Protein AF-0000000068600966 (afdb_homodimer)

Organism: Ostreococcus tauri (NCBI:txid70448)

Sequence (428 aa):
MFADVAVFPRAPSASERAAVIARGRARSFNYPKELVGTSGVDAREDEAQRARLRAHGWFWAIDRTRARVGRGQGCYERAKRALEAWEHFDLDWARADAERGTEVGGGVCVTTRAGPVWMANPLEIVRLREGARGGGGGKRFAFAHGTLVGHVLAGEERFAVELTSDGEVYYEAYTFSRPAHALSVLGYPVVRLLQKKFHRDSTRAMKRILGESEMFADVAVFPRAPSASERAAVIARGRARSFNYPKELVGTSGVDAREDEAQRARLRAHGWFWAIDRTRARVGRGQGCYERAKRALEAWEHFDLDWARADAERGTEVGGGVCVTTRAGPVWMANPLEIVRLREGARGGGGGKRFAFAHGTLVGHVLAGEERFAVELTSDGEVYYEAYTFSRPAHALSVLGYPVVRLLQKKFHRDSTRAMKRILGESE

Foldseek 3Di:
DDQQWDKFLDFDDPVRLVVQQVVQVVQFALDDPVQQPVQPDDPVCVVVNQVVVVVVPDQKDKDKDKDFQFFAPVLLVLLLVCVQVVLLQVDPFKDKDWPVRLDAFTKMWIWGDQPSMITTWIKGKRDWDWDADDPQGKIKTKTKIFGTRNGQKGWMKMWMWMQDNVTIIMIMIMIMIGGSDPVSVVVVVSVVVVVVVSRVSSRCSSNVSSVNHD/DDLQWDKFLDFDDPVRLVVQQVVQVVQFALDDPVQQPVQPDDPVCVVVNQVVVVVVPDQKDKDKDKDFQFFAPVLLVLLLVCVQVVLLQVDPFKDKDWPVRLDAFTKMWIWGDQPSMITTWIKGKRDWDWDADDPQGKIKTKTKIFGTRNGQKGWMKMWMWMQDNVTIIMIMIMIMIGGSDPVSVVVVVSVVVVVVVSRVSSRCSSNVSSVNHD

Radius of gyration: 26.73 Å; Cα contacts (8 Å, |Δi|>4): 957; chains: 2; bounding box: 40×84×56 Å

pLDDT: mean 91.37, std 9.96, range [37.34, 98.62]

Secondary structure (DSSP, 8-state):
--B--EEESSPPPHHHHHHHHHHHHHH-BSS-GGGTTGGG--GGGHHHHHHHHHTT-S--EEEEEEEEEEEHHHHHHHHHHHHHTTGGG--SSEEEEETTTT-TT-EEEEEEEETTEEEEEEEEEEEEEEEE-SSSS-EEEEEEEEEBTT-SEEEEEEEEEEE-TTSEEEEEEEEEEEESSTTHHHHHHHHHHHHHHHHHHHHHHHHHHHT---/--B--EEESSPPPHHHHHHHHHHHHHH-BSS-GGGTTGGG--GGGHHHHHHHHHTT-S--EEEEEEEEEEEHHHHHHHHHHHHHTTGGG--SSEEEEETTTT-TT-EEEEEEEETTEEEEEEEEEEEEEEEE-SSSS-EEEEEEEEEBTT-SEEEEEEEEEEE-TTSEEEEEEEEEEEESSTTHHHHHHHHHHHHHHHHHHHHHHHHHHHT---

InterPro domains:
  IPR018960 Domain of unknown function DUF1990 [PF09348] (57-205)

Solvent-accessible surface area (backbone atoms only — not comparable to full-atom values): 21811 Å² total; per-residue (Å²): 132,56,53,58,53,48,60,34,83,48,82,74,49,74,68,54,42,50,49,44,23,53,55,8,62,75,61,34,63,47,49,66,76,90,54,65,62,59,76,80,57,54,78,91,32,48,61,60,48,49,52,58,47,47,74,76,43,83,68,66,46,76,50,76,48,74,42,80,32,49,55,40,70,69,44,38,54,50,50,46,52,35,53,61,66,47,48,46,35,75,50,99,49,33,39,69,49,50,76,48,57,66,39,66,71,22,42,25,26,39,35,36,59,58,87,81,31,20,37,48,29,15,28,30,24,58,35,66,47,73,45,77,34,77,76,73,77,8,32,35,42,35,39,28,34,32,26,12,37,31,20,66,43,18,38,40,42,29,42,34,38,34,30,41,58,88,35,43,17,32,41,35,41,39,34,40,35,27,62,50,40,68,70,31,55,56,18,38,69,57,52,52,52,50,51,53,49,43,54,52,52,23,50,51,41,47,15,57,76,60,69,32,78,131,132,54,52,59,52,46,60,34,82,50,81,73,48,72,68,54,41,51,48,43,24,53,55,8,61,75,61,34,61,48,48,65,75,88,55,67,60,58,76,79,56,56,77,91,33,48,61,59,49,48,52,59,47,48,74,74,42,84,68,65,44,76,49,76,47,73,43,80,31,49,56,40,70,68,45,39,55,50,50,46,52,36,54,60,67,48,47,48,36,74,49,96,49,33,40,69,47,49,76,49,56,67,38,64,71,21,41,25,27,39,34,36,57,59,86,81,32,21,38,49,30,15,27,30,24,58,35,66,46,73,45,76,34,76,77,73,76,8,32,35,42,34,40,28,36,32,26,12,36,31,20,64,44,18,38,39,42,30,43,35,38,33,31,41,58,88,35,42,17,32,41,36,41,39,34,39,35,28,63,51,41,67,71,31,54,56,18,38,69,56,52,52,51,51,51,53,50,44,55,52,51,24,50,51,41,46,14,58,76,59,68,32,78,130

Nearest PDB structures (foldseek):
  5zch-assembly2_D  TM=6.313E-01  e=2.964E-06  Oryza sativa Japonica Group
  3w9r-assembly1_A  TM=6.392E-01  e=7.175E-06  Arabidopsis thaliana
  8ey0-assembly1_A  TM=5.810E-01  e=5.851E-06  Arabidopsis thaliana
  3put-assembly1_A  TM=6.276E-01  e=1.236E-05  Rhizobium etli CFN 42
  3otl-assembly1_B  TM=5.377E-01  e=1.079E-05  Rhizobium johnstonii 3841

Structure (mmCIF, N/CA/C/O backbone):
data_AF-0000000068600966-model_v1
#
loop_
_entity.id
_entity.type
_entity.pdbx_description
1 polymer 'DUF1990 domain-containing protein'
#
loop_
_atom_site.group_PDB
_atom_site.id
_atom_site.type_symbol
_atom_site.label_atom_id
_atom_site.label_alt_id
_atom_site.label_comp_id
_atom_site.label_asym_id
_atom_site.label_entity_id
_atom_site.label_seq_id
_atom_site.pdbx_PDB_ins_code
_atom_site.Cartn_x
_atom_site.Cartn_y
_atom_site.Cartn_z
_atom_site.occupancy
_atom_site.B_iso_or_equiv
_atom_site.auth_seq_id
_atom_site.auth_comp_id
_atom_site.auth_asym_id
_atom_site.auth_atom_id
_atom_site.pdbx_PDB_model_num
ATOM 1 N N . MET A 1 1 ? -4.242 -7.023 13.289 1 37.69 1 MET A N 1
ATOM 2 C CA . MET A 1 1 ? -3.338 -8 12.688 1 37.69 1 MET A CA 1
ATOM 3 C C . MET A 1 1 ? -2.328 -7.312 11.773 1 37.69 1 MET A C 1
ATOM 5 O O . MET A 1 1 ? -2.648 -6.312 11.125 1 37.69 1 MET A O 1
ATOM 9 N N . PHE A 1 2 ? -0.96 -7.418 12.125 1 48.66 2 PHE A N 1
ATOM 10 C CA . PHE A 1 2 ? 0.202 -6.766 11.531 1 48.66 2 PHE A CA 1
ATOM 11 C C . PHE A 1 2 ? 0.504 -7.34 10.156 1 48.66 2 PHE A C 1
ATOM 13 O O . PHE A 1 2 ? 0.273 -8.523 9.906 1 48.66 2 PHE A O 1
ATOM 20 N N . ALA A 1 3 ? 0.525 -6.441 9.172 1 59.66 3 ALA A N 1
ATOM 21 C CA . ALA A 1 3 ? 0.996 -6.969 7.895 1 59.66 3 ALA A CA 1
ATOM 22 C C . ALA A 1 3 ? 2.463 -7.383 7.977 1 59.66 3 ALA A C 1
ATOM 24 O O . ALA A 1 3 ? 3.312 -6.594 8.391 1 59.66 3 ALA A O 1
ATOM 25 N N . ASP A 1 4 ? 2.748 -8.664 8.102 1 79.19 4 ASP A N 1
ATOM 26 C CA . ASP A 1 4 ? 4.102 -9.203 8.195 1 79.19 4 ASP A CA 1
ATOM 27 C C . ASP A 1 4 ? 4.648 -9.555 6.816 1 79.19 4 ASP A C 1
ATOM 29 O O . ASP A 1 4 ? 5.176 -10.648 6.605 1 79.19 4 ASP A O 1
ATOM 33 N N . VAL A 1 5 ? 4.508 -8.602 5.918 1 86.12 5 VAL A N 1
ATOM 34 C CA . VAL A 1 5 ? 5.047 -8.797 4.574 1 86.12 5 VAL A CA 1
ATOM 35 C C . VAL A 1 5 ? 6.543 -8.492 4.57 1 86.12 5 VAL A C 1
ATOM 37 O O . VAL A 1 5 ? 6.977 -7.477 5.121 1 86.12 5 VAL A O 1
ATOM 40 N N . ALA A 1 6 ? 7.316 -9.328 3.994 1 91.06 6 ALA A N 1
ATOM 41 C CA . ALA A 1 6 ? 8.766 -9.148 3.932 1 91.06 6 ALA A CA 1
ATOM 42 C C . ALA A 1 6 ? 9.148 -8.242 2.764 1 91.06 6 ALA A C 1
ATOM 44 O O . ALA A 1 6 ? 8.922 -8.586 1.602 1 91.06 6 ALA A O 1
ATOM 45 N N . VAL A 1 7 ? 9.727 -7.121 3.055 1 89.56 7 VAL A N 1
ATOM 46 C CA . VAL A 1 7 ? 10.164 -6.145 2.064 1 89.56 7 VAL A CA 1
ATOM 47 C C . VAL A 1 7 ? 11.633 -5.809 2.283 1 89.56 7 VAL A C 1
ATOM 49 O O . VAL A 1 7 ? 12.086 -5.672 3.422 1 89.56 7 VAL A O 1
ATOM 52 N N . PHE A 1 8 ? 12.375 -5.68 1.188 1 91.19 8 PHE A N 1
ATOM 53 C CA . PHE A 1 8 ? 13.82 -5.473 1.233 1 91.19 8 PHE A CA 1
ATOM 54 C C . PHE A 1 8 ? 14.234 -4.348 0.294 1 91.19 8 PHE A C 1
ATOM 56 O O . PHE A 1 8 ? 13.609 -4.137 -0.746 1 91.19 8 PHE A O 1
ATOM 63 N N . PRO A 1 9 ? 15.305 -3.59 0.663 1 88.19 9 PRO A N 1
ATOM 64 C CA . PRO A 1 9 ? 15.82 -2.562 -0.244 1 88.19 9 PRO A CA 1
ATOM 65 C C . PRO A 1 9 ? 16.656 -3.145 -1.381 1 88.19 9 PRO A C 1
ATOM 67 O O . PRO A 1 9 ? 17.062 -2.418 -2.291 1 88.19 9 PRO A O 1
ATOM 70 N N . ARG A 1 10 ? 17 -4.457 -1.284 1 92.44 10 ARG A N 1
ATOM 71 C CA . ARG A 1 10 ? 17.719 -5.23 -2.291 1 92.44 10 ARG A CA 1
ATOM 72 C C . ARG A 1 10 ? 17.094 -6.613 -2.469 1 92.44 10 ARG A C 1
ATOM 74 O O . ARG A 1 10 ? 16.25 -7.023 -1.676 1 92.44 10 ARG A O 1
ATOM 81 N N . ALA A 1 11 ? 17.531 -7.277 -3.486 1 94.25 11 ALA A N 1
ATOM 82 C CA . ALA A 1 11 ? 17.062 -8.648 -3.635 1 94.25 11 ALA A CA 1
ATOM 83 C C . ALA A 1 11 ? 17.422 -9.492 -2.41 1 94.25 11 ALA A C 1
ATOM 85 O O . ALA A 1 11 ? 18.578 -9.492 -1.968 1 94.25 11 ALA A O 1
ATOM 86 N N . PRO A 1 12 ? 16.484 -10.133 -1.855 1 96.19 12 PRO A N 1
ATOM 87 C CA . PRO A 1 12 ? 16.781 -10.938 -0.67 1 96.19 12 PRO A CA 1
ATOM 88 C C . PRO A 1 12 ? 17.766 -12.078 -0.963 1 96.19 12 PRO A C 1
ATOM 90 O O . PRO A 1 12 ? 17.719 -12.664 -2.047 1 96.19 12 PRO A O 1
ATOM 93 N N . SER A 1 13 ? 18.516 -12.375 0.01 1 96.69 13 SER A N 1
ATOM 94 C CA . SER A 1 13 ? 19.453 -13.484 -0.077 1 96.69 13 SER A CA 1
ATOM 95 C C . SER A 1 13 ? 18.734 -14.828 0.027 1 96.69 13 SER A C 1
ATOM 97 O O . SER A 1 13 ? 17.547 -14.875 0.353 1 96.69 13 SER A O 1
ATOM 99 N N . ALA A 1 14 ? 19.547 -15.914 -0.275 1 96.12 14 ALA A N 1
ATOM 100 C CA . ALA A 1 14 ? 18.969 -17.25 -0.173 1 96.12 14 ALA A CA 1
ATOM 101 C C . ALA A 1 14 ? 18.484 -17.547 1.245 1 96.12 14 ALA A C 1
ATOM 103 O O . ALA A 1 14 ? 17.422 -18.125 1.438 1 96.12 14 ALA A O 1
ATOM 104 N N . SER A 1 15 ? 19.266 -17.078 2.203 1 97.12 15 SER A N 1
ATOM 105 C CA . SER A 1 15 ? 18.906 -17.312 3.598 1 97.12 15 SER A CA 1
ATOM 106 C C . SER A 1 15 ? 17.656 -16.516 3.98 1 97.12 15 SER A C 1
ATOM 108 O O . SER A 1 15 ? 16.812 -17 4.742 1 97.12 15 SER A O 1
ATOM 110 N N . GLU A 1 16 ? 17.547 -15.289 3.457 1 96.75 16 GLU A N 1
ATOM 111 C CA . GLU A 1 16 ? 16.375 -14.461 3.717 1 96.75 16 GLU A CA 1
ATOM 112 C C . GLU A 1 16 ? 15.117 -15.078 3.105 1 96.75 16 GLU A C 1
ATOM 114 O O . GLU A 1 16 ? 14.055 -15.086 3.729 1 96.75 16 GLU A O 1
ATOM 119 N N . ARG A 1 17 ? 15.305 -15.617 1.962 1 97.5 17 ARG A N 1
ATOM 120 C CA . ARG A 1 17 ? 14.172 -16.266 1.302 1 97.5 17 ARG A CA 1
ATOM 121 C C . ARG A 1 17 ? 13.742 -17.516 2.045 1 97.5 17 ARG A C 1
ATOM 123 O O . ARG A 1 17 ? 12.555 -17.781 2.219 1 97.5 17 ARG A O 1
ATOM 130 N N . ALA A 1 18 ? 14.703 -18.281 2.479 1 97.25 18 ALA A N 1
ATOM 131 C CA . ALA A 1 18 ? 14.398 -19.484 3.26 1 97.25 18 ALA A CA 1
ATOM 132 C C . ALA A 1 18 ? 13.672 -19.125 4.551 1 97.25 18 ALA A C 1
ATOM 134 O O . ALA A 1 18 ? 12.742 -19.828 4.965 1 97.25 18 ALA A O 1
ATOM 135 N N . ALA A 1 19 ? 14.102 -18.094 5.168 1 97.19 19 ALA A N 1
ATOM 136 C CA . ALA A 1 19 ? 13.469 -17.641 6.406 1 97.19 19 ALA A CA 1
ATOM 137 C C . ALA A 1 19 ? 12.016 -17.219 6.16 1 97.19 19 ALA A C 1
ATOM 139 O O . ALA A 1 19 ? 11.148 -17.453 7 1 97.19 19 ALA A O 1
ATOM 140 N N . VAL A 1 20 ? 11.805 -16.578 5.031 1 96.88 20 VAL A N 1
ATOM 141 C CA . VAL A 1 20 ? 10.461 -16.141 4.664 1 96.88 20 VAL A CA 1
ATOM 142 C C . VAL A 1 20 ? 9.555 -17.359 4.484 1 96.88 20 VAL A C 1
ATOM 144 O O . VAL A 1 20 ? 8.414 -17.359 4.953 1 96.88 20 VAL A O 1
ATOM 147 N N . ILE A 1 21 ? 10.062 -18.375 3.838 1 97.75 21 ILE A N 1
ATOM 148 C CA . ILE A 1 21 ? 9.289 -19.594 3.66 1 97.75 21 ILE A CA 1
ATOM 149 C C . ILE A 1 21 ? 8.977 -20.219 5.02 1 97.75 21 ILE A C 1
ATOM 151 O O . ILE A 1 21 ? 7.82 -20.547 5.309 1 97.75 21 ILE A O 1
ATOM 155 N N . ALA A 1 22 ? 10 -20.344 5.816 1 97.31 22 ALA A N 1
ATOM 156 C CA . ALA A 1 22 ? 9.852 -20.984 7.125 1 97.31 22 ALA A CA 1
ATOM 157 C C . ALA A 1 22 ? 8.812 -20.25 7.973 1 97.31 22 ALA A C 1
ATOM 159 O O . ALA A 1 22 ? 7.957 -20.875 8.594 1 97.31 22 ALA A O 1
ATOM 160 N N . ARG A 1 23 ? 8.883 -19 7.984 1 95.88 23 ARG A N 1
ATOM 161 C CA . ARG A 1 23 ? 7.953 -18.188 8.758 1 95.88 23 ARG A CA 1
ATOM 162 C C . ARG A 1 23 ? 6.527 -18.344 8.242 1 95.88 23 ARG A C 1
ATOM 164 O O . ARG A 1 23 ? 5.586 -18.469 9.023 1 95.88 23 ARG A O 1
ATOM 171 N N . GLY A 1 24 ? 6.395 -18.281 6.957 1 96.44 24 GLY A N 1
ATOM 172 C CA . GLY A 1 24 ? 5.082 -18.469 6.355 1 96.44 24 GLY A CA 1
ATOM 173 C C . GLY A 1 24 ? 4.473 -19.828 6.652 1 96.44 24 GLY A C 1
ATOM 174 O O . GLY A 1 24 ? 3.301 -19.906 7.027 1 96.44 24 GLY A O 1
ATOM 175 N N . ARG A 1 25 ? 5.281 -20.812 6.488 1 96.62 25 ARG A N 1
ATOM 176 C CA . ARG A 1 25 ? 4.789 -22.156 6.688 1 96.62 25 ARG A CA 1
ATOM 177 C C . ARG A 1 25 ? 4.387 -22.391 8.141 1 96.62 25 ARG A C 1
ATOM 179 O O . ARG A 1 25 ? 3.422 -23.109 8.422 1 96.62 25 ARG A O 1
ATOM 186 N N . ALA A 1 26 ? 5.098 -21.781 9.023 1 95.44 26 ALA A N 1
ATOM 187 C CA . ALA A 1 26 ? 4.789 -21.906 10.453 1 95.44 26 ALA A CA 1
ATOM 188 C C . ALA A 1 26 ? 3.432 -21.281 10.773 1 95.44 26 ALA A C 1
ATOM 190 O O . ALA A 1 26 ? 2.779 -21.672 11.742 1 95.44 26 ALA A O 1
ATOM 191 N N . ARG A 1 27 ? 2.943 -20.422 9.938 1 94.25 27 ARG A N 1
ATOM 192 C CA . ARG A 1 27 ? 1.729 -19.656 10.219 1 94.25 27 ARG A CA 1
ATOM 193 C C . ARG A 1 27 ? 0.592 -20.078 9.297 1 94.25 27 ARG A C 1
ATOM 195 O O . ARG A 1 27 ? -0.53 -19.578 9.422 1 94.25 27 ARG A O 1
ATOM 202 N N . SER A 1 28 ? 0.854 -20.891 8.297 1 96 28 SER A N 1
ATOM 203 C CA . SER A 1 28 ? -0.129 -21.547 7.43 1 96 28 SER A CA 1
ATOM 204 C C . SER A 1 28 ? -0.684 -20.562 6.398 1 96 28 SER A C 1
ATOM 206 O O . SER A 1 28 ? -0.116 -19.5 6.18 1 96 28 SER A O 1
ATOM 208 N N . PHE A 1 29 ? -1.729 -21 5.742 1 97.69 29 PHE A N 1
ATOM 209 C CA . PHE A 1 29 ? -2.336 -20.234 4.66 1 97.69 29 PHE A CA 1
ATOM 210 C C . PHE A 1 29 ? -3.051 -19 5.207 1 97.69 29 PHE A C 1
ATOM 212 O O . PHE A 1 29 ? -3.582 -19.031 6.316 1 97.69 29 PHE A O 1
ATOM 219 N N . ASN A 1 30 ? -3.084 -17.938 4.41 1 96 30 ASN A N 1
ATOM 220 C CA . ASN A 1 30 ? -3.715 -16.703 4.852 1 96 30 ASN A CA 1
ATOM 221 C C . ASN A 1 30 ? -5.047 -16.469 4.145 1 96 30 ASN A C 1
ATOM 223 O O . ASN A 1 30 ? -5.469 -15.32 3.973 1 96 30 ASN A O 1
ATOM 227 N N . TYR A 1 31 ? -5.668 -17.469 3.615 1 95.81 31 TYR A N 1
ATOM 228 C CA . TYR A 1 31 ? -6.992 -17.453 3 1 95.81 31 TYR A CA 1
ATOM 229 C C . TYR A 1 31 ? -7.824 -18.641 3.461 1 95.81 31 TYR A C 1
ATOM 231 O O . TYR A 1 31 ? -7.301 -19.562 4.098 1 95.81 31 TYR A O 1
ATOM 239 N N . PRO A 1 32 ? -9.125 -18.625 3.189 1 96 32 PRO A N 1
ATOM 240 C CA . PRO A 1 32 ? -10 -19.656 3.764 1 96 32 PRO A CA 1
ATOM 241 C C . PRO A 1 32 ? -9.578 -21.078 3.363 1 96 32 PRO A C 1
ATOM 243 O O . PRO A 1 32 ? -9.289 -21.328 2.191 1 96 32 PRO A O 1
ATOM 246 N N . LYS A 1 33 ? -9.609 -21.969 4.352 1 95.62 33 LYS A N 1
ATOM 247 C CA . LYS A 1 33 ? -9.188 -23.344 4.168 1 95.62 33 LYS A CA 1
ATOM 248 C C . LYS A 1 33 ? -10.016 -24.047 3.088 1 95.62 33 LYS A C 1
ATOM 250 O O . LYS A 1 33 ? -9.508 -24.891 2.359 1 95.62 33 LYS A O 1
ATOM 255 N N . GLU A 1 34 ? -11.266 -23.656 2.955 1 94.69 34 GLU A N 1
ATOM 256 C CA . GLU A 1 34 ? -12.195 -24.266 2.004 1 94.69 34 GLU A CA 1
ATOM 257 C C . GLU A 1 34 ? -11.773 -23.984 0.565 1 94.69 34 GLU A C 1
ATOM 259 O O . GLU A 1 34 ? -12.211 -24.672 -0.363 1 94.69 34 GLU A O 1
ATOM 264 N N . LEU A 1 35 ? -10.977 -22.969 0.459 1 95.38 35 LEU A N 1
ATOM 265 C CA . LEU A 1 35 ? -10.602 -22.547 -0.887 1 95.38 35 LEU A CA 1
ATOM 266 C C . LEU A 1 35 ? -9.258 -23.156 -1.287 1 95.38 35 LEU A C 1
ATOM 268 O O . LEU A 1 35 ? -8.844 -23.062 -2.445 1 95.38 35 LEU A O 1
ATOM 272 N N . VAL A 1 36 ? -8.57 -23.812 -0.382 1 96.44 36 VAL A N 1
ATOM 273 C CA . VAL A 1 36 ? -7.242 -24.359 -0.662 1 96.44 36 VAL A CA 1
ATOM 274 C C . VAL A 1 36 ? -7.355 -25.484 -1.686 1 96.44 36 VAL A C 1
ATOM 276 O O . VAL A 1 36 ? -8.078 -26.453 -1.469 1 96.44 36 VAL A O 1
ATOM 279 N N . GLY A 1 37 ? -6.719 -25.297 -2.805 1 94.56 37 GLY A N 1
ATOM 280 C CA . GLY A 1 37 ? -6.684 -26.312 -3.844 1 94.56 37 GLY A CA 1
ATOM 281 C C . GLY A 1 37 ? -7.797 -26.156 -4.863 1 94.56 37 GLY A C 1
ATOM 282 O O . GLY A 1 37 ? -7.973 -27.016 -5.73 1 94.56 37 GLY A O 1
ATOM 283 N N . THR A 1 38 ? -8.492 -25.047 -4.812 1 92.56 38 THR A N 1
ATOM 284 C CA . THR A 1 38 ? -9.688 -24.953 -5.641 1 92.56 38 THR A CA 1
ATOM 285 C C . THR A 1 38 ? -9.375 -24.281 -6.973 1 92.56 38 THR A C 1
ATOM 287 O O . THR A 1 38 ? -10.258 -24.125 -7.816 1 92.56 38 THR A O 1
ATOM 290 N N . SER A 1 39 ? -8.133 -23.922 -7.223 1 88.94 39 SER A N 1
ATOM 291 C CA . SER A 1 39 ? -7.801 -23.25 -8.469 1 88.94 39 SER A CA 1
ATOM 292 C C . SER A 1 39 ? -7.762 -24.219 -9.641 1 88.94 39 SER A C 1
ATOM 294 O O . SER A 1 39 ? -7.59 -23.812 -10.789 1 88.94 39 SER A O 1
ATOM 296 N N . GLY A 1 40 ? -7.859 -25.578 -9.391 1 77 40 GLY A N 1
ATOM 297 C CA . GLY A 1 40 ? -7.754 -26.594 -10.414 1 77 40 GLY A CA 1
ATOM 298 C C . GLY A 1 40 ? -8.961 -26.641 -11.336 1 77 40 GLY A C 1
ATOM 299 O O . GLY A 1 40 ? -9.18 -27.656 -12.016 1 77 40 GLY A O 1
ATOM 300 N N . VAL A 1 41 ? -9.742 -25.641 -11.312 1 63.34 41 VAL A N 1
ATOM 301 C CA . VAL A 1 41 ? -10.984 -25.656 -12.086 1 63.34 41 VAL A CA 1
ATOM 302 C C . VAL A 1 41 ? -10.695 -25.297 -13.539 1 63.34 41 VAL A C 1
ATOM 304 O O . VAL A 1 41 ? -9.727 -24.578 -13.828 1 63.34 41 VAL A O 1
ATOM 307 N N . ASP A 1 42 ? -11.453 -25.922 -14.375 1 66.06 42 ASP A N 1
ATOM 308 C CA . ASP A 1 42 ? -11.438 -25.578 -15.789 1 66.06 42 ASP A CA 1
ATOM 309 C C . ASP A 1 42 ? -12.125 -24.234 -16.031 1 66.06 42 ASP A C 1
ATOM 311 O O . ASP A 1 42 ? -12.875 -23.75 -15.18 1 66.06 42 ASP A O 1
ATOM 315 N N . ALA A 1 43 ? -11.68 -23.594 -17.141 1 58.94 43 ALA A N 1
ATOM 316 C CA . ALA A 1 43 ? -12.25 -22.297 -17.547 1 58.94 43 ALA A CA 1
ATOM 317 C C . ALA A 1 43 ? -13.766 -22.297 -17.359 1 58.94 43 ALA A C 1
ATOM 319 O O . ALA A 1 43 ? -14.344 -21.281 -16.969 1 58.94 43 ALA A O 1
ATOM 320 N N . ARG A 1 44 ? -14.391 -23.328 -17.812 1 59.78 44 ARG A N 1
ATOM 321 C CA . ARG A 1 44 ? -15.844 -23.438 -17.75 1 59.78 44 ARG A CA 1
ATOM 322 C C . ARG A 1 44 ? -16.344 -23.312 -16.312 1 59.78 44 ARG A C 1
ATOM 324 O O . ARG A 1 44 ? -17.531 -23.047 -16.078 1 59.78 44 ARG A O 1
ATOM 331 N N . GLU A 1 45 ? -15.281 -23.297 -15.539 1 66.62 45 GLU A N 1
ATOM 332 C CA . GLU A 1 45 ? -15.734 -23.312 -14.148 1 66.62 45 GLU A CA 1
ATOM 333 C C . GLU A 1 45 ? -15.43 -22 -13.445 1 66.62 45 GLU A C 1
ATOM 335 O O . GLU A 1 45 ? -15.383 -21.938 -12.219 1 66.62 45 GLU A O 1
ATOM 340 N N . ASP A 1 46 ? -15.234 -21.094 -14.297 1 75 46 ASP A N 1
ATOM 341 C CA . ASP A 1 46 ? -14.93 -19.781 -13.742 1 75 46 ASP A CA 1
ATOM 342 C C . ASP A 1 46 ? -16.094 -19.25 -12.906 1 75 46 ASP A C 1
ATOM 344 O O . ASP A 1 46 ? -15.891 -18.703 -11.828 1 75 46 ASP A O 1
ATOM 348 N N . GLU A 1 47 ? -17.234 -19.625 -13.438 1 80.62 47 GLU A N 1
ATOM 349 C CA . GLU A 1 47 ? -18.422 -19.141 -12.727 1 80.62 47 GLU A CA 1
ATOM 350 C C . GLU A 1 47 ? -18.562 -19.828 -11.367 1 80.62 47 GLU A C 1
ATOM 352 O O . GLU A 1 47 ? -18.922 -19.188 -10.375 1 80.62 47 GLU A O 1
ATOM 357 N N . ALA A 1 48 ? -18.328 -21.109 -11.422 1 84.75 48 ALA A N 1
ATOM 358 C CA . ALA A 1 48 ? -18.375 -21.844 -10.172 1 84.75 48 ALA A CA 1
ATOM 359 C C . ALA A 1 48 ? -17.328 -21.344 -9.188 1 84.75 48 ALA A C 1
ATOM 361 O O . ALA A 1 48 ? -17.594 -21.219 -7.988 1 84.75 48 ALA A O 1
ATOM 362 N N . GLN A 1 49 ? -16.203 -21.062 -9.703 1 89.81 49 GLN A N 1
ATOM 363 C CA . GLN A 1 49 ? -15.148 -20.531 -8.844 1 89.81 49 GLN A CA 1
ATOM 364 C C . GLN A 1 49 ? -15.516 -19.156 -8.305 1 89.81 49 GLN A C 1
ATOM 366 O O . GLN A 1 49 ? -15.297 -18.859 -7.129 1 89.81 49 GLN A O 1
ATOM 371 N N . ARG A 1 50 ? -16.078 -18.375 -9.125 1 89.94 50 ARG A N 1
ATOM 372 C CA . ARG A 1 50 ? -16.531 -17.047 -8.695 1 89.94 50 ARG A CA 1
ATOM 373 C C . ARG A 1 50 ? -17.562 -17.156 -7.578 1 89.94 50 ARG A C 1
ATOM 375 O O . ARG A 1 50 ? -17.516 -16.391 -6.613 1 89.94 50 ARG A O 1
ATOM 382 N N . ALA A 1 51 ? -18.438 -18.062 -7.758 1 89.69 51 ALA A N 1
ATOM 383 C CA . ALA A 1 51 ? -19.453 -18.281 -6.73 1 89.69 51 ALA A CA 1
ATOM 384 C C . ALA A 1 51 ? -18.812 -18.719 -5.414 1 89.69 51 ALA A C 1
ATOM 386 O O . ALA A 1 51 ? -19.219 -18.266 -4.34 1 89.69 51 ALA A O 1
ATOM 387 N N . ARG A 1 52 ? -17.906 -19.594 -5.512 1 91 52 ARG A N 1
ATOM 388 C CA . ARG A 1 52 ? -17.188 -20.062 -4.332 1 91 52 ARG A CA 1
ATOM 389 C C . ARG A 1 52 ? -16.484 -18.906 -3.627 1 91 52 ARG A C 1
ATOM 391 O O . ARG A 1 52 ? -16.531 -18.812 -2.4 1 91 52 ARG A O 1
ATOM 398 N N . LEU A 1 53 ? -15.859 -18.078 -4.426 1 93.19 53 LEU A N 1
ATOM 399 C CA . LEU A 1 53 ? -15.133 -16.938 -3.873 1 93.19 53 LEU A CA 1
ATOM 400 C C . LEU A 1 53 ? -16.094 -15.93 -3.252 1 93.19 53 LEU A 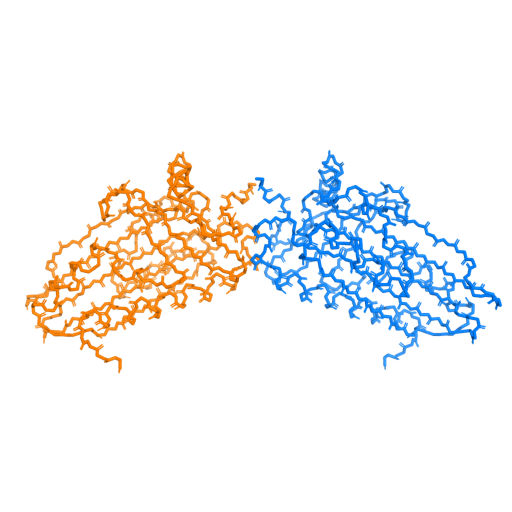C 1
ATOM 402 O O . LEU A 1 53 ? -15.82 -15.383 -2.18 1 93.19 53 LEU A O 1
ATOM 406 N N . ARG A 1 54 ? -17.219 -15.711 -3.873 1 91.06 54 ARG A N 1
ATOM 407 C CA . ARG A 1 54 ? -18.203 -14.75 -3.396 1 91.06 54 ARG A CA 1
ATOM 408 C C . ARG A 1 54 ? -18.734 -15.148 -2.025 1 91.06 54 ARG A C 1
ATOM 410 O O . ARG A 1 54 ? -19.062 -14.281 -1.207 1 91.06 54 ARG A O 1
ATOM 417 N N . ALA A 1 55 ? -18.75 -16.406 -1.861 1 93.25 55 ALA A N 1
ATOM 418 C CA . ALA A 1 55 ? -19.203 -16.906 -0.568 1 93.25 55 ALA A CA 1
ATOM 419 C C . ALA A 1 55 ? -18.266 -16.469 0.553 1 93.25 55 ALA A C 1
ATOM 421 O O . ALA A 1 55 ? -18.656 -16.469 1.727 1 93.25 55 ALA A O 1
ATOM 422 N N . HIS A 1 56 ? -17.109 -16.109 0.222 1 93.12 56 HIS A N 1
ATOM 423 C CA . HIS A 1 56 ? -16.125 -15.695 1.212 1 93.12 56 HIS A CA 1
ATOM 424 C C . HIS A 1 56 ? -15.805 -14.211 1.099 1 93.12 56 HIS A C 1
ATOM 426 O O . HIS A 1 56 ? -14.742 -13.758 1.533 1 93.12 56 HIS A O 1
ATOM 432 N N . GLY A 1 57 ? -16.719 -13.492 0.478 1 88.19 57 GLY A N 1
ATOM 433 C CA . GLY A 1 57 ? -16.531 -12.055 0.35 1 88.19 57 GLY A CA 1
ATOM 434 C C . GLY A 1 57 ? -16.469 -11.586 -1.092 1 88.19 57 GLY A C 1
ATOM 435 O O . GLY A 1 57 ? -16.375 -12.406 -2.01 1 88.19 57 GLY A O 1
ATOM 436 N N . TRP A 1 58 ? -16.469 -10.273 -1.276 1 77.5 58 TRP A N 1
ATOM 437 C CA . TRP A 1 58 ? -16.641 -9.727 -2.617 1 77.5 58 TRP A CA 1
ATOM 438 C C . TRP A 1 58 ? -15.352 -9.094 -3.117 1 77.5 58 TRP A C 1
ATOM 440 O O . TRP A 1 58 ? -15.305 -8.547 -4.223 1 77.5 58 TRP A O 1
ATOM 450 N N . PHE A 1 59 ? -14.227 -9.211 -2.611 1 84.94 59 PHE A N 1
ATOM 451 C CA . PHE A 1 59 ? -13.031 -8.469 -3.002 1 84.94 59 PHE A CA 1
ATOM 452 C C . PHE A 1 59 ? -12.055 -9.375 -3.738 1 84.94 59 PHE A C 1
ATOM 454 O O . PHE A 1 59 ? -10.859 -9.062 -3.824 1 84.94 59 PHE A O 1
ATOM 461 N N . TRP A 1 60 ? -12.594 -10.43 -4.34 1 91.62 60 TRP A N 1
ATOM 462 C CA . TRP A 1 60 ? -11.703 -11.367 -5.023 1 91.62 60 TRP A CA 1
ATOM 463 C C . TRP A 1 60 ? -11.508 -10.961 -6.48 1 91.62 60 TRP A C 1
ATOM 465 O O . TRP A 1 60 ? -12.461 -10.562 -7.156 1 91.62 60 TRP A O 1
ATOM 475 N N . ALA A 1 61 ? -10.336 -11 -6.902 1 91.94 61 ALA A N 1
ATOM 476 C CA . ALA A 1 61 ? -10.008 -10.859 -8.32 1 91.94 61 ALA A CA 1
ATOM 477 C C . ALA A 1 61 ? -9.617 -12.203 -8.93 1 91.94 61 ALA A C 1
ATOM 479 O O . ALA A 1 61 ? -9.008 -13.039 -8.258 1 91.94 61 ALA A O 1
ATOM 480 N N . ILE A 1 62 ? -9.977 -12.43 -10.141 1 92.5 62 ILE A N 1
ATOM 481 C CA . ILE A 1 62 ? -9.578 -13.594 -10.914 1 92.5 62 ILE A CA 1
ATOM 482 C C . ILE A 1 62 ? -8.883 -13.156 -12.203 1 92.5 62 ILE A C 1
ATOM 484 O O . ILE A 1 62 ? -9.391 -12.281 -12.914 1 92.5 62 ILE A O 1
ATOM 488 N N . ASP A 1 63 ? -7.73 -13.688 -12.398 1 91.94 63 ASP A N 1
ATOM 489 C CA . ASP A 1 63 ? -7.012 -13.461 -13.648 1 91.94 63 ASP A CA 1
ATOM 490 C C . ASP A 1 63 ? -6.652 -14.781 -14.328 1 91.94 63 ASP A C 1
ATOM 492 O O . ASP A 1 63 ? -6.285 -15.75 -13.664 1 91.94 63 ASP A O 1
ATOM 496 N N . ARG A 1 64 ? -6.793 -14.766 -15.602 1 92.75 64 ARG A N 1
ATOM 497 C CA . ARG A 1 64 ? -6.438 -15.922 -16.406 1 92.75 64 ARG A CA 1
ATOM 498 C C . ARG A 1 64 ? -5.77 -15.5 -17.719 1 92.75 64 ARG A C 1
ATOM 500 O O . ARG A 1 64 ? -6.285 -14.625 -18.422 1 92.75 64 ARG A O 1
ATOM 507 N N . THR A 1 65 ? -4.684 -16.094 -17.984 1 94.25 65 THR A N 1
ATOM 508 C CA . THR A 1 65 ? -4 -15.922 -19.266 1 94.25 65 THR A CA 1
ATOM 509 C C . THR A 1 65 ? -3.674 -17.266 -19.891 1 94.25 65 THR A C 1
ATOM 511 O O . THR A 1 65 ? -3.145 -18.156 -19.219 1 94.25 65 THR A O 1
ATOM 514 N N . ARG A 1 66 ? -4.043 -17.406 -21.031 1 94.38 66 ARG A N 1
ATOM 515 C CA . ARG A 1 66 ? -3.795 -18.625 -21.797 1 94.38 66 ARG A CA 1
ATOM 516 C C . ARG A 1 66 ? -3.258 -18.297 -23.188 1 94.38 66 ARG A C 1
ATOM 518 O O . ARG A 1 66 ? -3.791 -17.422 -23.875 1 94.38 66 ARG A O 1
ATOM 525 N N . ALA A 1 67 ? -2.209 -19 -23.562 1 96.81 67 ALA A N 1
ATOM 526 C CA . ALA A 1 67 ? -1.618 -18.734 -24.859 1 96.81 67 ALA A CA 1
ATOM 527 C C . ALA A 1 67 ? -1.068 -20 -25.5 1 96.81 67 ALA A C 1
ATOM 529 O O . ALA A 1 67 ? -0.527 -20.859 -24.812 1 96.81 67 ALA A O 1
ATOM 530 N N . ARG A 1 68 ? -1.217 -20.031 -26.781 1 97.38 68 ARG A N 1
ATOM 531 C CA . ARG A 1 68 ? -0.577 -21.109 -27.531 1 97.38 68 ARG A CA 1
ATOM 532 C C . ARG A 1 68 ? 0.94 -20.953 -27.531 1 97.38 68 ARG A C 1
ATOM 534 O O . ARG A 1 68 ? 1.452 -19.859 -27.781 1 97.38 68 ARG A O 1
ATOM 541 N N . VAL A 1 69 ? 1.583 -22.078 -27.25 1 97.38 69 VAL A N 1
ATOM 542 C CA . VAL A 1 69 ? 3.035 -21.953 -27.172 1 97.38 69 VAL A CA 1
ATOM 543 C C . VAL A 1 69 ? 3.693 -22.922 -28.156 1 97.38 69 VAL A C 1
ATOM 545 O O . VAL A 1 69 ? 4.922 -22.984 -28.234 1 97.38 69 VAL A O 1
ATOM 548 N N . GLY A 1 70 ? 2.949 -23.734 -28.844 1 96.81 70 GLY A N 1
ATOM 549 C CA . GLY A 1 70 ? 3.51 -24.641 -29.828 1 96.81 70 GLY A CA 1
ATOM 550 C C . GLY A 1 70 ? 2.566 -25.766 -30.203 1 96.81 70 GLY A C 1
ATOM 551 O O . GLY A 1 70 ? 1.347 -25.625 -30.125 1 96.81 70 GLY A O 1
ATOM 552 N N . ARG A 1 71 ? 3.301 -26.891 -30.75 1 96.62 71 ARG A N 1
ATOM 553 C CA . ARG A 1 71 ? 2.498 -28.016 -31.203 1 96.62 71 ARG A CA 1
ATOM 554 C C . ARG A 1 71 ? 3.238 -29.328 -31 1 96.62 71 ARG A C 1
ATOM 556 O O . ARG A 1 71 ? 4.465 -29.375 -31.094 1 96.62 71 ARG A O 1
ATOM 563 N N . GLY A 1 72 ? 2.361 -30.312 -30.656 1 95.56 72 GLY A N 1
ATOM 564 C CA . GLY A 1 72 ? 2.867 -31.672 -30.672 1 95.56 72 GLY A CA 1
ATOM 565 C C . GLY A 1 72 ? 3.336 -32.156 -29.312 1 95.56 72 GLY A C 1
ATOM 566 O O . GLY A 1 72 ? 3.523 -31.344 -28.391 1 95.56 72 GLY A O 1
ATOM 567 N N . GLN A 1 73 ? 3.516 -33.469 -29.203 1 95.25 73 GLN A N 1
ATOM 568 C CA . GLN A 1 73 ? 3.889 -34.156 -27.969 1 95.25 73 GLN A CA 1
ATOM 569 C C . GLN A 1 73 ? 5.258 -33.688 -27.484 1 95.25 73 GLN A C 1
ATOM 571 O O . GLN A 1 73 ? 5.473 -33.531 -26.281 1 95.25 73 GLN A O 1
ATOM 576 N N . GLY A 1 74 ? 6.16 -33.562 -28.391 1 96 74 GLY A N 1
ATOM 577 C CA . GLY A 1 74 ? 7.48 -33.062 -28.016 1 96 74 GLY A CA 1
ATOM 578 C C . GLY A 1 74 ? 7.449 -31.703 -27.359 1 96 74 GLY A C 1
ATOM 579 O O . GLY A 1 74 ? 8.133 -31.469 -26.359 1 96 74 GLY A O 1
ATOM 580 N N . CYS A 1 75 ? 6.691 -30.781 -27.953 1 96.94 75 CYS A N 1
ATOM 581 C CA . CYS A 1 75 ? 6.539 -29.453 -27.391 1 96.94 75 CYS A CA 1
ATOM 582 C C . CYS A 1 75 ? 5.926 -29.516 -26 1 96.94 75 CYS A C 1
ATOM 584 O O . CYS A 1 75 ? 6.379 -28.828 -25.078 1 96.94 75 CYS A O 1
ATOM 586 N N . TYR A 1 76 ? 4.918 -30.328 -25.797 1 96.94 76 TYR A N 1
ATOM 587 C CA . TYR A 1 76 ? 4.266 -30.5 -24.5 1 96.94 76 TYR A CA 1
ATOM 588 C C . TYR A 1 76 ? 5.262 -30.969 -23.438 1 96.94 76 TYR A C 1
ATOM 590 O O . TYR A 1 76 ? 5.297 -30.422 -22.344 1 96.94 76 TYR A O 1
ATOM 598 N N . GLU A 1 77 ? 6.047 -31.984 -23.797 1 97 77 GLU A N 1
ATOM 599 C CA . GLU A 1 77 ? 7.008 -32.531 -22.828 1 97 77 GLU A CA 1
ATOM 600 C C . GLU A 1 77 ? 8.055 -31.469 -22.453 1 97 77 GLU A C 1
ATOM 602 O O . GLU A 1 77 ? 8.461 -31.391 -21.281 1 97 77 GLU A O 1
ATOM 607 N N . ARG A 1 78 ? 8.477 -30.703 -23.375 1 97.31 78 ARG A N 1
ATOM 608 C CA . ARG A 1 78 ? 9.422 -29.641 -23.094 1 97.31 78 ARG A CA 1
ATOM 609 C C . ARG A 1 78 ? 8.789 -28.578 -22.203 1 97.31 78 ARG A C 1
ATOM 611 O O . ARG A 1 78 ? 9.438 -28.062 -21.281 1 97.31 78 ARG A O 1
ATOM 618 N N . ALA A 1 79 ? 7.598 -28.172 -22.578 1 97.69 79 ALA A N 1
ATOM 619 C CA . ALA A 1 79 ? 6.875 -27.188 -21.781 1 97.69 79 ALA A CA 1
ATOM 620 C C . ALA A 1 79 ? 6.703 -27.656 -20.344 1 97.69 79 ALA A C 1
ATOM 622 O O . ALA A 1 79 ? 6.875 -26.875 -19.406 1 97.69 79 ALA A O 1
ATOM 623 N N . LYS A 1 80 ? 6.328 -28.875 -20.203 1 97.44 80 LYS A N 1
ATOM 624 C CA . LYS A 1 80 ? 6.168 -29.469 -18.875 1 97.44 80 LYS A CA 1
ATOM 625 C C . LYS A 1 80 ? 7.469 -29.391 -18.094 1 97.44 80 LYS A C 1
ATOM 627 O O . LYS A 1 80 ? 7.469 -28.984 -16.922 1 97.44 80 LYS A O 1
ATOM 632 N N . ARG A 1 81 ? 8.531 -29.797 -18.672 1 97.38 81 ARG A N 1
ATOM 633 C CA . ARG A 1 81 ? 9.836 -29.75 -18.016 1 97.38 81 ARG A CA 1
ATOM 634 C C . ARG A 1 81 ? 10.188 -28.328 -17.609 1 97.38 81 ARG A C 1
ATOM 636 O O . ARG A 1 81 ? 10.727 -28.094 -16.531 1 97.38 81 ARG A O 1
ATOM 643 N N . ALA A 1 82 ? 9.922 -27.422 -18.516 1 97 82 ALA A N 1
ATOM 644 C CA . ALA A 1 82 ? 10.188 -26.016 -18.219 1 97 82 ALA A CA 1
ATOM 645 C C . ALA A 1 82 ? 9.383 -25.531 -17.016 1 97 82 ALA A C 1
ATOM 647 O O . ALA A 1 82 ? 9.906 -24.828 -16.156 1 97 82 ALA A O 1
ATOM 648 N N . LEU A 1 83 ? 8.148 -25.922 -17 1 96.5 83 LEU A N 1
ATOM 649 C CA . LEU A 1 83 ? 7.281 -25.547 -15.883 1 96.5 83 LEU A CA 1
ATOM 650 C C . LEU A 1 83 ? 7.766 -26.172 -14.586 1 96.5 83 LEU A C 1
ATOM 652 O O . LEU A 1 83 ? 7.805 -25.516 -13.539 1 96.5 83 LEU A O 1
ATOM 656 N N . GLU A 1 84 ? 8.125 -27.438 -14.633 1 96.88 84 GLU A N 1
ATOM 657 C CA . GLU A 1 84 ? 8.641 -28.156 -13.469 1 96.88 84 GLU A CA 1
ATOM 658 C C . GLU A 1 84 ? 9.914 -27.5 -12.938 1 96.88 84 GLU A C 1
ATOM 660 O O . GLU A 1 84 ? 10.172 -27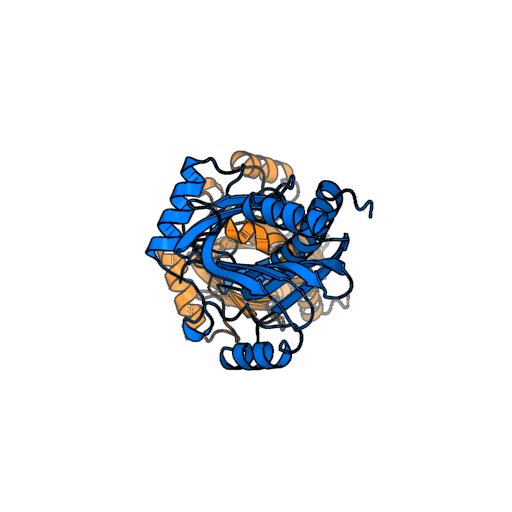.516 -11.734 1 96.88 84 GLU A O 1
ATOM 665 N N . ALA A 1 85 ? 10.609 -26.969 -13.844 1 96.44 85 ALA A N 1
ATOM 666 C CA . ALA A 1 85 ? 11.867 -26.312 -13.492 1 96.44 85 ALA A CA 1
ATOM 667 C C . ALA A 1 85 ? 11.656 -24.844 -13.164 1 96.44 85 ALA A C 1
ATOM 669 O O . ALA A 1 85 ? 12.609 -24.109 -12.898 1 96.44 85 ALA A O 1
ATOM 670 N N . TRP A 1 86 ? 10.438 -24.359 -13.242 1 97.38 86 TRP A N 1
ATOM 671 C CA . TRP A 1 86 ? 10.047 -23 -12.898 1 97.38 86 TRP A CA 1
ATOM 672 C C . TRP A 1 86 ? 10.688 -22 -13.852 1 97.38 86 TRP A C 1
ATOM 674 O O . TRP A 1 86 ? 11.023 -20.875 -13.453 1 97.38 86 TRP A O 1
ATOM 684 N N . GLU A 1 87 ? 10.867 -22.391 -15.031 1 96.19 87 GLU A N 1
ATOM 685 C CA . GLU A 1 87 ? 11.5 -21.5 -16.016 1 96.19 87 GLU A CA 1
ATOM 686 C C . GLU A 1 87 ? 10.562 -20.359 -16.406 1 96.19 87 GLU A C 1
ATOM 688 O O . GLU A 1 87 ? 11.008 -19.344 -16.938 1 96.19 87 GLU A O 1
ATOM 693 N N . HIS A 1 88 ? 9.258 -20.469 -16.188 1 95.19 88 HIS A N 1
ATOM 694 C CA . HIS A 1 88 ? 8.305 -19.406 -16.422 1 95.19 88 HIS A CA 1
ATOM 695 C C . HIS A 1 88 ? 8.531 -18.234 -15.469 1 95.19 88 HIS A C 1
ATOM 697 O O . HIS A 1 88 ? 8 -17.141 -15.672 1 95.19 88 HIS A O 1
ATOM 703 N N . PHE A 1 89 ? 9.336 -18.359 -14.367 1 93.94 89 PHE A N 1
ATOM 704 C CA . PHE A 1 89 ? 9.688 -17.312 -13.406 1 93.94 89 PHE A CA 1
ATOM 705 C C . PHE A 1 89 ? 11.062 -16.734 -13.719 1 93.94 89 PHE A C 1
ATOM 707 O O . PHE A 1 89 ? 11.594 -15.93 -12.945 1 93.94 89 PHE A O 1
ATOM 714 N N . ASP A 1 90 ? 11.672 -17.234 -14.695 1 88.44 90 ASP A N 1
ATOM 715 C CA . ASP A 1 90 ? 12.977 -16.688 -15.031 1 88.44 90 ASP A CA 1
ATOM 716 C C . ASP A 1 90 ? 12.852 -15.281 -15.633 1 88.44 90 ASP A C 1
ATOM 718 O O . ASP A 1 90 ? 13.078 -15.086 -16.828 1 88.44 90 ASP A O 1
ATOM 722 N N . LEU A 1 91 ? 12.531 -14.312 -14.852 1 94.25 91 LEU A N 1
ATOM 723 C CA . LEU A 1 91 ? 12.32 -12.914 -15.203 1 94.25 91 LEU A CA 1
ATOM 724 C C . LEU A 1 91 ? 13.289 -12.008 -14.445 1 94.25 91 LEU A C 1
ATOM 726 O O . LEU A 1 91 ? 13.812 -12.391 -13.398 1 94.25 9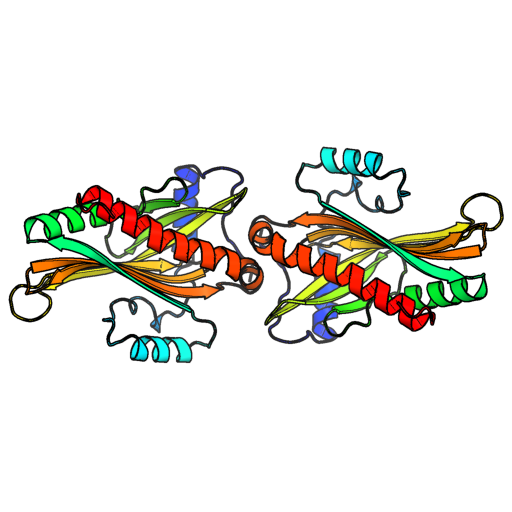1 LEU A O 1
ATOM 730 N N . ASP A 1 92 ? 13.633 -10.844 -14.922 1 92.75 92 ASP A N 1
ATOM 731 C CA . ASP A 1 92 ? 14.57 -9.914 -14.312 1 92.75 92 ASP A CA 1
ATOM 732 C C . ASP A 1 92 ? 13.992 -9.305 -13.031 1 92.75 92 ASP A C 1
ATOM 734 O O . ASP A 1 92 ? 14.742 -8.867 -12.156 1 92.75 92 ASP A O 1
ATOM 738 N N . TRP A 1 93 ? 12.766 -9.391 -12.93 1 95.5 93 TRP A N 1
ATOM 739 C CA . TRP A 1 93 ? 12.133 -8.664 -11.828 1 95.5 93 TRP A CA 1
ATOM 740 C C . TRP A 1 93 ? 11.375 -9.625 -10.914 1 95.5 93 TRP A C 1
ATOM 742 O O . TRP A 1 93 ? 10.844 -9.211 -9.875 1 95.5 93 TRP A O 1
ATOM 752 N N . ALA A 1 94 ? 11.305 -10.93 -11.258 1 96.69 94 ALA A N 1
ATOM 753 C CA . ALA A 1 94 ? 10.586 -11.938 -10.477 1 96.69 94 ALA A CA 1
ATOM 754 C C . ALA A 1 94 ? 11.32 -13.281 -10.516 1 96.69 94 ALA A C 1
ATOM 756 O O . ALA A 1 94 ? 11.797 -13.703 -11.578 1 96.69 94 ALA A O 1
ATOM 757 N N . ARG A 1 95 ? 11.352 -13.898 -9.336 1 95.69 95 ARG A N 1
ATOM 758 C CA . ARG A 1 95 ? 12 -15.203 -9.219 1 95.69 95 ARG A CA 1
ATOM 759 C C . ARG A 1 95 ? 11.281 -16.078 -8.195 1 95.69 95 ARG A C 1
ATOM 761 O O . ARG A 1 95 ? 10.688 -15.57 -7.242 1 95.69 95 ARG A O 1
ATOM 768 N N . ALA A 1 96 ? 11.391 -17.375 -8.461 1 97.44 96 ALA A N 1
ATOM 769 C CA . ALA A 1 96 ? 10.812 -18.328 -7.52 1 97.44 96 ALA A CA 1
ATOM 770 C C . ALA A 1 96 ? 11.883 -19.266 -6.965 1 97.44 96 ALA A C 1
ATOM 772 O O . ALA A 1 96 ? 12.742 -19.75 -7.711 1 97.44 96 ALA A O 1
ATOM 773 N N . ASP A 1 97 ? 11.883 -19.438 -5.703 1 96.44 97 ASP A N 1
ATOM 774 C CA . ASP A 1 97 ? 12.656 -20.469 -5.008 1 96.44 97 ASP A CA 1
ATOM 775 C C . ASP A 1 97 ? 11.742 -21.531 -4.398 1 96.44 97 ASP A C 1
ATOM 777 O O . ASP A 1 97 ? 11.023 -21.25 -3.439 1 96.44 97 ASP A O 1
ATOM 781 N N . ALA A 1 98 ? 11.82 -22.672 -4.977 1 96.25 98 ALA A N 1
ATOM 782 C CA . ALA A 1 98 ? 10.977 -23.766 -4.504 1 96.25 98 ALA A CA 1
ATOM 783 C C . ALA A 1 98 ? 11.812 -24.812 -3.764 1 96.25 98 ALA A C 1
ATOM 785 O O . ALA A 1 98 ? 12.75 -25.375 -4.324 1 96.25 98 ALA A O 1
ATOM 786 N N . GLU A 1 99 ? 11.398 -25.078 -2.574 1 93 99 GLU A N 1
ATOM 787 C CA . GLU A 1 99 ? 12.156 -26 -1.729 1 93 99 GLU A CA 1
ATOM 788 C C . GLU A 1 99 ? 12.148 -27.406 -2.303 1 93 99 GLU A C 1
ATOM 790 O O . GLU A 1 99 ? 13.164 -28.109 -2.25 1 93 99 GLU A O 1
ATOM 795 N N . ARG A 1 100 ? 11.031 -27.875 -2.834 1 95.56 100 ARG A N 1
ATOM 796 C CA . ARG A 1 100 ? 10.836 -29.234 -3.305 1 95.56 100 ARG A CA 1
ATOM 797 C C . ARG A 1 100 ? 10.195 -29.25 -4.688 1 95.56 100 ARG A C 1
ATOM 799 O O . ARG A 1 100 ? 9.32 -30.078 -4.965 1 95.56 100 ARG A O 1
ATOM 806 N N . GLY A 1 101 ? 10.633 -28.25 -5.438 1 96.25 101 GLY A N 1
ATOM 807 C CA . GLY A 1 101 ? 10.055 -28.203 -6.773 1 96.25 101 GLY A CA 1
ATOM 808 C C . GLY A 1 101 ? 8.555 -27.984 -6.766 1 96.25 101 GLY A C 1
ATOM 809 O O . GLY A 1 101 ? 8.062 -27.047 -6.148 1 96.25 101 GLY A O 1
ATOM 810 N N . THR A 1 102 ? 7.859 -28.875 -7.445 1 97.31 102 THR A N 1
ATOM 811 C CA . THR A 1 102 ? 6.414 -28.719 -7.566 1 97.31 102 THR A CA 1
ATOM 812 C C . THR A 1 102 ? 5.684 -29.703 -6.648 1 97.31 102 THR A C 1
ATOM 814 O O . THR A 1 102 ? 4.484 -29.938 -6.812 1 97.31 102 THR A O 1
ATOM 817 N N . GLU A 1 103 ? 6.383 -30.266 -5.719 1 97.38 103 GLU A N 1
ATOM 818 C CA . GLU A 1 103 ? 5.781 -31.234 -4.809 1 97.38 103 GLU A CA 1
ATOM 819 C C . GLU A 1 103 ? 4.777 -30.562 -3.875 1 97.38 103 GLU A C 1
ATOM 821 O O . GLU A 1 103 ? 5.074 -29.531 -3.275 1 97.38 103 GLU A O 1
ATOM 826 N N . VAL A 1 104 ? 3.633 -31.297 -3.672 1 97.31 104 VAL A N 1
ATOM 827 C CA . VAL A 1 104 ? 2.604 -30.766 -2.779 1 97.31 104 VAL A CA 1
ATOM 828 C C . VAL A 1 104 ? 3.152 -30.672 -1.356 1 97.31 104 VAL A C 1
ATOM 830 O O . VAL A 1 104 ? 3.818 -31.594 -0.88 1 97.31 104 VAL A O 1
ATOM 833 N N . GLY A 1 105 ? 2.945 -29.531 -0.778 1 97.56 105 GLY A N 1
ATOM 834 C CA . GLY A 1 105 ? 3.436 -29.312 0.573 1 97.56 105 GLY A CA 1
ATOM 835 C C . GLY A 1 105 ? 4.77 -28.594 0.612 1 97.56 105 GLY A C 1
ATOM 836 O O . GLY A 1 105 ? 5.203 -28.141 1.671 1 97.56 105 GLY A O 1
ATOM 837 N N . GLY A 1 106 ? 5.434 -28.484 -0.513 1 98.06 106 GLY A N 1
ATOM 838 C CA . GLY A 1 106 ? 6.699 -27.766 -0.588 1 98.06 106 GLY A CA 1
ATOM 839 C C . GLY A 1 106 ? 6.543 -26.266 -0.511 1 98.06 106 GLY A C 1
ATOM 840 O O . GLY A 1 106 ? 5.656 -25.688 -1.151 1 98.06 106 GLY A O 1
ATOM 841 N N . GLY A 1 107 ? 7.41 -25.625 0.255 1 98.38 107 GLY A N 1
ATOM 842 C CA . GLY A 1 107 ? 7.422 -24.172 0.348 1 98.38 107 GLY A CA 1
ATOM 843 C C . GLY A 1 107 ? 8.023 -23.5 -0.871 1 98.38 107 GLY A C 1
ATOM 844 O O . GLY A 1 107 ? 8.961 -24.031 -1.479 1 98.38 107 GLY A O 1
ATOM 845 N N . VAL A 1 108 ? 7.523 -22.391 -1.216 1 98.5 108 VAL A N 1
ATOM 846 C CA . VAL A 1 108 ? 8.023 -21.562 -2.32 1 98.5 108 VAL A CA 1
ATOM 847 C C . VAL A 1 108 ? 8.164 -20.125 -1.864 1 98.5 108 VAL A C 1
ATOM 849 O O . VAL A 1 108 ? 7.328 -19.609 -1.119 1 98.5 108 VAL A O 1
ATOM 852 N N . CYS A 1 109 ? 9.164 -19.453 -2.217 1 98.38 109 CYS A N 1
ATOM 853 C CA . CYS A 1 109 ? 9.312 -18.016 -2.057 1 98.38 109 CYS A CA 1
ATOM 854 C C . CYS A 1 109 ? 9.383 -17.328 -3.412 1 98.38 109 CYS A C 1
ATOM 856 O O . CYS A 1 109 ? 10.312 -17.562 -4.188 1 98.38 109 CYS A O 1
ATOM 858 N N . VAL A 1 110 ? 8.43 -16.562 -3.713 1 97.94 110 VAL A N 1
ATOM 859 C CA . VAL A 1 110 ? 8.484 -15.711 -4.902 1 97.94 110 VAL A CA 1
ATOM 860 C C . VAL A 1 110 ? 8.992 -14.32 -4.527 1 97.94 110 VAL A C 1
ATOM 862 O O . VAL A 1 110 ? 8.43 -13.664 -3.648 1 97.94 110 VAL A O 1
ATOM 865 N N . THR A 1 111 ? 10.008 -13.898 -5.16 1 97.12 111 THR A N 1
ATOM 866 C CA . THR A 1 111 ? 10.57 -12.562 -4.969 1 97.12 111 THR A CA 1
ATOM 867 C C . THR A 1 111 ? 10.273 -11.68 -6.176 1 97.12 111 THR A C 1
ATOM 869 O O . THR A 1 111 ? 10.414 -12.109 -7.32 1 97.12 111 THR A O 1
ATOM 872 N N . THR A 1 112 ? 9.797 -10.492 -5.914 1 96.06 112 THR A N 1
ATOM 873 C CA . THR A 1 112 ? 9.453 -9.555 -6.977 1 96.06 112 THR A CA 1
ATOM 874 C C . THR A 1 112 ? 10 -8.156 -6.664 1 96.06 112 THR A C 1
ATOM 876 O O . THR A 1 112 ? 9.953 -7.719 -5.516 1 96.06 112 THR A O 1
ATOM 879 N N . ARG A 1 113 ? 10.508 -7.543 -7.656 1 93.81 113 ARG A N 1
ATOM 880 C CA . ARG A 1 113 ? 10.875 -6.133 -7.547 1 93.81 113 ARG A CA 1
ATOM 881 C C . ARG A 1 113 ? 9.656 -5.234 -7.758 1 93.81 113 ARG A C 1
ATOM 883 O O . ARG A 1 113 ? 8.969 -5.344 -8.773 1 93.81 113 ARG A O 1
ATOM 890 N N . ALA A 1 114 ? 9.328 -4.379 -6.84 1 90.06 114 ALA A N 1
ATOM 891 C CA . ALA A 1 114 ? 8.258 -3.389 -6.93 1 90.06 114 ALA A CA 1
ATOM 892 C C . ALA A 1 114 ? 8.805 -1.978 -6.723 1 90.06 114 ALA A C 1
ATOM 894 O O . ALA A 1 114 ? 8.906 -1.503 -5.59 1 90.06 114 ALA A O 1
ATOM 895 N N . GLY A 1 115 ? 9.062 -1.349 -7.848 1 83.88 115 GLY A N 1
ATOM 896 C CA . GLY A 1 115 ? 9.742 -0.068 -7.742 1 83.88 115 GLY A CA 1
ATOM 897 C C . GLY A 1 115 ? 11.117 -0.174 -7.105 1 83.88 115 GLY A C 1
ATOM 898 O O . GLY A 1 115 ? 11.945 -0.97 -7.547 1 83.88 115 GLY A O 1
ATOM 899 N N . PRO A 1 116 ? 11.195 0.63 -5.871 1 84.25 116 PRO A N 1
ATOM 900 C CA . PRO A 1 116 ? 12.531 0.658 -5.27 1 84.25 116 PRO A CA 1
ATOM 901 C C . PRO A 1 116 ? 12.742 -0.464 -4.254 1 84.25 116 PRO A C 1
ATOM 903 O O . PRO A 1 116 ? 13.805 -0.545 -3.631 1 84.25 116 PRO A O 1
ATOM 906 N N . VAL A 1 117 ? 11.766 -1.303 -4.141 1 88.94 117 VAL A N 1
ATOM 907 C CA . VAL A 1 117 ? 11.906 -2.324 -3.109 1 88.94 117 VAL A CA 1
ATOM 908 C C . VAL A 1 117 ? 11.68 -3.707 -3.715 1 88.94 117 VAL A C 1
ATOM 910 O O . VAL A 1 117 ? 11.258 -3.824 -4.867 1 88.94 117 VAL A O 1
ATOM 913 N N . TRP A 1 118 ? 12.078 -4.723 -2.908 1 93.06 118 TRP A N 1
ATOM 914 C CA . TRP A 1 118 ? 11.828 -6.125 -3.225 1 93.06 118 TRP A CA 1
ATOM 915 C C . TRP A 1 118 ? 10.891 -6.758 -2.203 1 93.06 118 TRP A C 1
ATOM 917 O O . TRP A 1 118 ? 11.008 -6.504 -1.002 1 93.06 118 TRP A O 1
ATOM 927 N N . MET A 1 119 ? 10.016 -7.5 -2.723 1 93.81 119 MET A N 1
ATOM 928 C CA . MET A 1 119 ? 9.109 -8.25 -1.857 1 93.81 119 MET A CA 1
ATOM 929 C C . MET A 1 119 ? 9.422 -9.742 -1.913 1 93.81 119 MET A C 1
ATOM 931 O O . MET A 1 119 ? 9.742 -10.273 -2.977 1 93.81 119 MET A O 1
ATOM 935 N N . ALA A 1 120 ? 9.375 -10.383 -0.784 1 96.31 120 ALA A N 1
ATOM 936 C CA . ALA A 1 120 ? 9.453 -11.836 -0.701 1 96.31 120 ALA A CA 1
ATOM 937 C C . ALA A 1 120 ? 8.133 -12.438 -0.216 1 96.31 120 ALA A C 1
ATOM 939 O O . ALA A 1 120 ? 7.711 -12.18 0.914 1 96.31 120 ALA A O 1
ATOM 940 N N . ASN A 1 121 ? 7.555 -13.227 -1.01 1 96.62 121 ASN A N 1
ATOM 941 C CA . ASN A 1 121 ? 6.219 -13.75 -0.765 1 96.62 121 ASN A CA 1
ATOM 942 C C . ASN A 1 121 ? 6.238 -15.258 -0.539 1 96.62 121 ASN A C 1
ATOM 944 O O . ASN A 1 121 ? 6.605 -16.016 -1.437 1 96.62 121 ASN A O 1
ATOM 948 N N . PRO A 1 122 ? 5.836 -15.695 0.602 1 98.12 122 PRO A N 1
ATOM 949 C CA . PRO A 1 122 ? 5.828 -17.125 0.881 1 98.12 122 PRO A CA 1
ATOM 950 C C . PRO A 1 122 ? 4.566 -17.828 0.371 1 98.12 122 PRO A C 1
ATOM 952 O O . PRO A 1 122 ? 3.461 -17.312 0.539 1 98.12 122 PRO A O 1
ATOM 955 N N . LEU A 1 123 ? 4.77 -18.938 -0.186 1 98.56 123 LEU A N 1
ATOM 956 C CA . LEU A 1 123 ? 3.701 -19.781 -0.697 1 98.56 123 LEU A CA 1
ATOM 957 C C . LEU A 1 123 ? 3.996 -21.25 -0.415 1 98.56 123 LEU A C 1
ATOM 959 O O . LEU A 1 123 ? 5.082 -21.594 0.059 1 98.56 123 LEU A O 1
ATOM 963 N N . GLU A 1 124 ? 3.016 -22.047 -0.672 1 98.62 124 GLU A N 1
ATOM 964 C CA . GLU A 1 124 ? 3.133 -23.5 -0.568 1 98.62 124 GLU A CA 1
ATOM 965 C C . GLU A 1 124 ? 2.367 -24.203 -1.689 1 98.62 124 GLU A C 1
ATOM 967 O O . GLU A 1 124 ? 1.254 -23.797 -2.033 1 98.62 124 GLU A O 1
ATOM 972 N N . ILE A 1 125 ? 3.018 -25.266 -2.291 1 98.25 125 ILE A N 1
ATOM 973 C CA . ILE A 1 125 ? 2.332 -26.031 -3.324 1 98.25 125 ILE A CA 1
ATOM 974 C C . ILE A 1 125 ? 1.136 -26.766 -2.717 1 98.25 125 ILE A C 1
ATOM 976 O O . ILE A 1 125 ? 1.277 -27.469 -1.722 1 98.25 125 ILE A O 1
ATOM 980 N N . VAL A 1 126 ? -0.043 -26.609 -3.338 1 97.94 126 VAL A N 1
ATOM 981 C CA . VAL A 1 126 ? -1.247 -27.156 -2.725 1 97.94 126 VAL A CA 1
ATOM 982 C C . VAL A 1 126 ? -1.838 -28.25 -3.629 1 97.94 126 VAL A C 1
ATOM 984 O O . VAL A 1 126 ? -2.672 -29.031 -3.191 1 97.94 126 VAL A O 1
ATOM 987 N N . ARG A 1 127 ? -1.448 -28.203 -4.855 1 96.31 127 ARG A N 1
ATOM 988 C CA . ARG A 1 127 ? -2.002 -29.172 -5.801 1 96.31 127 ARG A CA 1
ATOM 989 C C . ARG A 1 127 ? -1.025 -29.453 -6.938 1 96.31 127 ARG A C 1
ATOM 991 O O . ARG A 1 127 ? -0.313 -28.547 -7.383 1 96.31 127 ARG A O 1
ATOM 998 N N . LEU A 1 128 ? -0.949 -30.625 -7.348 1 96.25 128 LEU A N 1
ATOM 999 C CA . LEU A 1 128 ? -0.241 -31.078 -8.539 1 96.25 128 LEU A CA 1
ATOM 1000 C C . LEU A 1 128 ? -1.074 -32.094 -9.305 1 96.25 128 LEU A C 1
ATOM 1002 O O . LEU A 1 128 ? -1.592 -33.062 -8.719 1 96.25 128 LEU A O 1
ATOM 1006 N N . ARG A 1 129 ? -1.29 -31.812 -10.57 1 93.56 129 ARG A N 1
ATOM 1007 C CA . ARG A 1 129 ? -2.068 -32.719 -11.406 1 93.56 129 ARG A CA 1
ATOM 1008 C C . ARG A 1 129 ? -1.386 -32.938 -12.75 1 93.56 129 ARG A C 1
ATOM 1010 O O . ARG A 1 129 ? -0.923 -32 -13.383 1 93.56 129 ARG A O 1
ATOM 1017 N N . GLU A 1 130 ? -1.267 -34.188 -13 1 92.5 130 GLU A N 1
ATOM 1018 C CA . GLU A 1 130 ? -0.791 -34.594 -14.32 1 92.5 130 GLU A CA 1
ATOM 1019 C C . GLU A 1 130 ? -1.621 -35.75 -14.883 1 92.5 130 GLU A C 1
ATOM 1021 O O . GLU A 1 130 ? -1.968 -36.688 -14.148 1 92.5 130 GLU A O 1
ATOM 1026 N N . GLY A 1 131 ? -2.029 -35.594 -16.125 1 89 131 GLY A N 1
ATOM 1027 C CA . GLY A 1 131 ? -2.729 -36.75 -16.703 1 89 131 GLY A CA 1
ATOM 1028 C C . GLY A 1 131 ? -3.447 -36.406 -18 1 89 131 GLY A C 1
ATOM 1029 O O . GLY A 1 131 ? -3.277 -35.312 -18.547 1 89 131 GLY A O 1
ATOM 1030 N N . ALA A 1 132 ? -4.219 -37.375 -18.422 1 85.31 132 ALA A N 1
ATOM 1031 C CA . ALA A 1 132 ? -4.996 -37.25 -19.656 1 85.31 132 ALA A CA 1
ATOM 1032 C C . ALA A 1 132 ? -6.121 -36.219 -19.484 1 85.31 132 ALA A C 1
ATOM 1034 O O . ALA A 1 132 ? -6.629 -36.031 -18.375 1 85.31 132 ALA A O 1
ATOM 1035 N N . ARG A 1 133 ? -6.184 -35.5 -20.453 1 79.69 133 ARG A N 1
ATOM 1036 C CA . ARG A 1 133 ? -7.266 -34.531 -20.469 1 79.69 133 ARG A CA 1
ATOM 1037 C C . ARG A 1 133 ? -8.164 -34.719 -21.688 1 79.69 133 ARG A C 1
ATOM 1039 O O . ARG A 1 133 ? -7.684 -34.688 -22.828 1 79.69 133 ARG A O 1
ATOM 1046 N N . GLY A 1 134 ? -9.352 -34.812 -21.312 1 71.56 134 GLY A N 1
ATOM 1047 C CA . GLY A 1 134 ? -10.297 -35 -22.406 1 71.56 134 GLY A CA 1
ATOM 1048 C C . GLY A 1 134 ? -10.086 -36.281 -23.172 1 71.56 134 GLY A C 1
ATOM 1049 O O . GLY A 1 134 ? -9.195 -37.062 -22.828 1 71.56 134 GLY A O 1
ATOM 1050 N N . GLY A 1 135 ? -11.008 -36.688 -24.047 1 68.88 135 GLY A N 1
ATOM 1051 C CA . GLY A 1 135 ? -10.914 -37.781 -24.984 1 68.88 135 GLY A CA 1
ATOM 1052 C C . GLY A 1 135 ? -9.938 -37.531 -26.125 1 68.88 135 GLY A C 1
ATOM 1053 O O . GLY A 1 135 ? -9.578 -36.375 -26.375 1 68.88 135 GLY A O 1
ATOM 1054 N N . GLY A 1 136 ? -9.164 -38.406 -26.625 1 76.94 136 GLY A N 1
ATOM 1055 C CA . GLY A 1 136 ? -8.453 -38.281 -27.891 1 76.94 136 GLY A CA 1
ATOM 1056 C C . GLY A 1 136 ? -6.98 -38 -27.719 1 76.94 136 GLY A C 1
ATOM 1057 O O . GLY A 1 136 ? -6.371 -37.344 -28.562 1 76.94 136 GLY A O 1
ATOM 1058 N N . GLY A 1 137 ? -6.383 -38.125 -26.516 1 81.31 137 GLY A N 1
ATOM 1059 C CA . GLY A 1 137 ? -4.941 -38.031 -26.359 1 81.31 137 GLY A CA 1
ATOM 1060 C C . GLY A 1 137 ? -4.496 -36.75 -25.703 1 81.31 137 GLY A C 1
ATOM 1061 O O . GLY A 1 137 ? -3.305 -36.406 -25.688 1 81.31 137 GLY A O 1
ATOM 1062 N N . GLY A 1 138 ? -5.344 -35.906 -25.344 1 90.62 138 GLY A N 1
ATOM 1063 C CA . GLY A 1 138 ? -4.98 -34.688 -24.641 1 90.62 138 GLY A CA 1
ATOM 1064 C C . GLY A 1 138 ? -4.332 -34.938 -23.297 1 90.62 138 GLY A C 1
ATOM 1065 O O . GLY A 1 138 ? -4.559 -36 -22.688 1 90.62 138 GLY A O 1
ATOM 1066 N N . LYS A 1 139 ? -3.391 -34.062 -22.891 1 95.06 139 LYS A N 1
ATOM 1067 C CA . LYS A 1 139 ? -2.668 -34.125 -21.625 1 95.06 139 LYS A CA 1
ATOM 1068 C C . LYS A 1 139 ? -2.578 -32.781 -20.953 1 95.06 139 LYS A C 1
ATOM 1070 O O . LYS A 1 139 ? -2.594 -31.734 -21.625 1 95.06 139 LYS A O 1
ATOM 1075 N N . ARG A 1 140 ? -2.504 -32.906 -19.719 1 95.44 140 ARG A N 1
ATOM 1076 C CA . ARG A 1 140 ? -2.352 -31.656 -18.969 1 95.44 140 ARG A CA 1
ATOM 1077 C C . ARG A 1 140 ? -1.453 -31.859 -17.75 1 95.44 140 ARG A C 1
ATOM 1079 O O . ARG A 1 140 ? -1.538 -32.875 -17.078 1 95.44 140 ARG A O 1
ATOM 1086 N N . PHE A 1 141 ? -0.552 -30.953 -17.609 1 96.69 141 PHE A N 1
ATOM 1087 C CA . PHE A 1 141 ? 0.24 -30.812 -16.391 1 96.69 141 PHE A CA 1
ATOM 1088 C C . PHE A 1 141 ? -0.019 -29.469 -15.727 1 96.69 141 PHE A C 1
ATOM 1090 O O . PHE A 1 141 ? 0.019 -28.422 -16.391 1 96.69 141 PHE A O 1
ATOM 1097 N N . ALA A 1 142 ? -0.352 -29.531 -14.398 1 96.31 142 ALA A N 1
ATOM 1098 C CA . ALA A 1 142 ? -0.654 -28.281 -13.695 1 96.31 142 ALA A CA 1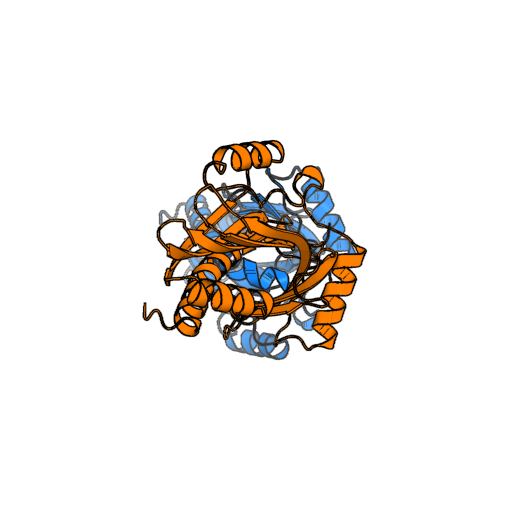
ATOM 1099 C C . ALA A 1 142 ? -0.262 -28.359 -12.227 1 96.31 142 ALA A C 1
ATOM 1101 O O . ALA A 1 142 ? -0.353 -29.438 -11.617 1 96.31 142 ALA A O 1
ATOM 1102 N N . PHE A 1 143 ? 0.205 -27.297 -11.672 1 96.94 143 PHE A N 1
ATOM 1103 C CA . PHE A 1 143 ? 0.36 -27.188 -10.227 1 96.94 143 PHE A CA 1
ATOM 1104 C C . PHE A 1 143 ? -0.097 -25.812 -9.734 1 96.94 143 PHE A C 1
ATOM 1106 O O . PHE A 1 143 ? -0.172 -24.859 -10.516 1 96.94 143 PHE A O 1
ATOM 1113 N N . ALA A 1 144 ? -0.461 -25.766 -8.461 1 97.06 144 ALA A N 1
ATOM 1114 C CA . ALA A 1 144 ? -0.934 -24.531 -7.836 1 97.06 144 ALA A CA 1
ATOM 1115 C C . ALA A 1 144 ? -0.229 -24.297 -6.504 1 97.06 144 ALA A C 1
ATOM 1117 O O . ALA A 1 144 ? 0.091 -25.25 -5.781 1 97.06 144 ALA A O 1
ATOM 1118 N N . HIS A 1 145 ? 0.067 -23.094 -6.266 1 97.88 145 HIS A N 1
ATOM 1119 C CA . HIS A 1 145 ? 0.561 -22.734 -4.941 1 97.88 145 HIS A CA 1
ATOM 1120 C C . HIS A 1 145 ? -0.33 -21.672 -4.293 1 97.88 145 HIS A C 1
ATOM 1122 O O . HIS A 1 145 ? -0.92 -20.844 -4.984 1 97.88 145 HIS A O 1
ATOM 1128 N N . GLY A 1 146 ? -0.464 -21.797 -2.996 1 98.19 146 GLY A N 1
ATOM 1129 C CA . GLY A 1 146 ? -1.294 -20.906 -2.189 1 98.19 146 GLY A CA 1
ATOM 1130 C C . GLY A 1 146 ? -0.489 -19.984 -1.302 1 98.19 146 GLY A C 1
ATOM 1131 O O . GLY A 1 146 ? 0.611 -20.328 -0.865 1 98.19 146 GLY A O 1
ATOM 1132 N N . THR A 1 147 ? -1.038 -18.891 -1.022 1 98 147 THR A N 1
ATOM 1133 C CA . THR A 1 147 ? -0.352 -17.859 -0.249 1 98 147 THR A CA 1
ATOM 1134 C C . THR A 1 147 ? -0.359 -18.203 1.237 1 98 147 THR A C 1
ATOM 1136 O O . THR A 1 147 ? -1.347 -18.734 1.753 1 98 147 THR A O 1
ATOM 1139 N N . LEU A 1 148 ? 0.73 -17.922 1.865 1 97.75 148 LEU A N 1
ATOM 1140 C CA . LEU A 1 148 ? 0.891 -18.109 3.305 1 97.75 148 LEU A CA 1
ATOM 1141 C C . LEU A 1 148 ? 0.841 -16.766 4.027 1 97.75 148 LEU A C 1
ATOM 1143 O O . LEU A 1 148 ? 0.907 -15.703 3.393 1 97.75 148 LEU A O 1
ATOM 1147 N N . VAL A 1 149 ? 0.603 -16.875 5.344 1 94.94 149 VAL A N 1
ATOM 1148 C CA . VAL A 1 149 ? 0.734 -15.648 6.137 1 94.94 149 VAL A CA 1
ATOM 1149 C C . VAL A 1 149 ? 2.064 -14.969 5.824 1 94.94 149 VAL A C 1
ATOM 1151 O O . VAL A 1 149 ? 3.111 -15.625 5.797 1 94.94 149 VAL A O 1
ATOM 1154 N N . GLY A 1 150 ? 1.984 -13.625 5.566 1 91.88 150 GLY A N 1
ATOM 1155 C CA . GLY A 1 150 ? 3.164 -12.891 5.141 1 91.88 150 GLY A CA 1
ATOM 1156 C C . GLY A 1 150 ? 3.119 -12.492 3.676 1 91.88 150 GLY A C 1
ATOM 1157 O O . GLY A 1 150 ? 3.881 -11.633 3.238 1 91.88 150 GLY A O 1
ATOM 1158 N N . HIS A 1 151 ? 2.303 -13.195 2.92 1 94.12 151 HIS A N 1
ATOM 1159 C CA . HIS A 1 151 ? 2.1 -12.82 1.524 1 94.12 151 HIS A CA 1
ATOM 1160 C C . HIS A 1 151 ? 1.259 -11.555 1.408 1 94.12 151 HIS A C 1
ATOM 1162 O O . HIS A 1 151 ? 0.317 -11.359 2.18 1 94.12 151 HIS A O 1
ATOM 1168 N N . VAL A 1 152 ? 1.513 -10.75 0.477 1 91 152 VAL A N 1
ATOM 1169 C CA . VAL A 1 152 ? 0.847 -9.461 0.324 1 91 152 VAL A CA 1
ATOM 1170 C C . VAL A 1 152 ? -0.603 -9.672 -0.103 1 91 152 VAL A C 1
ATOM 1172 O O . VAL A 1 152 ? -1.478 -8.867 0.223 1 91 152 VAL A O 1
ATOM 1175 N N . LEU A 1 153 ? -0.864 -10.766 -0.784 1 94.56 153 LEU A N 1
ATOM 1176 C CA . LEU A 1 153 ? -2.203 -11.148 -1.219 1 94.56 153 LEU A CA 1
ATOM 1177 C C . LEU A 1 153 ? -2.65 -12.43 -0.53 1 94.56 153 LEU A C 1
ATOM 1179 O O . LEU A 1 153 ? -1.843 -13.117 0.101 1 94.56 153 LEU A O 1
ATOM 1183 N N . ALA A 1 154 ? -3.863 -12.688 -0.58 1 95.5 154 ALA A N 1
ATOM 1184 C CA . ALA A 1 154 ? -4.457 -13.953 -0.173 1 95.5 154 ALA A CA 1
ATOM 1185 C C . ALA A 1 154 ? -5.086 -14.672 -1.365 1 95.5 154 ALA A C 1
ATOM 1187 O O . ALA A 1 154 ? -5.875 -14.086 -2.107 1 95.5 154 ALA A O 1
ATOM 1188 N N . GLY A 1 155 ? -4.676 -15.836 -1.624 1 96.62 155 GLY A N 1
ATOM 1189 C CA . GLY A 1 155 ? -5.262 -16.578 -2.73 1 96.62 155 GLY A CA 1
ATOM 1190 C C . GLY A 1 155 ? -4.352 -17.672 -3.256 1 96.62 155 GLY A C 1
ATOM 1191 O O . GLY A 1 155 ? -3.607 -18.297 -2.492 1 96.62 155 GLY A O 1
ATOM 1192 N N . GLU A 1 156 ? -4.594 -18.016 -4.574 1 97.06 156 GLU A N 1
ATOM 1193 C CA . GLU A 1 156 ? -3.867 -19.094 -5.234 1 97.06 156 GLU A CA 1
ATOM 1194 C C . GLU A 1 156 ? -3.461 -18.703 -6.648 1 97.06 156 GLU A C 1
ATOM 1196 O O . GLU A 1 156 ? -4.109 -17.859 -7.277 1 97.06 156 GLU A O 1
ATOM 1201 N N . GLU A 1 157 ? -2.42 -19.25 -7.008 1 96.75 157 GLU A N 1
ATOM 1202 C CA . GLU A 1 157 ? -1.952 -19.141 -8.383 1 96.75 157 GLU A CA 1
ATOM 1203 C C . GLU A 1 157 ? -1.649 -20.516 -8.977 1 96.75 157 GLU A C 1
ATOM 1205 O O . GLU A 1 157 ? -0.937 -21.312 -8.367 1 96.75 157 GLU A O 1
ATOM 1210 N N . ARG A 1 158 ? -2.184 -20.797 -10.133 1 96.75 158 ARG A N 1
ATOM 1211 C CA . ARG A 1 158 ? -1.994 -22.062 -10.828 1 96.75 158 ARG A CA 1
ATOM 1212 C C . ARG A 1 158 ? -1.303 -21.859 -12.172 1 96.75 158 ARG A C 1
ATOM 1214 O O . ARG A 1 158 ? -1.608 -20.891 -12.891 1 96.75 158 ARG A O 1
ATOM 1221 N N . PHE A 1 159 ? -0.408 -22.766 -12.484 1 97.06 159 PHE A N 1
ATOM 1222 C CA . PHE A 1 159 ? 0.262 -22.828 -13.781 1 97.06 159 PHE A CA 1
ATOM 1223 C C . PHE A 1 159 ? 0.007 -24.156 -14.461 1 97.06 159 PHE A C 1
ATOM 1225 O O . PHE A 1 159 ? 0.014 -25.203 -13.805 1 97.06 159 PHE A O 1
ATOM 1232 N N . ALA A 1 160 ? -0.2 -24.062 -15.805 1 96.62 160 ALA A N 1
ATOM 1233 C CA . ALA A 1 160 ? -0.504 -25.312 -16.5 1 96.62 160 ALA A CA 1
ATOM 1234 C C . ALA A 1 160 ? 0.026 -25.297 -17.922 1 96.62 160 ALA A C 1
ATOM 1236 O O . ALA A 1 160 ? 0.174 -24.219 -18.516 1 96.62 160 ALA A O 1
ATOM 1237 N N . VAL A 1 161 ? 0.338 -26.422 -18.406 1 96.88 161 VAL A N 1
ATOM 1238 C CA . VAL A 1 161 ? 0.552 -26.688 -19.828 1 96.88 161 VAL A CA 1
ATOM 1239 C C . VAL A 1 161 ? -0.39 -27.797 -20.297 1 96.88 161 VAL A C 1
ATOM 1241 O O . VAL A 1 161 ? -0.636 -28.766 -19.578 1 96.88 161 VAL A O 1
ATOM 1244 N N . GLU A 1 162 ? -0.927 -27.609 -21.453 1 95.75 162 GLU A N 1
ATOM 1245 C CA . GLU A 1 162 ? -1.929 -28.531 -21.969 1 95.75 162 GLU A CA 1
ATOM 1246 C C . GLU A 1 162 ? -1.666 -28.875 -23.438 1 95.75 162 GLU A C 1
ATOM 1248 O O . GLU A 1 162 ? -1.369 -28 -24.234 1 95.75 162 GLU A O 1
ATOM 1253 N N . LEU A 1 163 ? -1.715 -30.156 -23.688 1 96.38 163 LEU A N 1
ATOM 1254 C CA . LEU A 1 163 ? -1.784 -30.656 -25.062 1 96.38 163 LEU A CA 1
ATOM 1255 C C . LEU A 1 163 ? -3.221 -30.984 -25.438 1 96.38 163 LEU A C 1
ATOM 1257 O O . LEU A 1 163 ? -3.814 -31.922 -24.875 1 96.38 163 LEU A O 1
ATOM 1261 N N . THR A 1 164 ? -3.697 -30.281 -26.391 1 94.94 164 THR A N 1
ATOM 1262 C CA . THR A 1 164 ? -5.066 -30.562 -26.828 1 94.94 164 THR A CA 1
ATOM 1263 C C . THR A 1 164 ? -5.109 -31.75 -27.781 1 94.94 164 THR A C 1
ATOM 1265 O O . THR A 1 164 ? -4.07 -32.188 -28.266 1 94.94 164 THR A O 1
ATOM 1268 N N . SER A 1 165 ? -6.305 -32.219 -28.016 1 93.12 165 SER A N 1
ATOM 1269 C CA . SER A 1 165 ? -6.488 -33.406 -28.875 1 93.12 165 SER A CA 1
ATOM 1270 C C . SER A 1 165 ? -6.066 -33.094 -30.312 1 93.12 165 SER A C 1
ATOM 1272 O O . SER A 1 165 ? -5.641 -33.969 -31.047 1 93.12 165 SER A O 1
ATOM 1274 N N . ASP A 1 166 ? -6.164 -31.859 -30.719 1 93.31 166 ASP A N 1
ATOM 1275 C CA . ASP A 1 166 ? -5.793 -31.469 -32.062 1 93.31 166 ASP A CA 1
ATOM 1276 C C . ASP A 1 166 ? -4.301 -31.172 -32.156 1 93.31 166 ASP A C 1
ATOM 1278 O O . ASP A 1 166 ? -3.822 -30.688 -33.188 1 93.31 166 ASP A O 1
ATOM 1282 N N . GLY A 1 167 ? -3.602 -31.344 -31.062 1 94.88 167 GLY A N 1
ATOM 1283 C CA . GLY A 1 167 ? -2.148 -31.312 -31.109 1 94.88 167 GLY A CA 1
ATOM 1284 C C . GLY A 1 167 ? -1.568 -29.953 -30.75 1 94.88 167 GLY A C 1
ATOM 1285 O O . GLY A 1 167 ? -0.367 -29.734 -30.906 1 94.88 167 GLY A O 1
ATOM 1286 N N . GLU A 1 168 ? -2.41 -29 -30.266 1 96.31 168 GLU A N 1
ATOM 1287 C CA . GLU A 1 168 ? -1.919 -27.688 -29.859 1 96.31 168 GLU A CA 1
ATOM 1288 C C . GLU A 1 168 ? -1.467 -27.703 -28.406 1 96.31 168 GLU A C 1
ATOM 1290 O O . GLU A 1 168 ? -2.059 -28.39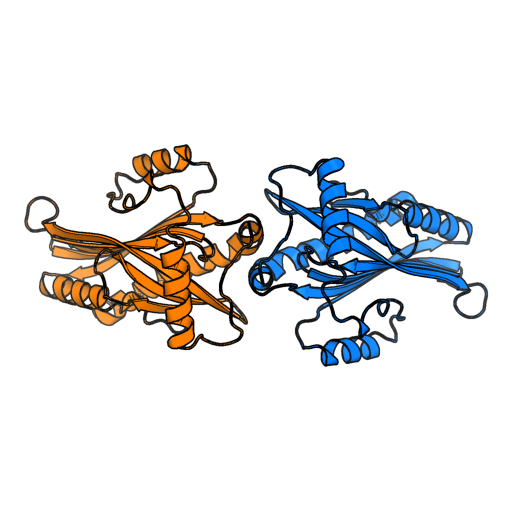1 -27.562 1 96.31 168 GLU A O 1
ATOM 1295 N N . VAL A 1 169 ? -0.404 -26.953 -28.109 1 97.12 169 VAL A N 1
ATOM 1296 C CA . VAL A 1 169 ? 0.108 -26.859 -26.75 1 97.12 169 VAL A CA 1
ATOM 1297 C C . VAL A 1 169 ? -0.135 -25.453 -26.203 1 97.12 169 VAL A C 1
ATOM 1299 O O . VAL A 1 169 ? 0.206 -24.453 -26.859 1 97.12 169 VAL A O 1
ATOM 1302 N N . TYR A 1 170 ? -0.758 -25.359 -25.016 1 96.5 170 TYR A N 1
ATOM 1303 C CA . TYR A 1 170 ? -1.066 -24.078 -24.391 1 96.5 170 TYR A CA 1
ATOM 1304 C C . TYR A 1 170 ? -0.368 -23.953 -23.047 1 96.5 170 TYR A C 1
ATOM 1306 O O . TYR A 1 170 ? -0.196 -24.953 -22.328 1 96.5 170 TYR A O 1
ATOM 1314 N N . TYR A 1 171 ? 0.048 -22.766 -22.766 1 97.12 171 TYR A N 1
ATOM 1315 C CA . TYR A 1 171 ? 0.442 -22.344 -21.422 1 97.12 171 TYR A CA 1
ATOM 1316 C C . TYR A 1 171 ? -0.642 -21.5 -20.781 1 97.12 171 TYR A C 1
ATOM 1318 O O . TYR A 1 171 ? -1.22 -20.625 -21.438 1 97.12 171 TYR A O 1
ATOM 1326 N N . GLU A 1 172 ? -0.899 -21.812 -19.516 1 96 172 GLU A N 1
ATOM 1327 C CA . GLU A 1 172 ? -1.938 -21.078 -18.797 1 96 172 GLU A CA 1
ATOM 1328 C C . GLU A 1 172 ? -1.475 -20.672 -17.391 1 96 172 GLU A C 1
ATOM 1330 O O . GLU A 1 172 ? -0.854 -21.469 -16.688 1 96 172 GLU A O 1
ATOM 1335 N N . ALA A 1 173 ? -1.731 -19.453 -17.047 1 96.19 173 ALA A N 1
ATOM 1336 C CA . ALA A 1 173 ? -1.605 -18.922 -15.695 1 96.19 173 ALA A CA 1
ATOM 1337 C C . ALA A 1 173 ? -2.953 -18.438 -15.172 1 96.19 173 ALA A C 1
ATOM 1339 O O . ALA A 1 173 ? -3.65 -17.672 -15.836 1 96.19 173 ALA A O 1
ATOM 1340 N N . TYR A 1 174 ? -3.318 -18.938 -14 1 94.62 174 TYR A N 1
ATOM 1341 C CA . TYR A 1 174 ? -4.602 -18.641 -13.375 1 94.62 174 TYR A CA 1
ATOM 1342 C C . TYR A 1 174 ? -4.414 -18.234 -11.922 1 94.62 174 TYR A C 1
ATOM 1344 O O . TYR A 1 174 ? -3.688 -18.891 -11.172 1 94.62 174 TYR A O 1
ATOM 1352 N N . THR A 1 175 ? -5.098 -17.109 -11.539 1 95.06 175 THR A N 1
ATOM 1353 C CA . THR A 1 175 ? -4.98 -16.656 -10.156 1 95.06 175 THR A CA 1
ATOM 1354 C C . THR A 1 175 ? -6.328 -16.188 -9.625 1 95.06 175 THR A C 1
ATOM 1356 O O . THR A 1 175 ? -7.129 -15.617 -10.375 1 95.06 175 THR A O 1
ATOM 1359 N N . PHE A 1 176 ? -6.645 -16.516 -8.414 1 94.81 176 PHE A N 1
ATOM 1360 C CA . PHE A 1 176 ? -7.625 -15.766 -7.648 1 94.81 176 PHE A CA 1
ATOM 1361 C C . PHE A 1 176 ? -6.984 -15.164 -6.398 1 94.81 176 PHE A C 1
ATOM 1363 O O . PHE A 1 176 ? -6.16 -15.812 -5.746 1 94.81 176 PHE A O 1
ATOM 1370 N N . SER A 1 177 ? -7.277 -13.945 -6.141 1 94.94 177 SER A N 1
ATOM 1371 C CA . SER A 1 177 ? -6.609 -13.289 -5.02 1 94.94 177 SER A CA 1
ATOM 1372 C C . SER A 1 177 ? -7.422 -12.109 -4.504 1 94.94 177 SER A C 1
ATOM 1374 O O . SER A 1 177 ? -8.336 -11.633 -5.18 1 94.94 177 SER A O 1
ATOM 1376 N N . ARG A 1 178 ? -7.137 -11.656 -3.309 1 93.5 178 ARG A N 1
ATOM 1377 C CA . ARG A 1 178 ? -7.621 -10.445 -2.652 1 93.5 178 ARG A CA 1
ATOM 1378 C C . ARG A 1 178 ? -6.566 -9.867 -1.717 1 93.5 178 ARG A C 1
ATOM 1380 O O . ARG A 1 178 ? -5.574 -10.531 -1.405 1 93.5 178 ARG A O 1
ATOM 1387 N N . PRO A 1 179 ? -6.723 -8.617 -1.381 1 90.75 179 PRO A N 1
ATOM 1388 C CA . PRO A 1 179 ? -5.773 -8.102 -0.39 1 90.75 179 PRO A CA 1
ATOM 1389 C C . PRO A 1 179 ? -5.766 -8.922 0.899 1 90.75 179 PRO A C 1
ATOM 1391 O O . PRO A 1 179 ? -6.824 -9.328 1.385 1 90.75 179 PRO A O 1
ATOM 1394 N N . ALA A 1 180 ? -4.586 -9.188 1.432 1 87.88 180 ALA A N 1
ATOM 1395 C CA . ALA A 1 180 ? -4.449 -10.047 2.605 1 87.88 180 ALA A CA 1
ATOM 1396 C C . ALA A 1 180 ? -4.793 -9.289 3.883 1 87.88 180 ALA A C 1
ATOM 1398 O O . ALA A 1 180 ? -5.184 -9.891 4.887 1 87.88 180 ALA A O 1
ATOM 1399 N N . HIS A 1 181 ? -4.5 -7.961 3.844 1 81.06 181 HIS A N 1
ATOM 1400 C CA . HIS A 1 181 ? -4.723 -7.129 5.023 1 81.06 181 HIS A CA 1
ATOM 1401 C C . HIS A 1 181 ? -5.27 -5.762 4.637 1 81.06 181 HIS A C 1
ATOM 1403 O O . HIS A 1 181 ? -5.25 -5.391 3.459 1 81.06 181 HIS A O 1
ATOM 1409 N N . ALA A 1 182 ? -5.738 -5.164 5.59 1 74.31 182 ALA A N 1
ATOM 1410 C CA . ALA A 1 182 ? -6.336 -3.852 5.367 1 74.31 182 ALA A CA 1
ATOM 1411 C C . ALA A 1 182 ? -5.332 -2.895 4.727 1 74.31 182 ALA A C 1
ATOM 1413 O O . ALA A 1 182 ? -5.684 -2.127 3.83 1 74.31 182 ALA A O 1
ATOM 1414 N N . LEU A 1 183 ? -4.07 -2.926 5.141 1 75.69 183 LEU A N 1
ATOM 1415 C CA . LEU A 1 183 ? -3.062 -2.029 4.586 1 75.69 183 LEU A CA 1
ATOM 1416 C C . LEU A 1 183 ? -2.74 -2.4 3.143 1 75.69 183 LEU A C 1
ATOM 1418 O O . LEU A 1 183 ? -2.426 -1.53 2.328 1 75.69 183 LEU A O 1
ATOM 1422 N N . SER A 1 184 ? -2.895 -3.686 2.896 1 82.44 184 SER A N 1
ATOM 1423 C CA . SER A 1 184 ? -2.596 -4.133 1.539 1 82.44 184 SER A CA 1
ATOM 1424 C C . SER A 1 184 ? -3.594 -3.561 0.538 1 82.44 184 SER A C 1
ATOM 1426 O O . SER A 1 184 ? -3.314 -3.508 -0.663 1 82.44 184 SER A O 1
ATOM 1428 N N . VAL A 1 185 ? -4.684 -3.078 1.054 1 82.88 185 VAL A N 1
ATOM 1429 C CA . VAL A 1 185 ? -5.684 -2.465 0.185 1 82.88 185 VAL A CA 1
ATOM 1430 C C . VAL A 1 185 ? -5.086 -1.242 -0.507 1 82.88 185 VAL A C 1
ATOM 1432 O O . VAL A 1 185 ? -5.359 -0.99 -1.683 1 82.88 185 VAL A O 1
ATOM 1435 N N . LEU A 1 186 ? -4.184 -0.555 0.167 1 84.69 186 LEU A N 1
ATOM 1436 C CA . LEU A 1 186 ? -3.602 0.665 -0.384 1 84.69 186 LEU A CA 1
ATOM 1437 C C . LEU A 1 186 ? -2.609 0.341 -1.495 1 84.69 186 LEU A C 1
ATOM 1439 O O . LEU A 1 186 ? -2.453 1.118 -2.439 1 84.69 186 LEU A O 1
ATOM 1443 N N . GLY A 1 187 ? -1.966 -0.753 -1.336 1 87.75 187 GLY A N 1
ATOM 1444 C CA . GLY A 1 187 ? -0.983 -1.158 -2.328 1 87.75 187 GLY A CA 1
ATOM 1445 C C . GLY A 1 187 ? -1.563 -2.037 -3.42 1 87.75 187 GLY A C 1
ATOM 1446 O O . GLY A 1 187 ? -0.876 -2.371 -4.387 1 87.75 187 GLY A O 1
ATOM 1447 N N . TYR A 1 188 ? -2.83 -2.357 -3.383 1 88.62 188 TYR A N 1
ATOM 1448 C CA . TYR A 1 188 ? -3.457 -3.398 -4.191 1 88.62 188 TYR A CA 1
ATOM 1449 C C . TYR A 1 188 ? -3.373 -3.062 -5.676 1 88.62 188 TYR A C 1
ATOM 1451 O O . TYR A 1 188 ? -3.057 -3.926 -6.496 1 88.62 188 TYR A O 1
ATOM 1459 N N . PRO A 1 189 ? -3.584 -1.775 -6.09 1 87.56 189 PRO A N 1
ATOM 1460 C CA . PRO A 1 189 ? -3.467 -1.477 -7.52 1 87.56 189 PRO A CA 1
ATOM 1461 C C . PRO A 1 189 ? -2.08 -1.791 -8.078 1 87.56 189 PRO A C 1
ATOM 1463 O O . PRO A 1 189 ? -1.961 -2.287 -9.195 1 87.56 189 PRO A O 1
ATOM 1466 N N . VAL A 1 190 ? -1.091 -1.527 -7.277 1 89 190 VAL A N 1
ATOM 1467 C CA . VAL A 1 190 ? 0.275 -1.794 -7.715 1 89 190 VAL A CA 1
ATOM 1468 C C . VAL A 1 190 ? 0.507 -3.301 -7.797 1 89 190 VAL A C 1
ATOM 1470 O O . VAL A 1 190 ? 1.073 -3.797 -8.773 1 89 190 VAL A O 1
ATOM 1473 N N . VAL A 1 191 ? 0.048 -4.02 -6.871 1 91.94 191 VAL A N 1
ATOM 1474 C CA . VAL A 1 191 ? 0.228 -5.469 -6.816 1 91.94 191 VAL A CA 1
ATOM 1475 C C . VAL A 1 191 ? -0.507 -6.125 -7.98 1 91.94 191 VAL A C 1
ATOM 1477 O O . VAL A 1 191 ? 0.016 -7.047 -8.609 1 91.94 191 VAL A O 1
ATOM 1480 N N . ARG A 1 192 ? -1.695 -5.57 -8.305 1 91.62 192 ARG A N 1
ATOM 1481 C CA . ARG A 1 192 ? -2.473 -6.102 -9.422 1 91.62 192 ARG A CA 1
ATOM 1482 C C . ARG A 1 192 ? -1.747 -5.887 -10.75 1 91.62 192 ARG A C 1
ATOM 1484 O O . ARG A 1 192 ? -1.77 -6.754 -11.617 1 91.62 192 ARG A O 1
ATOM 1491 N N . LEU A 1 193 ? -1.131 -4.766 -10.859 1 91.5 193 LEU A N 1
ATOM 1492 C CA . LEU A 1 193 ? -0.361 -4.484 -12.062 1 91.5 193 LEU A CA 1
ATOM 1493 C C . LEU A 1 193 ? 0.819 -5.441 -12.195 1 91.5 193 LEU A C 1
ATOM 1495 O O . LEU A 1 193 ? 1.124 -5.91 -13.297 1 91.5 193 LEU A O 1
ATOM 1499 N N . LEU A 1 194 ? 1.446 -5.738 -11.094 1 93.56 194 LEU A N 1
ATOM 1500 C CA . LEU A 1 194 ? 2.576 -6.66 -11.109 1 93.56 194 LEU A CA 1
ATOM 1501 C C . LEU A 1 194 ? 2.119 -8.07 -11.445 1 93.56 194 LEU A C 1
ATOM 1503 O O . LEU A 1 194 ? 2.83 -8.812 -12.125 1 93.56 194 LEU A O 1
ATOM 1507 N N . GLN A 1 195 ? 0.957 -8.461 -10.984 1 93.69 195 GLN A N 1
ATOM 1508 C CA . GLN A 1 195 ? 0.404 -9.766 -11.32 1 93.69 195 GLN A CA 1
ATOM 1509 C C . GLN A 1 195 ? 0.155 -9.891 -12.82 1 93.69 195 GLN A C 1
ATOM 1511 O O . GLN A 1 195 ? 0.551 -10.883 -13.438 1 93.69 195 GLN A O 1
ATOM 1516 N N . LYS A 1 196 ? -0.472 -8.906 -13.352 1 93.81 196 LYS A N 1
ATOM 1517 C CA . LYS A 1 196 ? -0.736 -8.898 -14.789 1 93.81 196 LYS A CA 1
ATOM 1518 C C . LYS A 1 196 ? 0.564 -8.938 -15.586 1 93.81 196 LYS A C 1
ATOM 1520 O O . LYS A 1 196 ? 0.671 -9.664 -16.578 1 93.81 196 LYS A O 1
ATOM 1525 N N . LYS A 1 197 ? 1.487 -8.125 -15.203 1 95.88 197 LYS A N 1
ATOM 1526 C CA . LYS A 1 197 ? 2.803 -8.125 -15.836 1 95.88 197 LYS A CA 1
ATOM 1527 C C . LYS A 1 197 ? 3.449 -9.508 -15.766 1 95.88 197 LYS A C 1
ATOM 1529 O O . LYS A 1 197 ? 4.062 -9.961 -16.734 1 95.88 197 LYS A O 1
ATOM 1534 N N . PHE A 1 198 ? 3.287 -10.109 -14.633 1 96.75 198 PHE A N 1
ATOM 1535 C CA . PHE A 1 198 ? 3.859 -11.445 -14.477 1 96.75 198 PHE A CA 1
ATOM 1536 C C . PHE A 1 198 ? 3.229 -12.422 -15.461 1 96.75 198 PHE A C 1
ATOM 1538 O O . PHE A 1 198 ? 3.934 -13.188 -16.125 1 96.75 198 PHE A O 1
ATOM 1545 N N . HIS A 1 199 ? 1.948 -12.453 -15.5 1 96 199 HIS A N 1
ATOM 1546 C CA . HIS A 1 199 ? 1.271 -13.344 -16.438 1 96 199 HIS A CA 1
ATOM 1547 C C . HIS A 1 199 ? 1.758 -13.133 -17.859 1 96 199 HIS A C 1
ATOM 1549 O O . HIS A 1 199 ? 2.039 -14.094 -18.578 1 96 199 HIS A O 1
ATOM 1555 N N . ARG A 1 200 ? 1.889 -11.93 -18.203 1 95.88 200 ARG A N 1
ATOM 1556 C CA . ARG A 1 200 ? 2.354 -11.586 -19.547 1 95.88 200 ARG A CA 1
ATOM 1557 C C . ARG A 1 200 ? 3.789 -12.055 -19.766 1 95.88 200 ARG A C 1
ATOM 1559 O O . ARG A 1 200 ? 4.078 -12.75 -20.75 1 95.88 200 ARG A O 1
ATOM 1566 N N . ASP A 1 201 ? 4.625 -11.688 -18.859 1 97.12 201 ASP A N 1
ATOM 1567 C CA . ASP A 1 201 ? 6.047 -11.969 -19.016 1 97.12 201 ASP A CA 1
ATOM 1568 C C . ASP A 1 201 ? 6.332 -13.461 -18.891 1 97.12 201 ASP A C 1
ATOM 1570 O O . ASP A 1 201 ? 7.227 -13.984 -19.562 1 97.12 201 ASP A O 1
ATOM 1574 N N . SER A 1 202 ? 5.637 -14.156 -18.031 1 97.31 202 SER A N 1
ATOM 1575 C CA . SER A 1 202 ? 5.781 -15.602 -17.938 1 97.31 202 SER A CA 1
ATOM 1576 C C . SER A 1 202 ? 5.355 -16.281 -19.234 1 97.31 202 SER A C 1
ATOM 1578 O O . SER A 1 202 ? 5.988 -17.25 -19.672 1 97.31 202 SER A O 1
ATOM 1580 N N . THR A 1 203 ? 4.301 -15.812 -19.797 1 96.62 203 THR A N 1
ATOM 1581 C CA . THR A 1 203 ? 3.848 -16.328 -21.078 1 96.62 203 THR A CA 1
ATOM 1582 C C . THR A 1 203 ? 4.918 -16.141 -22.156 1 96.62 203 THR A C 1
ATOM 1584 O O . THR A 1 203 ? 5.227 -17.062 -22.906 1 96.62 203 THR A O 1
ATOM 1587 N N . ARG A 1 204 ? 5.469 -14.977 -22.172 1 95.81 204 ARG A N 1
ATOM 1588 C CA . ARG A 1 204 ? 6.539 -14.688 -23.125 1 95.81 204 ARG A CA 1
ATOM 1589 C C . ARG A 1 204 ? 7.742 -15.594 -22.891 1 95.81 204 ARG A C 1
ATOM 1591 O O . ARG A 1 204 ? 8.375 -16.062 -23.844 1 95.81 204 ARG A O 1
ATOM 1598 N N . ALA A 1 205 ? 8.047 -15.773 -21.672 1 96.31 205 ALA A N 1
ATOM 1599 C CA . ALA A 1 205 ? 9.156 -16.656 -21.328 1 96.31 205 ALA A CA 1
ATOM 1600 C C . ALA A 1 205 ? 8.922 -18.078 -21.844 1 96.31 205 ALA A C 1
ATOM 1602 O O . ALA A 1 205 ? 9.812 -18.688 -22.438 1 96.31 205 ALA A O 1
ATOM 1603 N N . MET A 1 206 ? 7.73 -18.562 -21.688 1 96.5 206 MET A N 1
ATOM 1604 C CA . MET A 1 206 ? 7.395 -19.906 -22.141 1 96.5 206 MET A CA 1
ATOM 1605 C C . MET A 1 206 ? 7.453 -19.984 -23.672 1 96.5 206 MET A C 1
ATOM 1607 O O . MET A 1 206 ? 7.934 -20.984 -24.219 1 96.5 206 MET A O 1
ATOM 1611 N N . LYS A 1 207 ? 7.035 -18.969 -24.312 1 95.75 207 LYS A N 1
ATOM 1612 C CA . LYS A 1 207 ? 7.113 -18.938 -25.766 1 95.75 207 LYS A CA 1
ATOM 1613 C C . LYS A 1 207 ? 8.562 -18.953 -26.234 1 95.75 207 LYS A C 1
ATOM 1615 O O . LYS A 1 207 ? 8.898 -19.609 -27.219 1 95.75 207 LYS A O 1
ATOM 1620 N N . ARG A 1 208 ? 9.367 -18.188 -25.562 1 94.25 208 ARG A N 1
ATOM 1621 C CA . ARG A 1 208 ? 10.789 -18.141 -25.906 1 94.25 208 ARG A CA 1
ATOM 1622 C C . ARG A 1 208 ? 11.438 -19.516 -25.75 1 94.25 208 ARG A C 1
ATOM 1624 O O . ARG A 1 208 ? 12.211 -19.938 -26.609 1 94.25 208 ARG A O 1
ATOM 1631 N N . ILE A 1 209 ? 11.164 -20.141 -24.688 1 93.62 209 ILE A N 1
ATOM 1632 C CA . ILE A 1 209 ? 11.727 -21.438 -24.359 1 93.62 209 ILE A CA 1
ATOM 1633 C C . ILE A 1 209 ? 11.312 -22.453 -25.422 1 93.62 209 ILE A C 1
ATOM 1635 O O . ILE A 1 209 ? 12.109 -23.312 -25.812 1 93.62 209 ILE A O 1
ATOM 1639 N N . LEU A 1 210 ? 10.102 -22.328 -25.953 1 93.75 210 LEU A N 1
ATOM 1640 C CA . LEU A 1 210 ? 9.531 -23.359 -26.812 1 93.75 210 LEU A CA 1
ATOM 1641 C C . LEU A 1 210 ? 9.641 -22.953 -28.281 1 93.75 210 LEU A C 1
ATOM 1643 O O . LEU A 1 210 ? 9.273 -23.719 -29.172 1 93.75 210 LEU A O 1
ATOM 1647 N N . GLY A 1 211 ? 10.391 -21.875 -28.562 1 83.38 211 GLY A N 1
ATOM 1648 C CA . GLY A 1 211 ? 10.695 -21.453 -29.922 1 83.38 211 GLY A CA 1
ATOM 1649 C C . GLY A 1 211 ? 9.516 -20.844 -30.641 1 83.38 211 GLY A C 1
ATOM 1650 O O . GLY A 1 211 ? 9.469 -20.812 -31.875 1 83.38 211 GLY A O 1
ATOM 1651 N N . GLU A 1 212 ? 8.422 -20.547 -29.922 1 65.5 212 GLU A N 1
ATOM 1652 C CA . GLU A 1 212 ? 7.289 -19.906 -30.578 1 65.5 212 GLU A CA 1
ATOM 1653 C C . GLU A 1 212 ? 7.398 -18.375 -30.469 1 65.5 212 GLU A C 1
ATOM 1655 O O . GLU A 1 212 ? 7.641 -17.844 -29.391 1 65.5 212 GLU A O 1
ATOM 1660 N N . SER A 1 213 ? 8.258 -17.766 -31.5 1 52 213 SER A N 1
ATOM 1661 C CA . SER A 1 213 ? 8.359 -16.312 -31.5 1 52 213 SER A CA 1
ATOM 1662 C C . SER A 1 213 ? 6.992 -15.656 -31.359 1 52 213 SER A C 1
ATOM 1664 O O . SER A 1 213 ? 5.992 -16.172 -31.844 1 52 213 SER A O 1
ATOM 1666 N N . GLU A 1 214 ? 6.773 -14.742 -30.344 1 46.94 214 GLU A N 1
ATOM 1667 C CA . GLU A 1 214 ? 5.57 -13.922 -30.266 1 46.94 214 GLU A CA 1
ATOM 1668 C C . GLU A 1 214 ? 5.215 -13.32 -31.625 1 46.94 214 GLU A C 1
ATOM 1670 O O . GLU A 1 214 ? 6.102 -13.039 -32.438 1 46.94 214 GLU A O 1
ATOM 1675 N N . MET B 1 1 ? 8.883 -5.426 11.867 1 37.34 1 MET B N 1
ATOM 1676 C CA . MET B 1 1 ? 7.973 -4.465 12.484 1 37.34 1 MET B CA 1
ATOM 1677 C C . MET B 1 1 ? 6.684 -4.34 11.68 1 37.34 1 MET B C 1
ATOM 1679 O O . MET B 1 1 ? 6.703 -4.426 10.453 1 37.34 1 MET B O 1
ATOM 1683 N N . PHE B 1 2 ? 5.48 -4.723 12.312 1 48.62 2 PHE B N 1
ATOM 1684 C CA . PHE B 1 2 ? 4.137 -4.852 11.766 1 48.62 2 PHE B CA 1
ATOM 1685 C C . PHE B 1 2 ? 3.545 -3.484 11.453 1 48.62 2 PHE B C 1
ATOM 1687 O O . PHE B 1 2 ? 3.838 -2.504 12.141 1 48.62 2 PHE B O 1
ATOM 1694 N N . ALA B 1 3 ? 3.166 -3.348 10.195 1 59.41 3 ALA B N 1
ATOM 1695 C CA . ALA B 1 3 ? 2.438 -2.105 9.961 1 59.41 3 ALA B CA 1
ATOM 1696 C C . ALA B 1 3 ? 1.115 -2.09 10.719 1 59.41 3 ALA B C 1
ATOM 1698 O O . ALA B 1 3 ? 0.307 -3.012 10.594 1 59.41 3 ALA B O 1
ATOM 1699 N N . ASP B 1 4 ? 1.042 -1.412 11.859 1 79.12 4 ASP B N 1
ATOM 1700 C CA . ASP B 1 4 ? -0.15 -1.314 12.695 1 79.12 4 ASP B CA 1
ATOM 1701 C C . ASP B 1 4 ? -1.01 -0.12 12.289 1 79.12 4 ASP B C 1
ATOM 1703 O O . ASP B 1 4 ? -1.427 0.669 13.141 1 79.12 4 ASP B O 1
ATOM 1707 N N . VAL B 1 5 ? -1.242 -0.025 11.008 1 86.19 5 VAL B N 1
ATOM 1708 C CA . VAL B 1 5 ? -2.1 1.045 10.508 1 86.19 5 VAL B CA 1
ATOM 1709 C C . VAL B 1 5 ? -3.566 0.657 10.688 1 86.19 5 VAL B C 1
ATOM 1711 O O . VAL B 1 5 ? -3.959 -0.468 10.367 1 86.19 5 VAL B O 1
ATOM 1714 N N . ALA B 1 6 ? -4.348 1.529 11.195 1 91 6 ALA B N 1
ATOM 1715 C CA . ALA B 1 6 ? -5.77 1.266 11.414 1 91 6 ALA B CA 1
ATOM 1716 C C . ALA B 1 6 ? -6.574 1.521 10.148 1 91 6 ALA B C 1
ATOM 1718 O O . ALA B 1 6 ? -6.625 2.65 9.648 1 91 6 ALA B O 1
ATOM 1719 N N . VAL B 1 7 ? -7.199 0.515 9.625 1 89.5 7 VAL B N 1
ATOM 1720 C CA . VAL B 1 7 ? -8.016 0.587 8.414 1 89.5 7 VAL B CA 1
ATOM 1721 C C . VAL B 1 7 ? -9.406 0.016 8.695 1 89.5 7 VAL B C 1
ATOM 1723 O O . VAL B 1 7 ? -9.539 -0.995 9.391 1 89.5 7 VAL B O 1
ATOM 1726 N N . PHE B 1 8 ? -10.422 0.675 8.164 1 91.06 8 PHE B N 1
ATOM 1727 C CA . PHE B 1 8 ? -11.812 0.321 8.43 1 91.06 8 PHE B CA 1
ATOM 1728 C C . PHE B 1 8 ? -12.609 0.258 7.129 1 91.06 8 PHE B C 1
ATOM 1730 O O . PHE B 1 8 ? -12.328 0.994 6.184 1 91.06 8 PHE B O 1
ATOM 1737 N N . PRO B 1 9 ? -13.641 -0.644 7.066 1 88 9 PRO B N 1
ATOM 1738 C CA . PRO B 1 9 ? -14.516 -0.681 5.895 1 88 9 PRO B CA 1
ATOM 1739 C C . PRO B 1 9 ? -15.547 0.447 5.887 1 88 9 PRO B C 1
ATOM 1741 O O . PRO B 1 9 ? -16.266 0.622 4.906 1 88 9 PRO B O 1
ATOM 1744 N N . ARG B 1 10 ? -15.664 1.17 7.035 1 92.31 10 ARG B N 1
ATOM 1745 C CA . ARG B 1 10 ? -16.531 2.334 7.219 1 92.31 10 ARG B CA 1
ATOM 1746 C C . ARG B 1 10 ? -15.805 3.432 7.992 1 92.31 10 ARG B C 1
ATOM 1748 O O . ARG B 1 10 ? -14.727 3.207 8.539 1 92.31 10 ARG B O 1
ATOM 1755 N N . ALA B 1 11 ? -16.422 4.562 8.016 1 94.12 11 ALA B N 1
ATOM 1756 C CA . ALA B 1 11 ? -15.828 5.617 8.844 1 94.12 11 ALA B CA 1
ATOM 1757 C C . ALA B 1 11 ? -15.727 5.176 10.297 1 94.12 11 ALA B C 1
ATOM 1759 O O . ALA B 1 11 ? -16.703 4.695 10.883 1 94.12 11 ALA B O 1
ATOM 1760 N N . PRO B 1 12 ? -14.602 5.285 10.844 1 96.12 12 PRO B N 1
ATOM 1761 C CA . PRO B 1 12 ? -14.461 4.863 12.234 1 96.12 12 PRO B CA 1
ATOM 1762 C C . PRO B 1 12 ? -15.32 5.684 13.195 1 96.12 12 PRO B C 1
ATOM 1764 O O . PRO B 1 12 ? -15.5 6.887 12.992 1 96.12 12 PRO B O 1
ATOM 1767 N N . SER B 1 13 ? -15.727 5.043 14.211 1 96.69 13 SER B N 1
ATOM 1768 C CA . SER B 1 13 ? -16.5 5.699 15.266 1 96.69 13 SER B CA 1
ATOM 1769 C C . SER B 1 13 ? -15.609 6.57 16.141 1 96.69 13 SER B C 1
ATOM 1771 O O . SER B 1 13 ? -14.383 6.508 16.047 1 96.69 13 SER B O 1
ATOM 1773 N N . ALA B 1 14 ? -16.312 7.379 17.016 1 96.19 14 ALA B N 1
ATOM 1774 C CA . ALA B 1 14 ? -15.562 8.234 17.938 1 96.19 14 ALA B CA 1
ATOM 1775 C C . ALA B 1 14 ? -14.68 7.398 18.859 1 96.19 14 ALA B C 1
ATOM 1777 O O . ALA B 1 14 ? -13.531 7.762 19.109 1 96.19 14 ALA B O 1
ATOM 1778 N N . SER B 1 15 ? -15.203 6.277 19.297 1 97.12 15 SER B N 1
ATOM 1779 C CA . SER B 1 15 ? -14.445 5.414 20.188 1 97.12 15 SER B CA 1
ATOM 1780 C C . SER B 1 15 ? -13.258 4.781 19.469 1 97.12 15 SER B C 1
ATOM 1782 O O . SER B 1 15 ? -12.18 4.621 20.062 1 97.12 15 SER B O 1
ATOM 1784 N N . GLU B 1 16 ? -13.469 4.406 18.203 1 96.69 16 GLU B N 1
ATOM 1785 C CA . GLU B 1 16 ? -12.383 3.836 17.406 1 96.69 16 GLU B CA 1
ATOM 1786 C C . GLU B 1 16 ? -11.273 4.859 17.172 1 96.69 16 GLU B C 1
ATOM 1788 O O . GLU B 1 16 ? -10.094 4.527 17.25 1 96.69 16 GLU B O 1
ATOM 1793 N N . ARG B 1 17 ? -11.695 6.055 16.953 1 97.5 17 ARG B N 1
ATOM 1794 C CA . ARG B 1 17 ? -10.719 7.113 16.734 1 97.5 17 ARG B CA 1
ATOM 1795 C C . ARG B 1 17 ? -9.938 7.41 18.016 1 97.5 17 ARG B C 1
ATOM 1797 O O . ARG B 1 17 ? -8.727 7.598 17.969 1 97.5 17 ARG B O 1
ATOM 1804 N N . ALA B 1 18 ? -10.633 7.434 19.109 1 97.25 18 ALA B N 1
ATOM 1805 C CA . ALA B 1 18 ? -9.969 7.648 20.391 1 97.25 18 ALA B CA 1
ATOM 1806 C C . ALA B 1 18 ? -8.961 6.535 20.688 1 97.25 18 ALA B C 1
ATOM 1808 O O . ALA B 1 18 ? -7.879 6.793 21.219 1 97.25 18 ALA B O 1
ATOM 1809 N N . ALA B 1 19 ? -9.336 5.348 20.391 1 97.12 19 ALA B N 1
ATOM 1810 C CA . ALA B 1 19 ? -8.453 4.207 20.594 1 97.12 19 ALA B CA 1
ATOM 1811 C C . ALA B 1 19 ? -7.199 4.316 19.734 1 97.12 19 ALA B C 1
ATOM 1813 O O . ALA B 1 19 ? -6.109 3.941 20.172 1 97.12 19 ALA B O 1
ATOM 1814 N N . VAL B 1 20 ? -7.387 4.793 18.531 1 96.81 20 VAL B N 1
ATOM 1815 C CA . VAL B 1 20 ? -6.266 4.969 17.609 1 96.81 20 VAL B CA 1
ATOM 1816 C C . VAL B 1 20 ? -5.293 6.004 18.172 1 96.81 20 VAL B C 1
ATOM 1818 O O . VAL B 1 20 ? -4.078 5.801 18.156 1 96.81 20 VAL B O 1
ATOM 1821 N N . ILE B 1 21 ? -5.828 7.078 18.703 1 97.69 21 ILE B N 1
ATOM 1822 C CA . ILE B 1 21 ? -4.98 8.094 19.328 1 97.69 21 ILE B CA 1
ATOM 1823 C C . ILE B 1 21 ? -4.223 7.496 20.5 1 97.69 21 ILE B C 1
ATOM 1825 O O . ILE B 1 21 ? -3.004 7.645 20.609 1 97.69 21 ILE B O 1
ATOM 1829 N N . ALA B 1 22 ? -4.961 6.836 21.344 1 97.31 22 ALA B N 1
ATOM 1830 C CA . ALA B 1 22 ? -4.371 6.27 22.562 1 97.31 22 ALA B CA 1
ATOM 1831 C C . ALA B 1 22 ? -3.25 5.293 22.219 1 97.31 22 ALA B C 1
ATOM 1833 O O . ALA B 1 22 ? -2.176 5.336 22.828 1 97.31 22 ALA B O 1
ATOM 1834 N N . ARG B 1 23 ? -3.48 4.473 21.297 1 95.75 23 ARG B N 1
ATOM 1835 C CA . ARG B 1 23 ? -2.482 3.492 20.875 1 95.75 23 ARG B CA 1
ATOM 1836 C C . ARG B 1 23 ? -1.247 4.176 20.312 1 95.75 23 ARG B C 1
ATOM 1838 O O . ARG B 1 23 ? -0.118 3.785 20.609 1 95.75 23 ARG B O 1
ATOM 1845 N N . GLY B 1 24 ? -1.474 5.137 19.469 1 96.38 24 GLY B N 1
ATOM 1846 C CA . GLY B 1 24 ? -0.363 5.879 18.891 1 96.38 24 GLY B CA 1
ATOM 1847 C C . GLY B 1 24 ? 0.475 6.602 19.922 1 96.38 24 GLY B C 1
ATOM 1848 O O . GLY B 1 24 ? 1.705 6.527 19.906 1 96.38 24 GLY B O 1
ATOM 1849 N N . ARG B 1 25 ? -0.215 7.254 20.797 1 96.62 25 ARG B N 1
ATOM 1850 C CA . ARG B 1 25 ? 0.486 8.039 21.812 1 96.62 25 ARG B CA 1
ATOM 1851 C C . ARG B 1 25 ? 1.296 7.137 22.734 1 96.62 25 ARG B C 1
ATOM 1853 O O . ARG B 1 25 ? 2.385 7.508 23.188 1 96.62 25 ARG B O 1
ATOM 1860 N N . ALA B 1 26 ? 0.784 5.977 22.984 1 95.44 26 ALA B N 1
ATOM 1861 C CA . ALA B 1 26 ? 1.483 5.016 23.844 1 95.44 26 ALA B CA 1
ATOM 1862 C C . ALA B 1 26 ? 2.787 4.559 23.188 1 95.44 26 ALA B C 1
ATOM 1864 O O . ALA B 1 26 ? 3.727 4.16 23.891 1 95.44 26 ALA B O 1
ATOM 1865 N N . ARG B 1 27 ? 2.906 4.695 21.922 1 94.31 27 ARG B N 1
ATOM 1866 C CA . ARG B 1 27 ? 4.043 4.156 21.188 1 94.31 27 ARG B CA 1
ATOM 1867 C C . ARG B 1 27 ? 4.926 5.277 20.641 1 94.31 27 ARG B C 1
ATOM 1869 O O . ARG B 1 27 ? 5.965 5.02 20.031 1 94.31 27 ARG B O 1
ATOM 1876 N N . SER B 1 28 ? 4.504 6.52 20.719 1 96 28 SER B N 1
ATOM 1877 C CA . SER B 1 28 ? 5.285 7.719 20.422 1 96 28 SER B CA 1
ATOM 1878 C C . SER B 1 28 ? 5.406 7.949 18.922 1 96 28 SER B C 1
ATOM 1880 O O . SER B 1 28 ? 4.664 7.352 18.141 1 96 28 SER B O 1
ATOM 1882 N N . PHE B 1 29 ? 6.273 8.852 18.578 1 97.69 29 PHE B N 1
ATOM 1883 C CA . PHE B 1 29 ? 6.457 9.266 17.188 1 97.69 29 PHE B CA 1
ATOM 1884 C C . PHE B 1 29 ? 7.121 8.156 16.375 1 97.69 29 PHE B C 1
ATOM 1886 O O . PHE B 1 29 ? 7.938 7.398 16.906 1 97.69 29 PHE B O 1
ATOM 1893 N N . ASN B 1 30 ? 6.793 8.086 15.109 1 95.94 30 ASN B N 1
ATOM 1894 C CA . ASN B 1 30 ? 7.355 7.043 14.25 1 95.94 30 ASN B CA 1
ATOM 1895 C C . ASN B 1 30 ? 8.398 7.605 13.289 1 95.94 30 ASN B C 1
ATOM 1897 O O . ASN B 1 30 ? 8.602 7.062 12.203 1 95.94 30 ASN B O 1
ATOM 1901 N N . TYR B 1 31 ? 8.969 8.727 13.57 1 95.88 31 TYR B N 1
ATOM 1902 C CA . TYR B 1 31 ? 10.062 9.359 12.836 1 95.88 31 TYR B CA 1
ATOM 1903 C C . TYR B 1 31 ? 11.133 9.875 13.781 1 95.88 31 TYR B C 1
ATOM 1905 O O . TYR B 1 31 ? 10.938 9.906 15 1 95.88 31 TYR B O 1
ATOM 1913 N N . PRO B 1 32 ? 12.289 10.258 13.258 1 96 32 PRO B N 1
ATOM 1914 C CA . PRO B 1 32 ? 13.414 10.594 14.141 1 96 32 PRO B CA 1
ATOM 1915 C C . PRO B 1 32 ? 13.086 11.742 15.094 1 96 32 PRO B C 1
ATOM 1917 O O . PRO B 1 32 ? 12.516 12.758 14.672 1 96 32 PRO B O 1
ATOM 1920 N N . LYS B 1 33 ? 13.508 11.562 16.344 1 95.69 33 LYS B N 1
ATOM 1921 C CA . LYS B 1 33 ? 13.227 12.531 17.406 1 95.69 33 LYS B CA 1
ATOM 1922 C C . LYS B 1 33 ? 13.812 13.898 17.062 1 95.69 33 LYS B C 1
ATOM 1924 O O . LYS B 1 33 ? 13.242 14.93 17.422 1 95.69 33 LYS B O 1
ATOM 1929 N N . GLU B 1 34 ? 14.922 13.938 16.359 1 94.69 34 GLU B N 1
ATOM 1930 C CA . GLU B 1 34 ? 15.617 15.172 16 1 94.69 34 GLU B CA 1
ATOM 1931 C C . GLU B 1 34 ? 14.781 16.016 15.047 1 94.69 34 GLU B C 1
ATOM 1933 O O . GLU B 1 34 ? 15.031 17.219 14.898 1 94.69 34 GLU B O 1
ATOM 1938 N N . LEU B 1 35 ? 13.867 15.336 14.422 1 95.31 35 LEU B N 1
ATOM 1939 C CA . LEU B 1 35 ? 13.078 16.047 13.422 1 95.31 35 LEU B CA 1
ATOM 1940 C C . LEU B 1 35 ? 11.773 16.562 14.016 1 95.31 35 LEU B C 1
ATOM 1942 O O . LEU B 1 35 ? 11.047 17.312 13.367 1 95.31 35 LEU B O 1
ATOM 1946 N N . VAL B 1 36 ? 11.445 16.188 15.234 1 96.38 36 VAL B N 1
ATOM 1947 C CA . VAL B 1 36 ? 10.18 16.578 15.844 1 96.38 36 VAL B CA 1
ATOM 1948 C C . VAL B 1 36 ? 10.156 18.094 16.062 1 9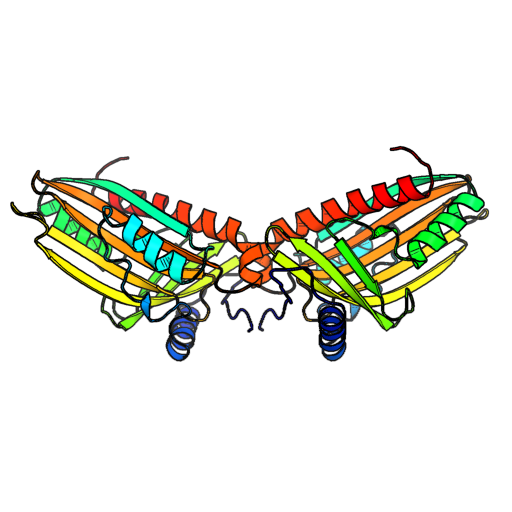6.38 36 VAL B C 1
ATOM 1950 O O . VAL B 1 36 ? 11.031 18.641 16.734 1 96.38 36 VAL B O 1
ATOM 1953 N N . GLY B 1 37 ? 9.211 18.734 15.43 1 94.44 37 GLY B N 1
ATOM 1954 C CA . GLY B 1 37 ? 9.031 20.156 15.602 1 94.44 37 GLY B CA 1
ATOM 1955 C C . GLY B 1 37 ? 9.797 20.984 14.578 1 94.44 37 GLY B C 1
ATOM 1956 O O . GLY B 1 37 ? 9.828 22.219 14.664 1 94.44 37 GLY B O 1
ATOM 1957 N N . THR B 1 38 ? 10.336 20.328 13.578 1 92.5 38 THR B N 1
ATOM 1958 C CA . THR B 1 38 ? 11.242 21.062 12.68 1 92.5 38 THR B CA 1
ATOM 1959 C C . THR B 1 38 ? 10.484 21.609 11.477 1 92.5 38 THR B C 1
ATOM 1961 O O . THR B 1 38 ? 11.062 22.266 10.617 1 92.5 38 THR B O 1
ATOM 1964 N N . SER B 1 39 ? 9.188 21.391 11.398 1 89 39 SER B N 1
ATOM 1965 C CA . SER B 1 39 ? 8.43 21.875 10.25 1 89 39 SER B CA 1
ATOM 1966 C C . SER B 1 39 ? 8.195 23.375 10.328 1 89 39 SER B C 1
ATOM 1968 O O . SER B 1 39 ? 7.664 23.984 9.398 1 89 39 SER B O 1
ATOM 1970 N N . GLY B 1 40 ? 8.539 24.062 11.484 1 76.69 40 GLY B N 1
ATOM 1971 C CA . GLY B 1 40 ? 8.289 25.469 11.703 1 76.69 40 GLY B CA 1
ATOM 1972 C C . GLY B 1 40 ? 9.188 26.375 10.883 1 76.69 40 GLY B C 1
ATOM 1973 O O . GLY B 1 40 ? 9.297 27.562 11.156 1 76.69 40 GLY B O 1
ATOM 1974 N N . VAL B 1 41 ? 9.844 25.812 9.938 1 62.66 41 VAL B N 1
ATOM 1975 C CA . VAL B 1 41 ? 10.82 26.594 9.18 1 62.66 41 VAL B CA 1
ATOM 1976 C C . VAL B 1 41 ? 10.109 27.406 8.094 1 62.66 41 VAL B C 1
ATOM 1978 O O . VAL B 1 41 ? 9.031 27.016 7.629 1 62.66 41 VAL B O 1
ATOM 1981 N N . ASP B 1 42 ? 10.656 28.547 7.887 1 64.75 42 ASP B N 1
ATOM 1982 C CA . ASP B 1 42 ? 10.203 29.391 6.785 1 64.75 42 ASP B CA 1
ATOM 1983 C C . ASP B 1 42 ? 10.617 28.797 5.438 1 64.75 42 ASP B C 1
ATOM 1985 O O . ASP B 1 42 ? 11.508 27.953 5.371 1 64.75 42 ASP B O 1
ATOM 1989 N N . ALA B 1 43 ? 9.773 29.125 4.422 1 58.09 43 ALA B N 1
ATOM 1990 C CA . ALA B 1 43 ? 10.016 28.688 3.053 1 58.09 43 ALA B CA 1
ATOM 1991 C C . ALA B 1 43 ? 11.5 28.75 2.709 1 58.09 43 ALA B C 1
ATOM 1993 O O . ALA B 1 43 ? 12.016 27.891 1.984 1 58.09 43 ALA B O 1
ATOM 1994 N N . ARG B 1 44 ? 12.125 29.844 3.033 1 59.12 44 ARG B N 1
ATOM 1995 C CA . ARG B 1 44 ? 13.539 30.078 2.729 1 59.12 44 ARG B CA 1
ATOM 1996 C C . ARG B 1 44 ? 14.406 28.969 3.32 1 59.12 44 ARG B C 1
ATOM 1998 O O . ARG B 1 44 ? 15.562 28.797 2.912 1 59.12 44 ARG B O 1
ATOM 2005 N N . GLU B 1 45 ? 13.617 28.219 4.062 1 65.75 45 GLU B N 1
ATOM 2006 C CA . GLU B 1 45 ? 14.445 27.25 4.762 1 65.75 45 GLU B CA 1
ATOM 2007 C C . GLU B 1 45 ? 14.188 25.828 4.258 1 65.75 45 GLU B C 1
ATOM 2009 O O . GLU B 1 45 ? 14.477 24.859 4.953 1 65.75 45 GLU B O 1
ATOM 2014 N N . ASP B 1 46 ? 13.656 25.875 3.125 1 74.5 46 ASP B N 1
ATOM 2015 C CA . ASP B 1 46 ? 13.352 24.578 2.531 1 74.5 46 ASP B CA 1
ATOM 2016 C C . ASP B 1 46 ? 14.625 23.766 2.312 1 74.5 46 ASP B C 1
ATOM 2018 O O . ASP B 1 46 ? 14.656 22.562 2.59 1 74.5 46 ASP B O 1
ATOM 2022 N N . GLU B 1 47 ? 15.609 24.562 1.969 1 79.94 47 GLU B N 1
ATOM 2023 C CA . GLU B 1 47 ? 16.859 23.875 1.706 1 79.94 47 GLU B CA 1
ATOM 2024 C C . GLU B 1 47 ? 17.453 23.297 2.99 1 79.94 47 GLU B C 1
ATOM 2026 O O . GLU B 1 47 ? 17.984 22.188 2.996 1 79.94 47 GLU B O 1
ATOM 2031 N N . ALA B 1 48 ? 17.375 24.125 3.99 1 84.44 48 ALA B N 1
ATOM 2032 C CA . ALA B 1 48 ? 17.875 23.656 5.285 1 84.44 48 ALA B CA 1
ATOM 2033 C C . ALA B 1 48 ? 17.078 22.453 5.766 1 84.44 48 ALA B C 1
ATOM 2035 O O . ALA B 1 48 ? 17.641 21.5 6.305 1 84.44 48 ALA B O 1
ATOM 2036 N N . GLN B 1 49 ? 15.82 22.516 5.551 1 89.56 49 GLN B N 1
ATOM 2037 C CA . GLN B 1 49 ? 14.977 21.391 5.941 1 89.56 49 GLN B CA 1
ATOM 2038 C C . GLN B 1 49 ? 15.305 20.156 5.109 1 89.56 49 GLN B C 1
ATOM 2040 O O . GLN B 1 49 ? 15.383 19.047 5.645 1 89.56 49 GLN B O 1
ATOM 2045 N N . ARG B 1 50 ? 15.516 20.359 3.879 1 89.69 50 ARG B N 1
ATOM 2046 C CA . ARG B 1 50 ? 15.891 19.25 3.01 1 89.69 50 ARG B CA 1
ATOM 2047 C C . ARG B 1 50 ? 17.188 18.594 3.473 1 89.69 50 ARG B C 1
ATOM 2049 O O . ARG B 1 50 ? 17.312 17.375 3.469 1 89.69 50 ARG B O 1
ATOM 2056 N N . ALA B 1 51 ? 18.094 19.438 3.828 1 89.5 51 ALA B N 1
ATOM 2057 C CA . ALA B 1 51 ? 19.375 18.922 4.32 1 89.5 51 ALA B CA 1
ATOM 2058 C C . ALA B 1 51 ? 19.188 18.125 5.605 1 89.5 51 ALA B C 1
ATOM 2060 O O . ALA B 1 51 ? 19.812 17.078 5.785 1 89.5 51 ALA B O 1
ATOM 2061 N N . ARG B 1 52 ? 18.406 18.625 6.453 1 90.88 52 ARG B N 1
ATOM 2062 C CA . ARG B 1 52 ? 18.094 17.938 7.699 1 90.88 52 ARG B CA 1
ATOM 2063 C C . ARG B 1 52 ? 17.469 16.562 7.43 1 90.88 52 ARG B C 1
ATOM 2065 O O . ARG B 1 52 ? 17.844 15.578 8.062 1 90.88 52 ARG B O 1
ATOM 2072 N N . LEU B 1 53 ? 16.562 16.562 6.496 1 93.06 53 LEU B N 1
ATOM 2073 C CA . LEU B 1 53 ? 15.867 15.32 6.16 1 93.06 53 LEU B CA 1
ATOM 2074 C C . LEU B 1 53 ? 16.828 14.336 5.496 1 93.06 53 LEU B C 1
ATOM 2076 O O . LEU B 1 53 ? 16.797 13.133 5.789 1 93.06 53 LEU B O 1
ATOM 2080 N N . ARG B 1 54 ? 17.688 14.82 4.656 1 91 54 ARG B N 1
ATOM 2081 C CA . ARG B 1 54 ? 18.641 13.977 3.938 1 91 54 ARG B CA 1
ATOM 2082 C C . ARG B 1 54 ? 19.578 13.258 4.906 1 91 54 ARG B C 1
ATOM 2084 O O . ARG B 1 54 ? 20 12.133 4.645 1 91 54 ARG B O 1
ATOM 2091 N N . ALA B 1 55 ? 19.797 13.938 5.945 1 93.19 55 ALA B N 1
ATOM 2092 C CA . ALA B 1 55 ? 20.656 13.344 6.969 1 93.19 55 ALA B CA 1
ATOM 2093 C C . ALA B 1 55 ? 20.016 12.086 7.551 1 93.19 55 ALA B C 1
ATOM 2095 O O . ALA B 1 55 ? 20.703 11.258 8.156 1 93.19 55 ALA B O 1
ATOM 2096 N N . HIS B 1 56 ? 18.766 11.961 7.395 1 93.12 56 HIS B N 1
ATOM 2097 C CA . HIS B 1 56 ? 18.047 10.812 7.941 1 93.12 56 HIS B CA 1
ATOM 2098 C C . HIS B 1 56 ? 17.516 9.906 6.836 1 93.12 56 HIS B C 1
ATOM 2100 O O . HIS B 1 56 ? 16.562 9.156 7.043 1 93.12 56 HIS B O 1
ATOM 2106 N N . GLY B 1 57 ? 18.125 10.047 5.668 1 88.25 57 GLY B N 1
ATOM 2107 C CA . GLY B 1 57 ? 17.734 9.195 4.555 1 88.25 57 GLY B CA 1
ATOM 2108 C C . GLY B 1 57 ? 17.203 9.977 3.369 1 88.25 57 GLY B C 1
ATOM 2109 O O . GLY B 1 57 ? 16.969 11.188 3.467 1 88.25 57 GLY B O 1
ATOM 2110 N N . TRP B 1 58 ? 16.984 9.266 2.264 1 77.62 58 TRP B N 1
ATOM 2111 C CA . TRP B 1 58 ? 16.703 9.945 1.006 1 77.62 58 TRP B CA 1
ATOM 2112 C C . TRP B 1 58 ? 15.25 9.758 0.601 1 77.62 58 TRP B C 1
ATOM 2114 O O . TRP B 1 58 ? 14.82 10.242 -0.447 1 77.62 58 TRP B O 1
ATOM 2124 N N . PHE B 1 59 ? 14.328 9.305 1.295 1 84.88 59 PHE B N 1
ATOM 2125 C CA . PHE B 1 59 ? 12.984 8.977 0.832 1 84.88 59 PHE B CA 1
ATOM 2126 C C . PHE B 1 59 ? 11.969 9.977 1.372 1 84.88 59 PHE B C 1
ATOM 2128 O O . PHE B 1 59 ? 10.773 9.672 1.464 1 84.88 59 PHE B O 1
ATOM 2135 N N . TRP B 1 60 ? 12.453 11.18 1.631 1 91.5 60 TRP B N 1
ATOM 2136 C CA . TRP B 1 60 ? 11.547 12.18 2.186 1 91.5 60 TRP B CA 1
ATOM 2137 C C . TRP B 1 60 ? 10.906 13.008 1.075 1 91.5 60 TRP B C 1
ATOM 2139 O O . TRP B 1 60 ? 11.57 13.391 0.113 1 91.5 60 TRP B O 1
ATOM 2149 N N . ALA B 1 61 ? 9.688 13.203 1.19 1 91.94 61 ALA B N 1
ATOM 2150 C CA . ALA B 1 61 ? 8.961 14.141 0.335 1 91.94 61 ALA B CA 1
ATOM 2151 C C . ALA B 1 61 ? 8.602 15.414 1.099 1 91.94 61 ALA B C 1
ATOM 2153 O O . ALA B 1 61 ? 8.32 15.359 2.299 1 91.94 61 ALA B O 1
ATOM 2154 N N . ILE B 1 62 ? 8.633 16.516 0.441 1 92.38 62 ILE B N 1
ATOM 2155 C CA . ILE B 1 62 ? 8.195 17.797 0.981 1 92.38 62 ILE B CA 1
ATOM 2156 C C . ILE B 1 62 ? 7.125 18.406 0.073 1 92.38 62 ILE B C 1
ATOM 2158 O O . ILE B 1 62 ? 7.293 18.453 -1.147 1 92.38 62 ILE B O 1
ATOM 2162 N N . ASP B 1 63 ? 6.043 18.75 0.683 1 91.94 63 ASP B N 1
ATOM 2163 C CA . ASP B 1 63 ? 4.984 19.453 -0.032 1 91.94 63 ASP B CA 1
ATOM 2164 C C . ASP B 1 63 ? 4.629 20.766 0.663 1 91.94 63 ASP B C 1
ATOM 2166 O O . ASP B 1 63 ? 4.598 20.828 1.893 1 91.94 63 ASP B O 1
ATOM 2170 N N . ARG B 1 64 ? 4.406 21.734 -0.15 1 92.69 64 ARG B N 1
ATOM 2171 C CA . ARG B 1 64 ? 3.992 23.047 0.348 1 92.69 64 ARG B CA 1
ATOM 2172 C C . ARG B 1 64 ? 2.943 23.672 -0.565 1 92.69 64 ARG B C 1
ATOM 2174 O O . ARG B 1 64 ? 3.119 23.719 -1.784 1 92.69 64 ARG B O 1
ATOM 2181 N N . THR B 1 65 ? 1.916 24.109 0.026 1 94.19 65 THR B N 1
ATOM 2182 C CA . THR B 1 65 ? 0.889 24.875 -0.668 1 94.19 65 THR B CA 1
ATOM 2183 C C . THR B 1 65 ? 0.584 26.172 0.08 1 94.19 65 THR B C 1
ATOM 2185 O O . THR B 1 65 ? 0.381 26.156 1.296 1 94.19 65 THR B O 1
ATOM 2188 N N . ARG B 1 66 ? 0.635 27.172 -0.606 1 94.38 66 ARG B N 1
ATOM 2189 C CA . ARG B 1 66 ? 0.345 28.5 -0.068 1 94.38 66 ARG B CA 1
ATOM 2190 C C . ARG B 1 66 ? -0.59 29.266 -0.991 1 94.38 66 ARG B C 1
ATOM 2192 O O . ARG B 1 66 ? -0.384 29.312 -2.205 1 94.38 66 ARG B O 1
ATOM 2199 N N . ALA B 1 67 ? -1.603 29.875 -0.368 1 96.75 67 ALA B N 1
ATOM 2200 C CA . ALA B 1 67 ? -2.561 30.609 -1.189 1 96.75 67 ALA B CA 1
ATOM 2201 C C . ALA B 1 67 ? -3.094 31.828 -0.448 1 96.75 67 ALA B C 1
ATOM 2203 O O . ALA B 1 67 ? -3.309 31.781 0.766 1 96.75 67 ALA B O 1
ATOM 2204 N N . ARG B 1 68 ? -3.289 32.844 -1.224 1 97.38 68 ARG B N 1
ATOM 2205 C CA . ARG B 1 68 ? -3.965 34 -0.672 1 97.38 68 ARG B CA 1
ATOM 2206 C C . ARG B 1 68 ? -5.43 33.719 -0.379 1 97.38 68 ARG B C 1
ATOM 2208 O O . ARG B 1 68 ? -6.129 33.125 -1.212 1 97.38 68 ARG B O 1
ATOM 2215 N N . VAL B 1 69 ? -5.824 34.125 0.81 1 97.38 69 VAL B N 1
ATOM 2216 C CA . VAL B 1 69 ? -7.199 33.812 1.17 1 97.38 69 VAL B CA 1
ATOM 2217 C C . VAL B 1 69 ? -7.973 35.062 1.503 1 97.38 69 VAL B C 1
ATOM 2219 O O . VAL B 1 69 ? -9.156 35.031 1.843 1 97.38 69 VAL B O 1
ATOM 2222 N N . GLY B 1 70 ? -7.352 36.219 1.507 1 96.75 70 GLY B N 1
ATOM 2223 C CA . GLY B 1 70 ? -8.039 37.469 1.773 1 96.75 70 GLY B CA 1
ATOM 2224 C C . GLY B 1 70 ? -7.09 38.594 2.152 1 96.75 70 GLY B C 1
ATOM 2225 O O . GLY B 1 70 ? -5.926 38.594 1.752 1 96.75 70 GLY B O 1
ATOM 2226 N N . ARG B 1 71 ? -7.793 39.625 2.869 1 96.56 71 ARG B N 1
ATOM 2227 C CA . ARG B 1 71 ? -7.004 40.781 3.236 1 96.56 71 ARG B CA 1
ATOM 2228 C C . ARG B 1 71 ? -7.477 41.375 4.562 1 96.56 71 ARG B C 1
ATOM 2230 O O . ARG B 1 71 ? -8.672 41.344 4.879 1 96.56 71 ARG B O 1
ATOM 2237 N N . GLY B 1 72 ? -6.414 41.875 5.277 1 95.56 72 GLY B N 1
ATOM 2238 C CA . GLY B 1 72 ? -6.723 42.688 6.441 1 95.56 72 GLY B CA 1
ATOM 2239 C C . GLY B 1 72 ? -6.73 41.875 7.734 1 95.56 72 GLY B C 1
ATOM 2240 O O . GLY B 1 72 ? -6.758 40.656 7.715 1 95.56 72 GLY B O 1
ATOM 2241 N N . GLN B 1 73 ? -6.711 42.625 8.852 1 95.19 73 GLN B N 1
ATOM 2242 C CA . GLN B 1 73 ? -6.641 42.062 10.195 1 95.19 73 GLN B CA 1
ATOM 2243 C C . GLN B 1 73 ? -7.871 41.219 10.5 1 95.19 73 GLN B C 1
ATOM 2245 O O . GLN B 1 73 ? -7.77 40.156 11.156 1 95.19 73 GLN B O 1
ATOM 2250 N N . GLY B 1 74 ? -8.992 41.688 10.102 1 96 74 GLY B N 1
ATOM 2251 C CA . GLY B 1 74 ? -10.203 40.938 10.32 1 96 74 GLY B CA 1
ATOM 2252 C C . GLY B 1 74 ? -10.172 39.562 9.664 1 96 74 GLY B C 1
ATOM 2253 O O . GLY B 1 74 ? -10.586 38.562 10.266 1 96 74 GLY B O 1
ATOM 2254 N N . CYS B 1 75 ? -9.742 39.531 8.406 1 96.88 75 CYS B N 1
ATOM 2255 C CA . CYS B 1 75 ? -9.609 38.281 7.688 1 96.88 75 CYS B CA 1
ATOM 2256 C C . CYS B 1 75 ? -8.633 37.344 8.391 1 96.88 75 CYS B C 1
ATOM 2258 O O . CYS B 1 75 ? -8.906 36.156 8.539 1 96.88 75 CYS B O 1
ATOM 2260 N N . TYR B 1 76 ? -7.516 37.844 8.867 1 96.88 76 TYR B N 1
ATOM 2261 C CA . TYR B 1 76 ? -6.516 37.062 9.586 1 96.88 76 TYR B CA 1
ATOM 2262 C C . TYR B 1 76 ? -7.121 36.406 10.828 1 96.88 76 TYR B C 1
ATOM 2264 O O . TYR B 1 76 ? -6.914 35.219 11.086 1 96.88 76 TYR B O 1
ATOM 2272 N N . GLU B 1 77 ? -7.828 37.219 11.602 1 96.94 77 GLU B N 1
ATOM 2273 C CA . GLU B 1 77 ? -8.414 36.719 12.844 1 96.94 77 GLU B CA 1
ATOM 2274 C C . GLU B 1 77 ? -9.438 35.625 12.562 1 96.94 77 GLU B C 1
ATOM 2276 O O . GLU B 1 77 ? -9.516 34.625 13.305 1 96.94 77 GLU B O 1
ATOM 2281 N N . ARG B 1 78 ? -10.188 35.781 11.547 1 97.31 78 ARG B N 1
ATOM 2282 C CA . ARG B 1 78 ? -11.148 34.75 11.164 1 97.31 78 ARG B CA 1
ATOM 2283 C C . ARG B 1 78 ? -10.445 33.5 10.711 1 97.31 78 ARG B C 1
ATOM 2285 O O . ARG B 1 78 ? -10.867 32.375 11.047 1 97.31 78 ARG B O 1
ATOM 2292 N N . ALA B 1 79 ? -9.469 33.688 9.867 1 97.62 79 ALA B N 1
ATOM 2293 C CA . ALA B 1 79 ? -8.688 32.531 9.383 1 97.62 79 ALA B CA 1
ATOM 2294 C C . ALA B 1 79 ? -8.07 31.766 10.547 1 97.62 79 ALA B C 1
ATOM 2296 O O . ALA B 1 79 ? -8.07 30.531 10.555 1 97.62 79 ALA B O 1
ATOM 2297 N N . LYS B 1 80 ? -7.512 32.5 11.453 1 97.38 80 LYS B N 1
ATOM 2298 C CA . LYS B 1 80 ? -6.922 31.875 12.641 1 97.38 80 LYS B CA 1
ATOM 2299 C C . LYS B 1 80 ? -7.953 31.062 13.406 1 97.38 80 LYS B C 1
ATOM 2301 O O . LYS B 1 80 ? -7.68 29.922 13.789 1 97.38 80 LYS B O 1
ATOM 2306 N N . ARG B 1 81 ? -9.07 31.625 13.656 1 97.31 81 ARG B N 1
ATOM 2307 C CA . ARG B 1 81 ? -10.133 30.922 14.367 1 97.31 81 ARG B CA 1
ATOM 2308 C C . ARG B 1 81 ? -10.547 29.672 13.617 1 97.31 81 ARG B C 1
ATOM 2310 O O . ARG B 1 81 ? -10.797 28.625 14.234 1 97.31 81 ARG B O 1
ATOM 2317 N N . ALA B 1 82 ? -10.664 29.812 12.328 1 97 82 ALA B N 1
ATOM 2318 C CA . ALA B 1 82 ? -11.023 28.656 11.5 1 97 82 ALA B CA 1
ATOM 2319 C C . ALA B 1 82 ? -9.984 27.547 11.633 1 97 82 ALA B C 1
ATOM 2321 O O . ALA B 1 82 ? -10.344 26.359 11.75 1 97 82 ALA B O 1
ATOM 2322 N N . LEU B 1 83 ? -8.75 27.922 11.594 1 96.44 83 LEU B N 1
ATOM 2323 C CA . LEU B 1 83 ? -7.672 26.953 11.734 1 96.44 83 LEU B CA 1
ATOM 2324 C C . LEU B 1 83 ? -7.691 26.312 13.117 1 96.44 83 LEU B C 1
ATOM 2326 O O . LEU B 1 83 ? -7.527 25.094 13.234 1 96.44 83 LEU B O 1
ATOM 2330 N N . GLU B 1 84 ? -7.879 27.109 14.141 1 96.81 84 GLU B N 1
ATOM 2331 C CA . GLU B 1 84 ? -7.953 26.609 15.516 1 96.81 84 GLU B CA 1
ATOM 2332 C C . GLU B 1 84 ? -9.109 25.625 15.68 1 96.81 84 GLU B C 1
ATOM 2334 O O . GLU B 1 84 ? -9.016 24.688 16.469 1 96.81 84 GLU B O 1
ATOM 2339 N N . ALA B 1 85 ? -10.094 25.891 14.922 1 96.38 85 ALA B N 1
ATOM 2340 C CA . ALA B 1 85 ? -11.281 25.031 14.984 1 96.38 85 ALA B CA 1
ATOM 2341 C C . ALA B 1 85 ? -11.18 23.875 14 1 96.38 85 ALA B C 1
ATOM 2343 O O . ALA B 1 85 ? -12.117 23.094 13.859 1 96.38 85 ALA B O 1
ATOM 2344 N N . TRP B 1 86 ? -10.117 23.781 13.25 1 97.31 86 TRP B N 1
ATOM 2345 C CA . TRP B 1 86 ? -9.828 22.703 12.312 1 97.31 86 TRP B CA 1
ATOM 2346 C C . TRP B 1 86 ? -10.828 22.703 11.156 1 97.31 86 TRP B C 1
ATOM 2348 O O . TRP B 1 86 ? -11.18 21.641 10.641 1 97.31 86 TRP B O 1
ATOM 2358 N N . GLU B 1 87 ? -11.258 23.828 10.812 1 96.19 87 GLU B N 1
ATOM 2359 C CA . GLU B 1 87 ? -12.242 23.922 9.734 1 96.19 87 GLU B CA 1
ATOM 2360 C C . GLU B 1 87 ? -11.609 23.625 8.383 1 96.19 87 GLU B C 1
ATOM 2362 O O . GLU B 1 87 ? -12.312 23.312 7.414 1 96.19 87 GLU B O 1
ATOM 2367 N N . HIS B 1 88 ? -10.305 23.703 8.242 1 95.06 88 HIS B N 1
ATOM 2368 C CA . HIS B 1 88 ? -9.602 23.328 7.02 1 95.06 88 HIS B CA 1
ATOM 2369 C C . HIS B 1 88 ? -9.711 21.828 6.762 1 95.06 88 HIS B C 1
ATOM 2371 O O . HIS B 1 88 ? -9.406 21.359 5.664 1 95.06 88 HIS B O 1
ATOM 2377 N N . PHE B 1 89 ? -10.148 20.953 7.727 1 93.81 89 PHE B N 1
ATOM 2378 C CA . PHE B 1 89 ? -10.359 19.516 7.602 1 93.81 89 PHE B CA 1
ATOM 2379 C C . PHE B 1 89 ? -11.828 19.203 7.348 1 93.81 89 PHE B C 1
ATOM 2381 O O . PHE B 1 89 ? -12.227 18.031 7.336 1 93.81 89 PHE B O 1
ATOM 2388 N N . ASP B 1 90 ? -12.609 20.188 7.316 1 88.38 90 ASP B N 1
ATOM 2389 C CA . ASP B 1 90 ? -14.023 19.922 7.055 1 88.38 90 ASP B CA 1
ATOM 2390 C C . ASP B 1 90 ? -14.242 19.5 5.602 1 88.38 90 ASP B C 1
ATOM 2392 O O . ASP B 1 90 ? -14.812 20.25 4.812 1 88.38 90 ASP B O 1
ATOM 2396 N N . LEU B 1 91 ? -13.852 18.328 5.25 1 94.25 91 LEU B N 1
ATOM 2397 C CA . LEU B 1 91 ? -13.93 17.719 3.92 1 94.25 91 LEU B CA 1
ATOM 2398 C C . LEU B 1 91 ? -14.758 16.453 3.947 1 94.25 91 LEU B C 1
ATOM 2400 O O . LEU B 1 91 ? -14.906 15.82 5 1 94.25 91 LEU B O 1
ATOM 2404 N N . ASP B 1 92 ? -15.359 16.031 2.883 1 92.75 92 ASP B N 1
ATOM 2405 C CA . ASP B 1 92 ? -16.219 14.844 2.787 1 92.75 92 ASP B CA 1
ATOM 2406 C C . ASP B 1 92 ? -15.391 13.562 2.928 1 92.75 92 ASP B C 1
ATOM 2408 O O . ASP B 1 92 ? -15.914 12.523 3.324 1 92.75 92 ASP B O 1
ATOM 2412 N N . TRP B 1 93 ? -14.164 13.688 2.715 1 95.56 93 TRP B N 1
ATOM 2413 C CA . TRP B 1 93 ? -13.352 12.477 2.648 1 95.56 93 TRP B CA 1
ATOM 2414 C C . TRP B 1 93 ? -12.258 12.5 3.709 1 95.56 93 TRP B C 1
ATOM 2416 O O . TRP B 1 93 ? -11.523 11.523 3.869 1 95.56 93 TRP B O 1
ATOM 2426 N N . ALA B 1 94 ? -12.109 13.602 4.488 1 96.62 94 ALA B N 1
ATOM 2427 C CA . ALA B 1 94 ? -11.086 13.75 5.52 1 96.62 94 ALA B CA 1
ATOM 2428 C C . ALA B 1 94 ? -11.617 14.531 6.715 1 96.62 94 ALA B C 1
ATOM 2430 O O . ALA B 1 94 ? -12.305 15.547 6.543 1 96.62 94 ALA B O 1
ATOM 2431 N N . ARG B 1 95 ? -11.25 14.039 7.879 1 95.62 95 ARG B N 1
ATOM 2432 C CA . ARG B 1 95 ? -11.664 14.688 9.117 1 95.62 95 ARG B CA 1
ATOM 2433 C C . ARG B 1 95 ? -10.586 14.562 10.188 1 95.62 95 ARG B C 1
ATOM 2435 O O . ARG B 1 95 ? -9.828 13.594 10.203 1 95.62 95 ARG B O 1
ATOM 2442 N N . ALA B 1 96 ? -10.602 15.562 11.039 1 97.38 96 ALA B N 1
ATOM 2443 C CA . ALA B 1 96 ? -9.672 15.547 12.164 1 97.38 96 ALA B CA 1
ATOM 2444 C C . ALA B 1 96 ? -10.414 15.578 13.492 1 97.38 96 ALA B C 1
ATOM 2446 O O . ALA B 1 96 ? -11.375 16.344 13.656 1 97.38 96 ALA B O 1
ATOM 2447 N N . ASP B 1 97 ? -10.031 14.742 14.375 1 96.44 97 ASP B N 1
ATOM 2448 C CA . ASP B 1 97 ? -10.445 14.766 15.766 1 96.44 97 ASP B CA 1
ATOM 2449 C C . ASP B 1 97 ? -9.273 15.102 16.688 1 96.44 97 ASP B C 1
ATOM 2451 O O . ASP B 1 97 ? -8.359 14.297 16.844 1 96.44 97 ASP B O 1
ATOM 2455 N N . ALA B 1 98 ? -9.352 16.25 17.234 1 96.25 98 ALA B N 1
ATOM 2456 C CA . ALA B 1 98 ? -8.289 16.703 18.125 1 96.25 98 ALA B CA 1
ATOM 2457 C C . ALA B 1 98 ? -8.734 16.703 19.578 1 96.25 98 ALA B C 1
ATOM 2459 O O . ALA B 1 98 ? -9.719 17.359 19.938 1 96.25 98 ALA B O 1
ATOM 2460 N N . GLU B 1 99 ? -7.988 16.031 20.375 1 93.06 99 GLU B N 1
ATOM 2461 C CA . GLU B 1 99 ? -8.367 15.875 21.781 1 93.06 99 GLU B CA 1
ATOM 2462 C C . GLU B 1 99 ? -8.336 17.203 22.516 1 93.06 99 GLU B C 1
ATOM 2464 O O . GLU B 1 99 ? -9.188 17.484 23.344 1 93.06 99 GLU B O 1
ATOM 2469 N N . ARG B 1 100 ? -7.352 18.062 22.234 1 95.62 100 ARG B N 1
ATOM 2470 C CA . ARG B 1 100 ? -7.117 19.312 22.938 1 95.62 100 ARG B CA 1
ATOM 2471 C C . ARG B 1 100 ? -6.887 20.453 21.953 1 95.62 100 ARG B C 1
ATOM 2473 O O . ARG B 1 100 ? -6.027 21.312 22.188 1 95.62 100 ARG B O 1
ATOM 2480 N N . GLY B 1 101 ? -7.633 20.328 20.859 1 96.25 101 GLY B N 1
ATOM 2481 C CA . GLY B 1 101 ? -7.457 21.375 19.875 1 96.25 101 GLY B CA 1
ATOM 2482 C C . GLY B 1 101 ? -6.051 21.438 19.312 1 96.25 101 GLY B C 1
ATOM 2483 O O . GLY B 1 101 ? -5.535 20.422 18.812 1 96.25 101 GLY B O 1
ATOM 2484 N N . THR B 1 102 ? -5.469 22.609 19.391 1 97.31 102 THR B N 1
ATOM 2485 C CA . THR B 1 102 ? -4.148 22.797 18.812 1 97.31 102 THR B CA 1
ATOM 2486 C C . THR B 1 102 ? -3.074 22.812 19.891 1 97.31 102 THR B C 1
ATOM 2488 O O . THR B 1 102 ? -1.945 23.25 19.641 1 97.31 102 THR B O 1
ATOM 2491 N N . GLU B 1 103 ? -3.404 22.391 21.078 1 97.38 103 GLU B N 1
ATOM 2492 C CA . GLU B 1 103 ? -2.453 22.391 22.188 1 97.38 103 GLU B CA 1
ATOM 2493 C C . GLU B 1 103 ? -1.327 21.391 21.953 1 97.38 103 GLU B C 1
ATOM 2495 O O . GLU B 1 103 ? -1.579 20.234 21.594 1 97.38 103 GLU B O 1
ATOM 2500 N N . VAL B 1 104 ? -0.099 21.844 22.312 1 97.25 104 VAL B N 1
ATOM 2501 C CA . VAL B 1 104 ? 1.06 20.969 22.156 1 97.25 104 VAL B CA 1
ATOM 2502 C C . VAL B 1 104 ? 0.916 19.766 23.078 1 97.25 104 VAL B C 1
ATOM 2504 O O . VAL B 1 104 ? 0.531 19.891 24.234 1 97.25 104 VAL B O 1
ATOM 2507 N N . GLY B 1 105 ? 1.136 18.625 22.5 1 97.56 105 GLY B N 1
ATOM 2508 C CA . GLY B 1 105 ? 1.012 17.406 23.266 1 97.56 105 GLY B CA 1
ATOM 2509 C C . GLY B 1 105 ? -0.343 16.734 23.109 1 97.56 105 GLY B C 1
ATOM 2510 O O . GLY B 1 105 ? -0.52 15.578 23.484 1 97.56 105 GLY B O 1
ATOM 2511 N N . GLY B 1 106 ? -1.294 17.438 22.531 1 98 106 GLY B N 1
ATOM 2512 C CA . GLY B 1 106 ? -2.613 16.859 22.297 1 98 106 GLY B CA 1
ATOM 2513 C C . GLY B 1 106 ? -2.639 15.867 21.156 1 98 106 GLY B C 1
ATOM 2514 O O . GLY B 1 106 ? -2.041 16.094 20.109 1 98 106 GLY B O 1
ATOM 2515 N N . GLY B 1 107 ? -3.354 14.766 21.375 1 98.38 107 GLY B N 1
ATOM 2516 C CA . GLY B 1 107 ? -3.527 13.766 20.328 1 98.38 107 GLY B CA 1
ATOM 2517 C C . GLY B 1 107 ? -4.527 14.18 19.266 1 98.38 107 GLY B C 1
ATOM 2518 O O . GLY B 1 107 ? -5.516 14.852 19.562 1 98.38 107 GLY B O 1
ATOM 2519 N N . VAL B 1 108 ? -4.277 13.797 18.078 1 98.5 108 VAL B N 1
ATOM 2520 C CA . VAL B 1 108 ? -5.16 14.047 16.938 1 98.5 108 VAL B CA 1
ATOM 2521 C C . VAL B 1 108 ? -5.363 12.758 16.141 1 98.5 108 VAL B C 1
ATOM 2523 O O . VAL B 1 108 ? -4.426 11.969 15.977 1 98.5 108 VAL B O 1
ATOM 2526 N N . CYS B 1 109 ? -6.5 12.469 15.695 1 98.38 109 CYS B N 1
ATOM 2527 C CA . CYS B 1 109 ? -6.785 11.406 14.742 1 98.38 109 CYS B CA 1
ATOM 2528 C C . CYS B 1 109 ? -7.32 11.977 13.43 1 98.38 109 CYS B C 1
ATOM 2530 O O . CYS B 1 109 ? -8.391 12.586 13.414 1 98.38 109 CYS B O 1
ATOM 2532 N N . VAL B 1 110 ? -6.594 11.844 12.414 1 97.94 110 VAL B N 1
ATOM 2533 C CA . VAL B 1 110 ? -7.078 12.203 11.086 1 97.94 110 VAL B CA 1
ATOM 2534 C C . VAL B 1 110 ? -7.641 10.961 10.391 1 97.94 110 VAL B C 1
ATOM 2536 O O . VAL B 1 110 ? -6.949 9.953 10.258 1 97.94 110 VAL B O 1
ATOM 2539 N N . THR B 1 111 ? -8.836 11.039 9.969 1 97.12 111 THR B N 1
ATOM 2540 C CA . THR B 1 111 ? -9.492 9.969 9.227 1 97.12 111 THR B CA 1
ATOM 2541 C C . THR B 1 111 ? -9.656 10.352 7.758 1 97.12 111 THR B C 1
ATOM 2543 O O . THR B 1 111 ? -10.055 11.484 7.453 1 97.12 111 THR B O 1
ATOM 2546 N N . THR B 1 112 ? -9.281 9.469 6.883 1 96 112 THR B N 1
ATOM 2547 C CA . THR B 1 112 ? -9.383 9.719 5.449 1 96 112 THR B CA 1
ATOM 2548 C C . THR B 1 112 ? -9.992 8.516 4.73 1 96 112 THR B C 1
ATOM 2550 O O . THR B 1 112 ? -9.695 7.367 5.062 1 96 112 THR B O 1
ATOM 2553 N N . ARG B 1 113 ? -10.82 8.82 3.814 1 93.75 113 ARG B N 1
ATOM 2554 C CA . ARG B 1 113 ? -11.328 7.789 2.912 1 93.75 113 ARG B CA 1
ATOM 2555 C C . ARG B 1 113 ? -10.352 7.535 1.771 1 93.75 113 ARG B C 1
ATOM 2557 O O . ARG B 1 113 ? -9.961 8.461 1.06 1 93.75 113 ARG B O 1
ATOM 2564 N N . ALA B 1 114 ? -9.898 6.332 1.572 1 89.94 114 ALA B N 1
ATOM 2565 C CA . ALA B 1 114 ? -9.039 5.902 0.473 1 89.94 114 ALA B CA 1
ATOM 2566 C C . ALA B 1 114 ? -9.688 4.773 -0.323 1 89.94 114 ALA B C 1
ATOM 2568 O O . ALA B 1 114 ? -9.523 3.598 0.013 1 89.94 114 ALA B O 1
ATOM 2569 N N . GLY B 1 115 ? -10.328 5.191 -1.387 1 83.81 115 GLY B N 1
ATOM 2570 C CA . GLY B 1 115 ? -11.125 4.199 -2.102 1 83.81 115 GLY B CA 1
ATOM 2571 C C . GLY B 1 115 ? -12.242 3.613 -1.264 1 83.81 115 GLY B C 1
ATOM 2572 O O . GLY B 1 115 ? -13.047 4.352 -0.69 1 83.81 115 GLY B O 1
ATOM 2573 N N . PRO B 1 116 ? -12.078 2.143 -1.135 1 84 116 PRO B N 1
ATOM 2574 C CA . PRO B 1 116 ? -13.188 1.494 -0.43 1 84 116 PRO B CA 1
ATOM 2575 C C . PRO B 1 116 ? -12.961 1.414 1.078 1 84 116 PRO B C 1
ATOM 2577 O O . PRO B 1 116 ? -13.789 0.85 1.8 1 84 116 PRO B O 1
ATOM 2580 N N . VAL B 1 117 ? -11.898 2 1.518 1 88.88 117 VAL B N 1
ATOM 2581 C CA . VAL B 1 117 ? -11.617 1.85 2.941 1 88.88 117 VAL B CA 1
ATOM 2582 C C . VAL B 1 117 ? -11.383 3.223 3.57 1 88.88 117 VAL B C 1
ATOM 2584 O O . VAL B 1 117 ? -11.289 4.227 2.863 1 88.88 117 VAL B O 1
ATOM 2587 N N . TRP B 1 118 ? -11.391 3.217 4.934 1 93 118 TRP B N 1
ATOM 2588 C CA . TRP B 1 118 ? -11.055 4.383 5.738 1 93 118 TRP B CA 1
ATOM 2589 C C . TRP B 1 118 ? -9.797 4.133 6.562 1 93 118 TRP B C 1
ATOM 2591 O O . TRP B 1 118 ? -9.609 3.047 7.113 1 93 118 TRP B O 1
ATOM 2601 N N . MET B 1 119 ? -9.008 5.105 6.574 1 93.69 119 MET B N 1
ATOM 2602 C CA . MET B 1 119 ? -7.809 5.043 7.406 1 93.69 119 MET B CA 1
ATOM 2603 C C . MET B 1 119 ? -7.922 6 8.594 1 93.69 119 MET B C 1
ATOM 2605 O O . MET B 1 119 ? -8.461 7.102 8.453 1 93.69 119 MET B O 1
ATOM 2609 N N . ALA B 1 120 ? -7.477 5.562 9.727 1 96.25 120 ALA B N 1
ATOM 2610 C CA . ALA B 1 120 ? -7.336 6.414 10.906 1 96.25 120 ALA B CA 1
ATOM 2611 C C . ALA B 1 120 ? -5.871 6.602 11.281 1 96.25 120 ALA B C 1
ATOM 2613 O O . ALA B 1 120 ? -5.184 5.637 11.625 1 96.25 120 ALA B O 1
ATOM 2614 N N . ASN B 1 121 ? -5.434 7.785 11.258 1 96.56 121 ASN B N 1
ATOM 2615 C CA . ASN B 1 121 ? -4.023 8.109 11.43 1 96.56 121 ASN B CA 1
ATOM 2616 C C . ASN B 1 121 ? -3.783 8.898 12.711 1 96.56 121 ASN B C 1
ATOM 2618 O O . ASN B 1 121 ? -4.273 10.016 12.859 1 96.56 121 ASN B O 1
ATOM 2622 N N . PRO B 1 122 ? -3.033 8.359 13.594 1 98.12 122 PRO B N 1
ATOM 2623 C CA . PRO B 1 122 ? -2.764 9.07 14.852 1 98.12 122 PRO B CA 1
ATOM 2624 C C . PRO B 1 122 ? -1.612 10.062 14.734 1 98.12 122 PRO B C 1
ATOM 2626 O O . PRO B 1 122 ? -0.579 9.75 14.133 1 98.12 122 PRO B O 1
ATOM 2629 N N . LEU B 1 123 ? -1.81 11.164 15.305 1 98.56 123 LEU B N 1
ATOM 2630 C CA . LEU B 1 123 ? -0.822 12.234 15.352 1 98.56 123 LEU B CA 1
ATOM 2631 C C . LEU B 1 123 ? -0.833 12.914 16.719 1 98.56 123 LEU B C 1
ATOM 2633 O O . LEU B 1 123 ? -1.692 12.633 17.562 1 98.56 123 LEU B O 1
ATOM 2637 N N . GLU B 1 124 ? 0.133 13.758 16.906 1 98.62 124 GLU B N 1
ATOM 2638 C CA . GLU B 1 124 ? 0.241 14.594 18.094 1 98.62 124 GLU B CA 1
ATOM 2639 C C . GLU B 1 124 ? 0.751 15.992 17.75 1 98.62 124 GLU B C 1
ATOM 2641 O O . GLU B 1 124 ? 1.663 16.141 16.938 1 98.62 124 GLU B O 1
ATOM 2646 N N . ILE B 1 125 ? 0.095 17.031 18.375 1 98.25 125 ILE B N 1
ATOM 2647 C CA . ILE B 1 125 ? 0.564 18.406 18.172 1 98.25 125 ILE B CA 1
ATOM 2648 C C . ILE B 1 125 ? 1.965 18.562 18.75 1 98.25 125 ILE B C 1
ATOM 2650 O O . ILE B 1 125 ? 2.197 18.25 19.922 1 98.25 125 ILE B O 1
ATOM 2654 N N . VAL B 1 126 ? 2.898 19.094 17.953 1 97.88 126 VAL B N 1
ATOM 2655 C CA . VAL B 1 126 ? 4.285 19.141 18.406 1 97.88 126 VAL B CA 1
ATOM 2656 C C . VAL B 1 126 ? 4.738 20.594 18.531 1 97.88 126 VAL B C 1
ATOM 2658 O O . VAL B 1 126 ? 5.754 20.875 19.156 1 97.88 126 VAL B O 1
ATOM 2661 N N . ARG B 1 127 ? 4.02 21.453 17.875 1 96.19 127 ARG B N 1
ATOM 2662 C CA . ARG B 1 127 ? 4.41 22.859 17.906 1 96.19 127 ARG B CA 1
ATOM 2663 C C . ARG B 1 127 ? 3.201 23.766 17.703 1 96.19 127 ARG B C 1
ATOM 2665 O O . ARG B 1 127 ? 2.283 23.438 16.953 1 96.19 127 ARG B O 1
ATOM 2672 N N . LEU B 1 128 ? 3.16 24.828 18.375 1 96.12 128 LEU B N 1
ATOM 2673 C CA . LEU B 1 128 ? 2.219 25.922 18.219 1 96.12 128 LEU B CA 1
ATOM 2674 C C . LEU B 1 128 ? 2.936 27.266 18.312 1 96.12 128 LEU B C 1
ATOM 2676 O O . LEU B 1 128 ? 3.713 27.5 19.234 1 96.12 128 LEU B O 1
ATOM 2680 N N . ARG B 1 129 ? 2.77 28.062 17.281 1 93.38 129 ARG B N 1
ATOM 2681 C CA . ARG B 1 129 ? 3.402 29.391 17.266 1 93.38 129 ARG B CA 1
ATOM 2682 C C . ARG B 1 129 ? 2.414 30.469 16.828 1 93.38 129 ARG B C 1
ATOM 2684 O O . ARG B 1 129 ? 1.681 30.281 15.859 1 93.38 129 ARG B O 1
ATOM 2691 N N . GLU B 1 130 ? 2.381 31.406 17.656 1 92.31 130 GLU B N 1
ATOM 2692 C CA . GLU B 1 130 ? 1.615 32.594 17.312 1 92.31 130 GLU B CA 1
ATOM 2693 C C . GLU B 1 130 ? 2.402 33.875 17.625 1 92.31 130 GLU B C 1
ATOM 2695 O O . GLU B 1 130 ? 3.057 33.969 18.672 1 92.31 130 GLU B O 1
ATOM 2700 N N . GLY B 1 131 ? 2.428 34.781 16.672 1 88.5 131 GLY B N 1
ATOM 2701 C CA . GLY B 1 131 ? 3.076 36.062 17 1 88.5 131 GLY B CA 1
ATOM 2702 C C . GLY B 1 131 ? 3.367 36.906 15.781 1 88.5 131 GLY B C 1
ATOM 2703 O O . GLY B 1 131 ? 2.926 36.594 14.672 1 88.5 131 GLY B O 1
ATOM 2704 N N . ALA B 1 132 ? 4.113 37.969 16.062 1 84.75 132 ALA B N 1
ATOM 2705 C CA . ALA B 1 132 ? 4.496 38.906 15.023 1 84.75 132 ALA B CA 1
ATOM 2706 C C . ALA B 1 132 ? 5.492 38.281 14.055 1 84.75 132 ALA B C 1
ATOM 2708 O O . ALA B 1 132 ? 6.258 37.375 14.43 1 84.75 132 ALA B O 1
ATOM 2709 N N . ARG B 1 133 ? 5.195 38.531 12.914 1 79.12 133 ARG B N 1
ATOM 2710 C CA . ARG B 1 133 ? 6.094 38.094 11.859 1 79.12 133 ARG B CA 1
ATOM 2711 C C . ARG B 1 133 ? 6.637 39.25 11.047 1 79.12 133 ARG B C 1
ATOM 2713 O O . ARG B 1 133 ? 5.867 40.031 10.484 1 79.12 133 ARG B O 1
ATOM 2720 N N . GLY B 1 134 ? 7.895 39.188 11.023 1 71.12 134 GLY B N 1
ATOM 2721 C CA . GLY B 1 134 ? 8.516 40.25 10.266 1 71.12 134 GLY B CA 1
ATOM 2722 C C . GLY B 1 134 ? 8.273 41.625 10.859 1 71.12 134 GLY B C 1
ATOM 2723 O O . GLY B 1 134 ? 7.617 41.75 11.898 1 71.12 134 GLY B O 1
ATOM 2724 N N . GLY B 1 135 ? 8.953 42.656 10.375 1 68.56 135 GLY B N 1
ATOM 2725 C CA . GLY B 1 135 ? 8.742 44.062 10.672 1 68.56 135 GLY B CA 1
ATOM 2726 C C . GLY B 1 135 ? 7.469 44.625 10.062 1 68.56 135 GLY B C 1
ATOM 2727 O O . GLY B 1 135 ? 6.906 44.031 9.141 1 68.56 135 GLY B O 1
ATOM 2728 N N . GLY B 1 136 ? 6.703 45.469 10.672 1 76.69 136 GLY B N 1
ATOM 2729 C CA . GLY B 1 136 ? 5.664 46.25 10.023 1 76.69 136 GLY B CA 1
ATOM 2730 C C . GLY B 1 136 ? 4.266 45.719 10.289 1 76.69 136 GLY B C 1
ATOM 2731 O O . GLY B 1 136 ? 3.371 45.875 9.453 1 76.69 136 GLY B O 1
ATOM 2732 N N . GLY B 1 137 ? 4.059 44.844 11.258 1 81 137 GLY B N 1
ATOM 2733 C CA . GLY B 1 137 ? 2.717 44.469 11.672 1 81 137 GLY B CA 1
ATOM 2734 C C . GLY B 1 137 ? 2.307 43.094 11.188 1 81 137 GLY B C 1
ATOM 2735 O O . GLY B 1 137 ? 1.136 42.719 11.281 1 81 137 GLY B O 1
ATOM 2736 N N . GLY B 1 138 ? 3.111 42.406 10.555 1 90.5 138 GLY B N 1
ATOM 2737 C CA . GLY B 1 138 ? 2.805 41.031 10.141 1 90.5 138 GLY B CA 1
ATOM 2738 C C . GLY B 1 138 ? 2.588 40.094 11.312 1 90.5 138 GLY B C 1
ATOM 2739 O O . GLY B 1 138 ? 3.104 40.344 12.406 1 90.5 138 GLY B O 1
ATOM 2740 N N . LYS B 1 139 ? 1.685 39.094 11.125 1 94.94 139 LYS B N 1
ATOM 2741 C CA . LYS B 1 139 ? 1.351 38.094 12.133 1 94.94 139 LYS B CA 1
ATOM 2742 C C . LYS B 1 139 ? 1.27 36.719 11.523 1 94.94 139 LYS B C 1
ATOM 2744 O O . LYS B 1 139 ? 0.97 36.562 10.336 1 94.94 139 LYS B O 1
ATOM 2749 N N . ARG B 1 140 ? 1.547 35.844 12.375 1 95.31 140 ARG B N 1
ATOM 2750 C CA . ARG B 1 140 ? 1.445 34.469 11.922 1 95.31 140 ARG B CA 1
ATOM 2751 C C . ARG B 1 140 ? 0.946 33.562 13.039 1 95.31 140 ARG B C 1
ATOM 2753 O O . ARG B 1 140 ? 1.338 33.719 14.195 1 95.31 140 ARG B O 1
ATOM 2760 N N . PHE B 1 141 ? 0.02 32.75 12.672 1 96.62 141 PHE B N 1
ATOM 2761 C CA . PHE B 1 141 ? -0.419 31.641 13.508 1 96.62 141 PHE B CA 1
ATOM 2762 C C . PHE B 1 141 ? -0.166 30.312 12.805 1 96.62 141 PHE B C 1
ATOM 2764 O O . PHE B 1 141 ? -0.524 30.141 11.641 1 96.62 141 PHE B O 1
ATOM 2771 N N . ALA B 1 142 ? 0.52 29.375 13.539 1 96.25 142 ALA B N 1
ATOM 2772 C CA . ALA B 1 142 ? 0.838 28.094 12.922 1 96.25 142 ALA B CA 1
ATOM 2773 C C . ALA B 1 142 ? 0.879 26.984 13.969 1 96.25 142 ALA B C 1
ATOM 2775 O O . ALA B 1 142 ? 1.275 27.203 15.117 1 96.25 142 ALA B O 1
ATOM 2776 N N . PHE B 1 143 ? 0.455 25.828 13.609 1 96.81 143 PHE B N 1
ATOM 2777 C CA . PHE B 1 143 ? 0.691 24.641 14.422 1 96.81 143 PHE B CA 1
ATOM 2778 C C . PHE B 1 143 ? 1.083 23.453 13.547 1 96.81 143 PHE B C 1
ATOM 2780 O O . PHE B 1 143 ? 0.816 23.438 12.344 1 96.81 143 PHE B O 1
ATOM 2787 N N . ALA B 1 144 ? 1.773 22.5 14.156 1 96.94 144 ALA B N 1
ATOM 2788 C CA . ALA B 1 144 ? 2.234 21.297 13.469 1 96.94 144 ALA B CA 1
ATOM 2789 C C . ALA B 1 144 ? 1.894 20.047 14.266 1 96.94 144 ALA B C 1
ATOM 2791 O O . ALA B 1 144 ? 1.914 20.062 15.5 1 96.94 144 ALA B O 1
ATOM 2792 N N . HIS B 1 145 ? 1.531 19.062 13.57 1 97.81 145 HIS B N 1
ATOM 2793 C CA . HIS B 1 145 ? 1.377 17.766 14.211 1 97.81 145 HIS B CA 1
ATOM 2794 C C . HIS B 1 145 ? 2.27 16.719 13.555 1 97.81 145 HIS B C 1
ATOM 2796 O O . HIS B 1 145 ? 2.535 16.781 12.352 1 97.81 145 HIS B O 1
ATOM 2802 N N . GLY B 1 146 ? 2.758 15.828 14.375 1 98.19 146 GLY B N 1
ATOM 2803 C CA . GLY B 1 146 ? 3.658 14.766 13.961 1 98.19 146 GLY B CA 1
ATOM 2804 C C . GLY B 1 146 ? 3.016 13.391 14 1 98.19 146 GLY B C 1
ATOM 2805 O O . GLY B 1 146 ? 2.141 13.133 14.828 1 98.19 146 GLY B O 1
ATOM 2806 N N . THR B 1 147 ? 3.473 12.547 13.172 1 98 147 THR B N 1
ATOM 2807 C CA . THR B 1 147 ? 2.9 11.211 13.039 1 98 147 THR B CA 1
ATOM 2808 C C . THR B 1 147 ? 3.363 10.305 14.18 1 98 147 THR B C 1
ATOM 2810 O O . THR B 1 147 ? 4.516 10.391 14.609 1 98 147 THR B O 1
ATOM 2813 N N . LEU B 1 148 ? 2.465 9.508 14.633 1 97.69 148 LEU B N 1
ATOM 2814 C CA . LEU B 1 148 ? 2.734 8.508 15.664 1 97.69 148 LEU B CA 1
ATOM 2815 C C . LEU B 1 148 ? 2.809 7.109 15.062 1 97.69 148 LEU B C 1
ATOM 2817 O O . LEU B 1 148 ? 2.439 6.906 13.898 1 97.69 148 LEU B O 1
ATOM 2821 N N . VAL B 1 149 ? 3.402 6.215 15.859 1 94.88 149 VAL B N 1
ATOM 2822 C CA . VAL B 1 149 ? 3.342 4.816 15.445 1 94.88 149 VAL B CA 1
ATOM 2823 C C . VAL B 1 149 ? 1.902 4.438 15.109 1 94.88 149 VAL B C 1
ATOM 2825 O O . VAL B 1 149 ? 0.98 4.734 15.867 1 94.88 149 VAL B O 1
ATOM 2828 N N . GLY B 1 150 ? 1.74 3.785 13.914 1 91.81 150 GLY B N 1
ATOM 2829 C CA . GLY B 1 150 ? 0.406 3.48 13.422 1 91.81 150 GLY B CA 1
ATOM 2830 C C . GLY B 1 150 ? -0.007 4.34 12.242 1 91.81 150 GLY B C 1
ATOM 2831 O O . GLY B 1 150 ? -0.964 4.02 11.531 1 91.81 150 GLY B O 1
ATOM 2832 N N . HIS B 1 151 ? 0.646 5.473 12.102 1 94 151 HIS B N 1
ATOM 2833 C CA . HIS B 1 151 ? 0.405 6.32 10.938 1 94 151 HIS B CA 1
ATOM 2834 C C . HIS B 1 151 ? 1.009 5.715 9.68 1 94 151 HIS B C 1
ATOM 2836 O O . HIS B 1 151 ? 2.092 5.125 9.727 1 94 151 HIS B O 1
ATOM 2842 N N . VAL B 1 152 ? 0.4 5.871 8.594 1 91 152 VAL B N 1
ATOM 2843 C CA . VAL B 1 152 ? 0.824 5.254 7.344 1 91 152 VAL B CA 1
ATOM 2844 C C . VAL B 1 152 ? 2.115 5.906 6.855 1 91 152 VAL B C 1
ATOM 2846 O O . VAL B 1 152 ? 2.934 5.262 6.195 1 91 152 VAL B O 1
ATOM 2849 N N . LEU B 1 153 ? 2.316 7.152 7.207 1 94.56 153 LEU B N 1
ATOM 2850 C CA . LEU B 1 153 ? 3.521 7.902 6.875 1 94.56 153 LEU B CA 1
ATOM 2851 C C . LEU B 1 153 ? 4.305 8.258 8.133 1 94.56 153 LEU B C 1
ATOM 2853 O O . LEU B 1 153 ? 3.795 8.109 9.25 1 94.56 153 LEU B O 1
ATOM 2857 N N . ALA B 1 154 ? 5.48 8.625 7.965 1 95.5 154 ALA B N 1
ATOM 2858 C CA . ALA B 1 154 ? 6.324 9.203 9.008 1 95.5 154 ALA B CA 1
ATOM 2859 C C . ALA B 1 154 ? 6.688 10.648 8.68 1 95.5 154 ALA B C 1
ATOM 2861 O O . ALA B 1 154 ? 7.168 10.938 7.578 1 95.5 154 ALA B O 1
ATOM 2862 N N . GLY B 1 155 ? 6.375 11.531 9.516 1 96.5 155 GLY B N 1
ATOM 2863 C CA .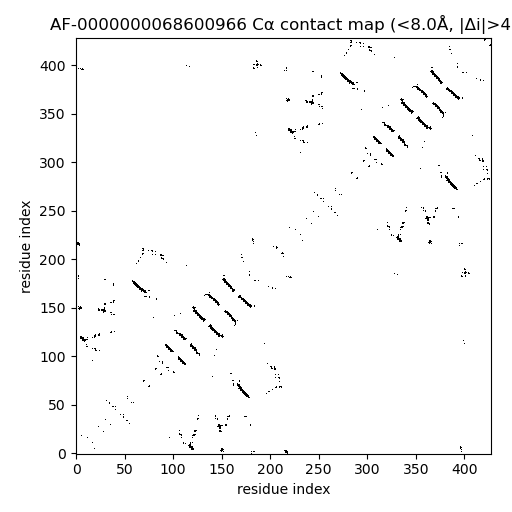 GLY B 1 155 ? 6.723 12.922 9.266 1 96.5 155 GLY B CA 1
ATOM 2864 C C . GLY B 1 155 ? 5.855 13.898 10.031 1 96.5 155 GLY B C 1
ATOM 2865 O O . GLY B 1 155 ? 5.43 13.617 11.156 1 96.5 155 GLY B O 1
ATOM 2866 N N . GLU B 1 156 ? 5.766 15.148 9.445 1 97 156 GLU B N 1
ATOM 2867 C CA . GLU B 1 156 ? 5.031 16.234 10.07 1 97 156 GLU B CA 1
ATOM 2868 C C . GLU B 1 156 ? 4.203 17.016 9.047 1 97 156 GLU B C 1
ATOM 2870 O O . GLU B 1 156 ? 4.535 17.031 7.863 1 97 156 GLU B O 1
ATOM 2875 N N . GLU B 1 157 ? 3.188 17.5 9.539 1 96.62 157 GLU B N 1
ATOM 2876 C CA . GLU B 1 157 ? 2.352 18.422 8.766 1 96.62 157 GLU B CA 1
ATOM 2877 C C . GLU B 1 157 ? 2.078 19.703 9.547 1 96.62 157 GLU B C 1
ATOM 2879 O O . GLU B 1 157 ? 1.67 19.656 10.703 1 96.62 157 GLU B O 1
ATOM 2884 N N . ARG B 1 158 ? 2.311 20.828 8.93 1 96.62 158 ARG B N 1
ATOM 2885 C CA . ARG B 1 158 ? 2.102 22.141 9.531 1 96.62 158 ARG B CA 1
ATOM 2886 C C . ARG B 1 158 ? 1.045 22.938 8.766 1 96.62 158 ARG B C 1
ATOM 2888 O O . ARG B 1 158 ? 1.011 22.906 7.535 1 96.62 158 ARG B O 1
ATOM 2895 N N . PHE B 1 159 ? 0.217 23.625 9.523 1 96.94 159 PHE B N 1
ATOM 2896 C CA . PHE B 1 159 ? -0.77 24.562 8.984 1 96.94 159 PHE B CA 1
ATOM 2897 C C . PHE B 1 159 ? -0.542 25.969 9.531 1 96.94 159 PHE B C 1
ATOM 2899 O O . PHE B 1 159 ? -0.232 26.125 10.711 1 96.94 159 PHE B O 1
ATOM 2906 N N . ALA B 1 160 ? -0.721 26.938 8.602 1 96.56 160 ALA B N 1
ATOM 2907 C CA . ALA B 1 160 ? -0.46 28.312 9.062 1 96.56 160 ALA B CA 1
ATOM 2908 C C . ALA B 1 160 ? -1.359 29.312 8.344 1 96.56 160 ALA B C 1
ATOM 2910 O O . ALA B 1 160 ? -1.79 29.062 7.215 1 96.56 160 ALA B O 1
ATOM 2911 N N . VAL B 1 161 ? -1.642 30.359 9.008 1 96.81 161 VAL B N 1
ATOM 2912 C CA . VAL B 1 161 ? -2.201 31.578 8.43 1 96.81 161 VAL B CA 1
ATOM 2913 C C . VAL B 1 161 ? -1.29 32.75 8.727 1 96.81 161 VAL B C 1
ATOM 2915 O O . VAL B 1 161 ? -0.729 32.844 9.82 1 96.81 161 VAL B O 1
ATOM 2918 N N . GLU B 1 162 ? -1.113 33.594 7.75 1 95.62 162 GLU B N 1
ATOM 2919 C CA . GLU B 1 162 ? -0.178 34.688 7.875 1 95.62 162 GLU B CA 1
ATOM 2920 C C . GLU B 1 162 ? -0.787 36 7.344 1 95.62 162 GLU B C 1
ATOM 2922 O O . GLU B 1 162 ? -1.406 36 6.277 1 95.62 162 GLU B O 1
ATOM 2927 N N . LEU B 1 163 ? -0.644 37 8.148 1 96.31 163 LEU B N 1
ATOM 2928 C CA . LEU B 1 163 ? -0.889 38.375 7.703 1 96.31 163 LEU B CA 1
ATOM 2929 C C . LEU B 1 163 ? 0.42 39.062 7.344 1 96.31 163 LEU B C 1
ATOM 2931 O O . LEU B 1 163 ? 1.259 39.312 8.211 1 96.31 163 LEU B O 1
ATOM 2935 N N . THR B 1 164 ? 0.514 39.406 6.113 1 94.88 164 THR B N 1
ATOM 2936 C CA . THR B 1 164 ? 1.733 40.094 5.688 1 94.88 164 THR B CA 1
ATOM 2937 C C . THR B 1 164 ? 1.668 41.594 6.016 1 94.88 164 THR B C 1
ATOM 2939 O O . THR B 1 164 ? 0.602 42.094 6.348 1 94.88 164 THR B O 1
ATOM 2942 N N . SER B 1 165 ? 2.814 42.219 5.918 1 93 165 SER B N 1
ATOM 2943 C CA . SER B 1 165 ? 2.902 43.656 6.227 1 93 165 SER B CA 1
ATOM 2944 C C . SER B 1 165 ? 2.064 44.469 5.258 1 93 165 SER B C 1
ATOM 2946 O O . SER B 1 165 ? 1.574 45.562 5.617 1 93 165 SER B O 1
ATOM 2948 N N . ASP B 1 166 ? 1.881 44 4.074 1 93.19 166 ASP B N 1
ATOM 2949 C CA . ASP B 1 166 ? 1.104 44.75 3.08 1 93.19 166 ASP B CA 1
ATOM 2950 C C . ASP B 1 166 ? -0.385 44.438 3.203 1 93.19 166 ASP B C 1
ATOM 2952 O O . ASP B 1 166 ? -1.183 44.812 2.354 1 93.19 166 ASP B O 1
ATOM 2956 N N . GLY B 1 167 ? -0.709 43.594 4.172 1 94.88 167 GLY B N 1
ATOM 2957 C CA . GLY B 1 167 ? -2.109 43.438 4.523 1 94.88 167 GLY B CA 1
ATOM 2958 C C . GLY B 1 167 ? -2.742 42.219 3.861 1 94.88 167 GLY B C 1
ATOM 2959 O O . GLY B 1 167 ? -3.961 42.031 3.924 1 94.88 167 GLY B O 1
ATOM 2960 N N . GLU B 1 168 ? -1.939 41.344 3.207 1 96.31 168 GLU B N 1
ATOM 2961 C CA . GLU B 1 168 ? -2.465 40.156 2.586 1 96.31 168 GLU B CA 1
ATOM 2962 C C . GLU B 1 168 ? -2.494 39 3.578 1 96.31 168 GLU B C 1
ATOM 2964 O O . GLU B 1 168 ? -1.616 38.875 4.434 1 96.31 168 GLU B O 1
ATOM 2969 N N . VAL B 1 169 ? -3.525 38.156 3.473 1 97.06 169 VAL B N 1
ATOM 2970 C CA . VAL B 1 169 ? -3.65 36.969 4.344 1 97.06 169 VAL B CA 1
ATOM 2971 C C . VAL B 1 169 ? -3.457 35.719 3.529 1 97.06 169 VAL B C 1
ATOM 2973 O O . VAL B 1 169 ? -4.086 35.531 2.486 1 97.06 169 VAL B O 1
ATOM 2976 N N . TYR B 1 170 ? -2.547 34.844 3.986 1 96.44 170 TYR B N 1
ATOM 2977 C CA . TYR B 1 170 ? -2.248 33.562 3.307 1 96.44 170 TYR B CA 1
ATOM 2978 C C . TYR B 1 170 ? -2.555 32.375 4.207 1 96.44 170 TYR B C 1
ATOM 2980 O O . TYR B 1 170 ? -2.393 32.469 5.426 1 96.44 170 TYR B O 1
ATOM 2988 N N . TYR B 1 171 ? -3.035 31.359 3.564 1 97.06 171 TYR B N 1
ATOM 2989 C CA . TYR B 1 171 ? -3.096 30.031 4.148 1 97.06 171 TYR B CA 1
ATOM 2990 C C . TYR B 1 171 ? -1.998 29.141 3.582 1 97.06 171 TYR B C 1
ATOM 2992 O O . TYR B 1 171 ? -1.741 29.141 2.377 1 97.06 171 TYR B O 1
ATOM 3000 N N . GLU B 1 172 ? -1.356 28.422 4.508 1 95.88 172 GLU B N 1
ATOM 3001 C CA . GLU B 1 172 ? -0.269 27.547 4.082 1 95.88 172 GLU B CA 1
ATOM 3002 C C . GLU B 1 172 ? -0.379 26.172 4.738 1 95.88 172 GLU B C 1
ATOM 3004 O O . GLU B 1 172 ? -0.674 26.062 5.93 1 95.88 172 GLU B O 1
ATOM 3009 N N . ALA B 1 173 ? -0.204 25.156 3.932 1 96.06 173 ALA B N 1
ATOM 3010 C CA . ALA B 1 173 ? -0.016 23.766 4.375 1 96.06 173 ALA B CA 1
ATOM 3011 C C . ALA B 1 173 ? 1.35 23.234 3.949 1 96.06 173 ALA B C 1
ATOM 3013 O O . ALA B 1 173 ? 1.729 23.344 2.781 1 96.06 173 ALA B O 1
ATOM 3014 N N . TYR B 1 174 ? 2.09 22.734 4.938 1 94.44 174 TYR B N 1
ATOM 3015 C CA . TYR B 1 174 ? 3.443 22.234 4.723 1 94.44 174 TYR B CA 1
ATOM 3016 C C . TYR B 1 174 ? 3.613 20.844 5.324 1 94.44 174 TYR B C 1
ATOM 3018 O O . TYR B 1 174 ? 3.215 20.594 6.465 1 94.44 174 TYR B O 1
ATOM 3026 N N . THR B 1 175 ? 4.215 19.922 4.504 1 94.94 175 THR B N 1
ATOM 3027 C CA . THR B 1 175 ? 4.426 18.562 5.016 1 94.94 175 THR B CA 1
ATOM 3028 C C . THR B 1 175 ? 5.789 18.031 4.594 1 94.94 175 THR B C 1
ATOM 3030 O O . THR B 1 175 ? 6.281 18.359 3.508 1 94.94 175 THR B O 1
ATOM 3033 N N . PHE B 1 176 ? 6.473 17.391 5.492 1 94.75 176 PHE B N 1
ATOM 3034 C CA . PHE B 1 176 ? 7.52 16.453 5.109 1 94.75 176 PHE B CA 1
ATOM 3035 C C . PHE B 1 176 ? 7.176 15.031 5.566 1 94.75 176 PHE B C 1
ATOM 3037 O O . PHE B 1 176 ? 6.652 14.844 6.664 1 94.75 176 PHE B O 1
ATOM 3044 N N . SER B 1 177 ? 7.371 14.094 4.699 1 94.88 177 SER B N 1
ATOM 3045 C CA . SER B 1 177 ? 6.953 12.742 5.047 1 94.88 177 SER B CA 1
ATOM 3046 C C . SER B 1 177 ? 7.723 11.703 4.23 1 94.88 177 SER B C 1
ATOM 3048 O O . SER B 1 177 ? 8.352 12.039 3.227 1 94.88 177 SER B O 1
ATOM 3050 N N . ARG B 1 178 ? 7.719 10.469 4.684 1 93.5 178 ARG B N 1
ATOM 3051 C CA . ARG B 1 178 ? 8.203 9.266 4.016 1 93.5 178 ARG B CA 1
ATOM 3052 C C . ARG B 1 178 ? 7.383 8.047 4.422 1 93.5 178 ARG B C 1
ATOM 3054 O O . ARG B 1 178 ? 6.609 8.102 5.383 1 93.5 178 ARG B O 1
ATOM 3061 N N . PRO B 1 179 ? 7.461 7.012 3.627 1 90.75 179 PRO B N 1
ATOM 3062 C CA . PRO B 1 179 ? 6.762 5.805 4.078 1 90.75 179 PRO B CA 1
ATOM 3063 C C . PRO B 1 179 ? 7.211 5.348 5.465 1 90.75 179 PRO B C 1
ATOM 3065 O O . PRO B 1 179 ? 8.406 5.387 5.777 1 90.75 179 PRO B O 1
ATOM 3068 N N . ALA B 1 180 ? 6.266 4.953 6.301 1 88 180 ALA B N 1
ATOM 3069 C CA . ALA B 1 180 ? 6.562 4.59 7.684 1 88 180 ALA B CA 1
ATOM 3070 C C . ALA B 1 180 ? 7.152 3.184 7.77 1 88 180 ALA B C 1
ATOM 3072 O O . ALA B 1 180 ? 7.875 2.863 8.711 1 88 180 ALA B O 1
ATOM 3073 N N . HIS B 1 181 ? 6.707 2.332 6.82 1 81.12 181 HIS B N 1
ATOM 3074 C CA . HIS B 1 181 ? 7.148 0.942 6.82 1 81.12 181 HIS B CA 1
ATOM 3075 C C . HIS B 1 181 ? 7.379 0.435 5.402 1 81.12 181 HIS B C 1
ATOM 3077 O O . HIS B 1 181 ? 6.98 1.087 4.434 1 81.12 181 HIS B O 1
ATOM 3083 N N . ALA B 1 182 ? 8.008 -0.601 5.379 1 74.38 182 ALA B N 1
ATOM 3084 C CA . ALA B 1 182 ? 8.336 -1.187 4.082 1 74.38 182 ALA B CA 1
ATOM 3085 C C . ALA B 1 182 ? 7.082 -1.453 3.262 1 74.38 182 ALA B C 1
ATOM 3087 O O . ALA B 1 182 ? 7.055 -1.21 2.053 1 74.38 182 ALA B O 1
ATOM 3088 N N . LEU B 1 183 ? 6.012 -1.922 3.883 1 75.69 183 LEU B N 1
ATOM 3089 C CA . LEU B 1 183 ? 4.777 -2.209 3.16 1 75.69 183 LEU B CA 1
ATOM 3090 C C . LEU B 1 183 ? 4.117 -0.922 2.678 1 75.69 183 LEU B C 1
ATOM 3092 O O . LEU B 1 183 ? 3.482 -0.903 1.621 1 75.69 183 LEU B O 1
ATOM 3096 N N . SER B 1 184 ? 4.363 0.105 3.467 1 82.44 184 SER B N 1
ATOM 3097 C CA . SER B 1 184 ? 3.758 1.377 3.086 1 82.44 184 SER B CA 1
ATOM 3098 C C . SER B 1 184 ? 4.355 1.905 1.784 1 82.44 184 SER B C 1
ATOM 3100 O O . SER B 1 184 ? 3.746 2.74 1.111 1 82.44 184 SER B O 1
ATOM 3102 N N . VAL B 1 185 ? 5.469 1.354 1.418 1 82.81 185 VAL B N 1
ATOM 3103 C CA . VAL B 1 185 ? 6.098 1.755 0.163 1 82.81 185 VAL B CA 1
ATOM 3104 C C . VAL B 1 185 ? 5.176 1.414 -1.008 1 82.81 185 VAL B C 1
ATOM 3106 O O . VAL B 1 185 ? 5.078 2.18 -1.97 1 82.81 185 VAL B O 1
ATOM 3109 N N . LEU B 1 186 ? 4.414 0.348 -0.885 1 84.69 186 LEU B N 1
ATOM 3110 C CA . LEU B 1 186 ? 3.549 -0.09 -1.974 1 84.69 186 LEU B CA 1
ATOM 3111 C C . LEU B 1 186 ? 2.34 0.83 -2.111 1 84.69 186 LEU B C 1
ATOM 3113 O O . LEU B 1 186 ? 1.83 1.03 -3.217 1 84.69 186 LEU B O 1
ATOM 3117 N N . GLY B 1 187 ? 1.909 1.319 -1.012 1 87.81 187 GLY B N 1
ATOM 3118 C CA . GLY B 1 187 ? 0.752 2.199 -1.021 1 87.81 187 GLY B CA 1
ATOM 3119 C C . GLY B 1 187 ? 1.119 3.666 -1.16 1 87.81 187 GLY B C 1
ATOM 3120 O O . GLY B 1 187 ? 0.241 4.52 -1.291 1 87.81 187 GLY B O 1
ATOM 3121 N N . TYR B 1 188 ? 2.383 4.004 -1.247 1 88.62 188 TYR B N 1
ATOM 3122 C CA . TYR B 1 188 ? 2.893 5.363 -1.109 1 88.62 188 TYR B CA 1
ATOM 3123 C C . TYR B 1 188 ? 2.359 6.262 -2.219 1 88.62 188 TYR B C 1
ATOM 3125 O O . TYR B 1 188 ? 1.943 7.395 -1.964 1 88.62 188 TYR B O 1
ATOM 3133 N N . PRO B 1 189 ? 2.27 5.789 -3.496 1 87.56 189 PRO B N 1
ATOM 3134 C CA . PRO B 1 189 ? 1.729 6.664 -4.535 1 87.56 189 PRO B CA 1
ATOM 3135 C C . PRO B 1 189 ? 0.296 7.109 -4.25 1 87.56 189 PRO B C 1
ATOM 3137 O O . PRO B 1 189 ? -0.06 8.258 -4.508 1 87.56 189 PRO B O 1
ATOM 3140 N N . VAL B 1 190 ? -0.458 6.211 -3.703 1 88.94 190 VAL B N 1
ATOM 3141 C CA . VAL B 1 190 ? -1.845 6.535 -3.387 1 88.94 190 VAL B CA 1
ATOM 3142 C C . VAL B 1 190 ? -1.891 7.527 -2.227 1 88.94 190 VAL B C 1
ATOM 3144 O O . VAL B 1 190 ? -2.633 8.508 -2.271 1 88.94 190 VAL B O 1
ATOM 3147 N N . VAL B 1 191 ? -1.104 7.344 -1.264 1 91.88 191 VAL B N 1
ATOM 3148 C CA . VAL B 1 191 ? -1.069 8.203 -0.081 1 91.88 191 VAL B CA 1
ATOM 3149 C C . VAL B 1 191 ? -0.605 9.602 -0.47 1 91.88 191 VAL B C 1
ATOM 3151 O O . VAL B 1 191 ? -1.158 10.602 0 1 91.88 191 VAL B O 1
ATOM 3154 N N . ARG B 1 192 ? 0.367 9.656 -1.407 1 91.56 192 ARG B N 1
ATOM 3155 C CA . ARG B 1 192 ? 0.87 10.945 -1.875 1 91.56 192 ARG B CA 1
ATOM 3156 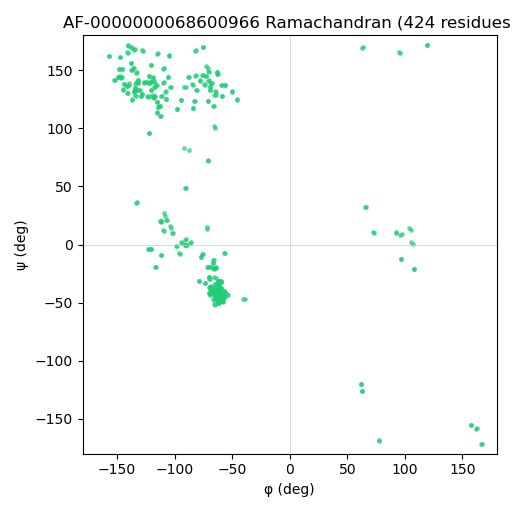C C . ARG B 1 192 ? -0.212 11.711 -2.625 1 91.56 192 ARG B C 1
ATOM 3158 O O . ARG B 1 192 ? -0.316 12.938 -2.492 1 91.56 192 ARG B O 1
ATOM 3165 N N . LEU B 1 193 ? -0.976 11 -3.369 1 91.44 193 LEU B N 1
ATOM 3166 C CA . LEU B 1 193 ? -2.074 11.633 -4.09 1 91.44 193 LEU B CA 1
ATOM 3167 C C . LEU B 1 193 ? -3.113 12.188 -3.121 1 91.44 193 LEU B C 1
ATOM 3169 O O . LEU B 1 193 ? -3.646 13.281 -3.332 1 91.44 193 LEU B O 1
ATOM 3173 N N . LEU B 1 194 ? -3.365 11.461 -2.07 1 93.5 194 LEU B N 1
ATOM 3174 C CA . LEU B 1 194 ? -4.328 11.906 -1.07 1 93.5 194 LEU B CA 1
ATOM 3175 C C . LEU B 1 194 ? -3.803 13.125 -0.317 1 93.5 194 LEU B C 1
ATOM 3177 O O . LEU B 1 194 ? -4.57 14.023 0.034 1 93.5 194 LEU B O 1
ATOM 3181 N N . GLN B 1 195 ? -2.518 13.164 -0.08 1 93.62 195 GLN B N 1
ATOM 3182 C CA . GLN B 1 195 ? -1.912 14.328 0.565 1 93.62 195 GLN B CA 1
ATOM 3183 C C . GLN B 1 195 ? -2.068 15.578 -0.295 1 93.62 195 GLN B C 1
ATOM 3185 O O . GLN B 1 195 ? -2.48 16.625 0.2 1 93.62 195 GLN B O 1
ATOM 3190 N N . LYS B 1 196 ? -1.76 15.438 -1.526 1 93.81 196 LYS B N 1
ATOM 3191 C CA . LYS B 1 196 ? -1.9 16.562 -2.449 1 93.81 196 LYS B CA 1
ATOM 3192 C C . LYS B 1 196 ? -3.354 17.016 -2.543 1 93.81 196 LYS B C 1
ATOM 3194 O O . LYS B 1 196 ? -3.631 18.219 -2.553 1 93.81 196 LYS B O 1
ATOM 3199 N N . LYS B 1 197 ? -4.227 16.094 -2.666 1 95.88 197 LYS B N 1
ATOM 3200 C CA . LYS B 1 197 ? -5.652 16.406 -2.686 1 95.88 197 LYS B CA 1
ATOM 3201 C C . LYS B 1 197 ? -6.07 17.141 -1.421 1 95.88 197 LYS B C 1
ATOM 3203 O O . LYS B 1 197 ? -6.863 18.094 -1.483 1 95.88 197 LYS B O 1
ATOM 3208 N N . PHE B 1 198 ? -5.527 16.688 -0.335 1 96.75 198 PHE B N 1
ATOM 3209 C CA . PHE B 1 198 ? -5.855 17.344 0.924 1 96.75 198 PHE B CA 1
ATOM 3210 C C . PHE B 1 198 ? -5.402 18.812 0.911 1 96.75 198 PHE B C 1
ATOM 3212 O O . PHE B 1 198 ? -6.152 19.703 1.298 1 96.75 198 PHE B O 1
ATOM 3219 N N . HIS B 1 199 ? -4.188 19.031 0.554 1 96 199 HIS B N 1
ATOM 3220 C CA . HIS B 1 199 ? -3.678 20.391 0.498 1 96 199 HIS B CA 1
ATOM 3221 C C . HIS B 1 199 ? -4.559 21.281 -0.379 1 96 199 HIS B C 1
ATOM 3223 O O . HIS B 1 199 ? -4.895 22.391 0.001 1 96 199 HIS B O 1
ATOM 3229 N N . ARG B 1 200 ? -4.949 20.75 -1.456 1 95.88 200 ARG B N 1
ATOM 3230 C CA . ARG B 1 200 ? -5.805 21.484 -2.385 1 95.88 200 ARG B CA 1
ATOM 3231 C C . ARG B 1 200 ? -7.172 21.766 -1.768 1 95.88 200 ARG B C 1
ATOM 3233 O O . ARG B 1 200 ? -7.625 22.906 -1.738 1 95.88 200 ARG B O 1
ATOM 3240 N N . ASP B 1 201 ? -7.754 20.719 -1.265 1 97.19 201 ASP B N 1
ATOM 3241 C CA . ASP B 1 201 ? -9.117 20.844 -0.758 1 97.19 201 ASP B CA 1
ATOM 3242 C C . ASP B 1 201 ? -9.164 21.672 0.523 1 97.19 201 ASP B C 1
ATOM 3244 O O . ASP B 1 201 ? -10.133 22.391 0.769 1 97.19 201 ASP B O 1
ATOM 3248 N N . SER B 1 202 ? -8.172 21.547 1.368 1 97.31 202 SER B N 1
ATOM 3249 C CA . SER B 1 202 ? -8.094 22.375 2.562 1 97.31 202 SER B CA 1
ATOM 3250 C C . SER B 1 202 ? -7.957 23.844 2.195 1 97.31 202 SER B C 1
ATOM 3252 O O . SER B 1 202 ? -8.555 24.719 2.846 1 97.31 202 SER B O 1
ATOM 3254 N N . THR B 1 203 ? -7.176 24.125 1.21 1 96.56 203 THR B N 1
ATOM 3255 C CA . THR B 1 203 ? -7.027 25.484 0.719 1 96.56 203 THR B CA 1
ATOM 3256 C C . THR B 1 203 ? -8.367 26.031 0.233 1 96.56 203 THR B C 1
ATOM 3258 O O . THR B 1 203 ? -8.75 27.156 0.573 1 96.56 203 THR B O 1
ATOM 3261 N N . ARG B 1 204 ? -9.047 25.219 -0.506 1 95.81 204 ARG B N 1
ATOM 3262 C CA . ARG B 1 204 ? -10.367 25.625 -0.993 1 95.81 204 ARG B CA 1
ATOM 3263 C C . ARG B 1 204 ? -11.328 25.859 0.165 1 95.81 204 ARG B C 1
ATOM 3265 O O . ARG B 1 204 ? -12.133 26.797 0.128 1 95.81 204 ARG B O 1
ATOM 3272 N N . ALA B 1 205 ? -11.258 25.016 1.104 1 96.25 205 ALA B N 1
ATOM 3273 C CA . ALA B 1 205 ? -12.102 25.172 2.285 1 96.25 205 ALA B CA 1
ATOM 3274 C C . ALA B 1 205 ? -11.836 26.5 2.979 1 96.25 205 ALA B C 1
ATOM 3276 O O . ALA B 1 205 ? -12.773 27.219 3.336 1 96.25 205 ALA B O 1
ATOM 3277 N N . MET B 1 206 ? -10.602 26.844 3.129 1 96.44 206 MET B N 1
ATOM 3278 C CA . MET B 1 206 ? -10.234 28.094 3.783 1 96.44 206 MET B CA 1
ATOM 3279 C C . MET B 1 206 ? -10.695 29.297 2.963 1 96.44 206 MET B C 1
ATOM 3281 O O . MET B 1 206 ? -11.18 30.281 3.518 1 96.44 206 MET B O 1
ATOM 3285 N N . LYS B 1 207 ? -10.617 29.188 1.693 1 95.62 207 LYS B N 1
ATOM 3286 C CA . LYS B 1 207 ? -11.094 30.266 0.827 1 95.62 207 LYS B CA 1
ATOM 3287 C C . LYS B 1 207 ? -12.609 30.438 0.955 1 95.62 207 LYS B C 1
ATOM 3289 O O . LYS B 1 207 ? -13.109 31.562 0.969 1 95.62 207 LYS B O 1
ATOM 3294 N N . ARG B 1 208 ? -13.281 29.328 1.007 1 94.25 208 ARG B N 1
ATOM 3295 C CA . ARG B 1 208 ? -14.734 29.375 1.149 1 94.25 208 ARG B CA 1
ATOM 3296 C C . ARG B 1 208 ? -15.133 30.047 2.465 1 94.25 208 ARG B C 1
ATOM 3298 O O . ARG B 1 208 ? -16.047 30.859 2.498 1 94.25 208 ARG B O 1
ATOM 3305 N N . ILE B 1 209 ? -14.484 29.672 3.49 1 93.62 209 ILE B N 1
ATOM 3306 C CA . ILE B 1 209 ? -14.766 30.172 4.828 1 93.62 209 ILE B CA 1
ATOM 3307 C C . ILE B 1 209 ? -14.531 31.688 4.863 1 93.62 209 ILE B C 1
ATOM 3309 O O . ILE B 1 209 ? -15.281 32.438 5.504 1 93.62 209 ILE B O 1
ATOM 3313 N N . LEU B 1 210 ? -13.555 32.156 4.102 1 93.69 210 LEU B N 1
ATOM 3314 C CA . LEU B 1 210 ? -13.117 33.562 4.219 1 93.69 210 LEU B CA 1
ATOM 3315 C C . LEU B 1 210 ? -13.672 34.406 3.074 1 93.69 210 LEU B C 1
ATOM 3317 O O . LEU B 1 210 ? -13.461 35.594 3.029 1 93.69 210 LEU B O 1
ATOM 3321 N N . GLY B 1 211 ? -14.594 33.812 2.307 1 83.5 211 GLY B N 1
ATOM 3322 C CA . GLY B 1 211 ? -15.312 34.531 1.27 1 83.5 211 GLY B CA 1
ATOM 3323 C C . GLY B 1 211 ? -14.461 34.844 0.052 1 83.5 211 GLY B C 1
ATOM 3324 O O . GLY B 1 211 ? -14.766 35.75 -0.712 1 83.5 211 GLY B O 1
ATOM 3325 N N . GLU B 1 212 ? -13.25 34.281 -0.04 1 65.69 212 GLU B N 1
ATOM 3326 C CA . GLU B 1 212 ? -12.43 34.469 -1.229 1 65.69 212 GLU B CA 1
ATOM 3327 C C . GLU B 1 212 ? -12.719 33.438 -2.295 1 65.69 212 GLU B C 1
ATOM 3329 O O . GLU B 1 212 ? -12.734 32.219 -2.002 1 65.69 212 GLU B O 1
ATOM 3334 N N . SER B 1 213 ? -13.891 33.719 -3.117 1 52 213 SER B N 1
ATOM 3335 C CA . SER B 1 213 ? -14.188 32.781 -4.199 1 52 213 SER B CA 1
ATOM 3336 C C . SER B 1 213 ? -12.93 32.438 -4.992 1 52 213 SER B C 1
ATOM 3338 O O . SER B 1 213 ? -12.047 33.281 -5.164 1 52 213 SER B O 1
ATOM 3340 N N . GLU B 1 214 ? -12.547 31.109 -5.141 1 47.03 214 GLU B N 1
ATOM 3341 C CA . GLU B 1 214 ? -11.492 30.688 -6.051 1 47.03 214 GLU B CA 1
ATOM 3342 C C . GLU B 1 214 ? -11.625 31.359 -7.414 1 47.03 214 GLU B C 1
ATOM 3344 O O . GLU B 1 214 ? -12.742 31.656 -7.855 1 47.03 214 GLU B O 1
#